Protein AF-A0A0B1ST84-F1 (afdb_monomer)

pLDDT: mean 75.75, std 16.44, range [29.72, 98.06]

Organism: Oesophagostomum dentatum (NCBI:txid61180)

Mean predicted aligned error: 17.12 Å

Structure (mmCIF, N/CA/C/O backbone):
data_AF-A0A0B1ST84-F1
#
_entry.id   AF-A0A0B1ST84-F1
#
loop_
_atom_site.group_PDB
_atom_site.id
_atom_site.type_symbol
_atom_site.label_atom_id
_atom_site.label_alt_id
_atom_site.label_comp_id
_atom_site.label_asym_id
_atom_site.label_entity_id
_atom_site.label_seq_id
_atom_site.pdbx_PDB_ins_code
_atom_site.Cartn_x
_atom_site.Cartn_y
_atom_site.Cartn_z
_atom_site.occupancy
_atom_site.B_iso_or_equiv
_atom_site.auth_seq_id
_atom_site.auth_comp_id
_atom_site.auth_asym_id
_atom_site.auth_atom_id
_atom_site.pdbx_PDB_model_num
ATOM 1 N N . MET A 1 1 ? -2.773 -13.379 21.798 1.00 85.88 1 MET A N 1
ATOM 2 C CA . MET A 1 1 ? -1.467 -14.045 21.993 1.00 85.88 1 MET A CA 1
ATOM 3 C C . MET A 1 1 ? -0.429 -12.966 22.230 1.00 85.88 1 MET A C 1
ATOM 5 O O . MET A 1 1 ? -0.449 -11.989 21.492 1.00 85.88 1 MET A O 1
ATOM 9 N N . THR A 1 2 ? 0.457 -13.144 23.204 1.00 89.06 2 THR A N 1
ATOM 10 C CA . THR A 1 2 ? 1.508 -12.187 23.556 1.00 89.06 2 THR A CA 1
ATOM 11 C C . THR A 1 2 ? 2.867 -12.879 23.583 1.00 89.06 2 THR A C 1
ATOM 13 O O . THR A 1 2 ? 3.034 -13.875 24.285 1.00 89.06 2 THR A O 1
ATOM 16 N N . VAL A 1 3 ? 3.837 -12.363 22.830 1.00 84.44 3 VAL A N 1
ATOM 17 C CA . VAL A 1 3 ? 5.241 -12.791 22.884 1.00 84.44 3 VAL A CA 1
ATOM 18 C C . VAL A 1 3 ? 5.890 -12.130 24.099 1.00 84.44 3 VAL A C 1
ATOM 20 O O . VAL A 1 3 ? 5.999 -10.905 24.153 1.00 84.44 3 VAL A O 1
ATOM 23 N N . THR A 1 4 ? 6.284 -12.929 25.089 1.00 86.50 4 THR A N 1
ATOM 24 C CA . THR A 1 4 ? 6.832 -12.434 26.364 1.00 86.50 4 THR A CA 1
ATOM 25 C C . THR A 1 4 ? 8.346 -12.532 26.463 1.00 86.50 4 THR A C 1
ATOM 27 O O . THR A 1 4 ? 8.948 -11.797 27.240 1.00 86.50 4 THR A O 1
ATOM 30 N N . ASP A 1 5 ? 8.962 -13.412 25.680 1.00 82.31 5 ASP A N 1
ATOM 31 C CA . ASP A 1 5 ? 10.414 -13.543 25.564 1.00 82.31 5 ASP A CA 1
ATOM 32 C C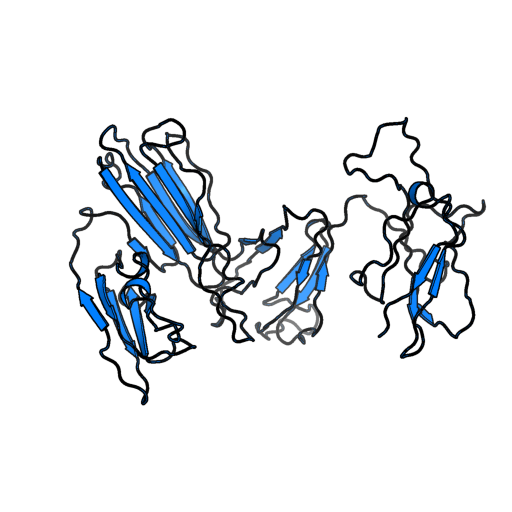 . ASP A 1 5 ? 10.743 -14.061 24.163 1.00 82.31 5 ASP A C 1
ATOM 34 O O . ASP A 1 5 ? 10.008 -14.896 23.622 1.00 82.31 5 ASP A O 1
ATOM 38 N N . MET A 1 6 ? 11.824 -13.570 23.568 1.00 80.06 6 MET A N 1
ATOM 39 C CA . MET A 1 6 ? 12.280 -14.007 22.252 1.00 80.06 6 MET A CA 1
ATOM 40 C C . MET A 1 6 ? 13.782 -13.793 22.118 1.00 80.06 6 MET A C 1
ATOM 42 O O . MET A 1 6 ? 14.264 -12.667 22.119 1.00 80.06 6 MET A O 1
ATOM 46 N N . ASP A 1 7 ? 14.495 -14.896 21.968 1.00 80.69 7 ASP A N 1
ATOM 47 C CA . ASP A 1 7 ? 15.938 -14.979 21.811 1.00 80.69 7 ASP A CA 1
ATOM 48 C C . ASP A 1 7 ? 16.206 -16.118 20.821 1.00 80.69 7 ASP A C 1
ATOM 50 O O . ASP A 1 7 ? 16.196 -17.296 21.180 1.00 80.69 7 ASP A O 1
ATOM 54 N N . ILE A 1 8 ? 16.321 -15.759 19.546 1.00 80.38 8 ILE A N 1
ATOM 55 C CA . ILE A 1 8 ? 16.474 -16.673 18.406 1.00 80.38 8 ILE A CA 1
ATOM 56 C C . ILE A 1 8 ? 17.660 -16.217 17.550 1.00 80.38 8 ILE A C 1
ATOM 58 O O . ILE A 1 8 ? 18.007 -15.029 17.573 1.00 80.38 8 ILE A O 1
ATOM 62 N N . GLU A 1 9 ? 18.286 -17.145 16.823 1.00 80.44 9 GLU A N 1
ATOM 63 C CA . GLU A 1 9 ? 19.441 -16.845 15.971 1.00 80.44 9 GLU A CA 1
ATOM 64 C C . GLU A 1 9 ? 19.104 -15.765 14.928 1.00 80.44 9 GLU A C 1
ATOM 66 O O . GLU A 1 9 ? 17.975 -15.626 14.447 1.00 80.44 9 GLU A O 1
ATOM 71 N N . TYR A 1 10 ? 20.109 -14.954 14.598 1.00 73.62 10 TYR A N 1
ATOM 72 C CA . TYR A 1 10 ? 20.012 -13.994 13.511 1.00 73.62 10 TYR A CA 1
ATOM 73 C C . TYR A 1 10 ? 20.101 -14.702 12.156 1.00 73.62 10 TYR A C 1
ATOM 75 O O . TYR A 1 10 ? 21.183 -15.083 11.718 1.00 73.62 10 TYR A O 1
ATOM 83 N N . ASN A 1 11 ? 18.982 -14.763 11.437 1.00 69.19 11 ASN A N 1
ATOM 84 C CA . ASN A 1 11 ? 18.955 -15.222 10.054 1.00 69.19 11 ASN A CA 1
ATOM 85 C C . ASN A 1 11 ? 18.530 -14.077 9.125 1.00 69.19 11 ASN A C 1
ATOM 87 O O . ASN A 1 11 ? 17.388 -13.621 9.174 1.00 69.19 11 ASN A O 1
ATOM 91 N N . LEU A 1 12 ? 19.442 -13.622 8.257 1.00 63.84 12 LEU A N 1
ATOM 92 C CA . LEU A 1 12 ? 19.198 -12.496 7.343 1.00 63.84 12 LEU A CA 1
ATOM 93 C C . LEU A 1 12 ? 17.981 -12.729 6.433 1.00 63.84 12 LEU A C 1
ATOM 95 O O . LEU A 1 12 ? 17.209 -11.804 6.204 1.00 63.84 12 LEU A O 1
ATOM 99 N N . SER A 1 13 ? 17.819 -13.951 5.930 1.00 66.25 13 SER A N 1
ATOM 100 C CA . SER A 1 13 ? 16.730 -14.350 5.033 1.00 66.25 13 SER A CA 1
ATOM 101 C C . SER A 1 13 ? 15.437 -14.730 5.764 1.00 66.25 13 SER A C 1
ATOM 103 O O . SER A 1 13 ? 14.431 -14.991 5.114 1.00 66.25 13 SER A O 1
ATOM 105 N N . CYS A 1 14 ? 15.435 -14.778 7.104 1.00 72.31 14 CYS A N 1
ATOM 106 C CA . CYS A 1 14 ? 14.291 -15.231 7.906 1.00 72.31 14 CYS A CA 1
ATOM 107 C C . CYS A 1 14 ? 13.782 -16.639 7.505 1.00 72.31 14 CYS A C 1
ATOM 109 O O . CYS A 1 14 ? 12.600 -16.968 7.663 1.00 72.31 14 CYS A O 1
ATOM 111 N N . GLU A 1 15 ? 14.663 -17.464 6.927 1.00 79.69 15 GLU A N 1
ATOM 112 C CA . GLU A 1 15 ? 14.324 -18.787 6.389 1.00 79.69 15 GLU A CA 1
ATOM 113 C C . GLU A 1 15 ? 14.541 -19.907 7.402 1.00 79.69 15 GLU A C 1
ATOM 115 O O . GLU A 1 15 ? 13.816 -20.907 7.366 1.00 79.69 15 GLU A O 1
ATOM 120 N N . SER A 1 16 ? 15.512 -19.723 8.290 1.00 80.88 16 SER A N 1
ATOM 121 C CA . SER A 1 16 ? 15.810 -20.571 9.441 1.00 80.88 16 SER A CA 1
ATOM 122 C C . SER A 1 16 ? 15.732 -19.729 10.709 1.00 80.88 16 SER A C 1
ATOM 124 O O . SER A 1 16 ? 15.706 -18.499 10.643 1.00 80.88 16 SER A O 1
ATOM 126 N N . ASP A 1 17 ? 15.614 -20.411 11.839 1.00 83.38 17 ASP A N 1
ATOM 127 C CA . ASP A 1 17 ? 15.475 -19.834 13.178 1.00 83.38 17 ASP A CA 1
ATOM 128 C C . ASP A 1 17 ? 14.387 -18.763 13.239 1.00 83.38 17 ASP A C 1
ATOM 130 O O . ASP A 1 17 ? 14.558 -17.622 13.668 1.00 83.38 17 ASP A O 1
ATOM 134 N N . VAL A 1 18 ? 13.217 -19.190 12.760 1.00 85.06 18 VAL A N 1
ATOM 135 C CA . VAL A 1 18 ? 12.037 -18.364 12.542 1.00 85.06 18 VAL A CA 1
ATOM 136 C C . VAL A 1 18 ? 10.814 -18.972 13.220 1.00 85.06 18 VAL A C 1
ATOM 138 O O . VAL A 1 18 ? 10.471 -20.147 13.041 1.00 85.06 18 VAL A O 1
ATOM 141 N N . LEU A 1 19 ? 10.114 -18.139 13.990 1.00 86.31 19 LEU A N 1
ATOM 142 C CA . LEU A 1 19 ? 8.782 -18.435 14.498 1.00 86.31 19 LEU A CA 1
ATOM 143 C C . LEU A 1 19 ? 7.754 -17.828 13.547 1.00 86.31 19 LEU A C 1
ATOM 145 O O . LEU A 1 19 ? 7.611 -16.613 13.440 1.00 86.31 19 LEU A O 1
ATOM 149 N N . ILE A 1 20 ? 7.000 -18.691 12.883 1.00 83.88 20 ILE A N 1
ATOM 150 C CA . ILE A 1 20 ? 5.919 -18.308 11.985 1.00 83.88 20 ILE A CA 1
ATOM 151 C C . ILE A 1 20 ? 4.604 -18.478 12.740 1.00 83.88 20 ILE A C 1
ATOM 153 O O . ILE A 1 20 ? 4.251 -19.585 13.154 1.00 83.88 20 ILE A O 1
ATOM 157 N N . VAL A 1 21 ? 3.880 -17.380 12.912 1.00 83.31 21 VAL A N 1
ATOM 158 C CA . VAL A 1 21 ? 2.519 -17.378 13.448 1.00 83.31 21 VAL A CA 1
ATOM 159 C C . VAL A 1 21 ? 1.562 -17.321 12.273 1.00 83.31 21 VAL A C 1
ATOM 161 O O . VAL A 1 21 ? 1.685 -16.423 11.445 1.00 83.31 21 VAL A O 1
ATOM 164 N N . GLY A 1 22 ? 0.628 -18.261 12.197 1.00 81.81 22 GLY A N 1
ATOM 165 C CA . GLY A 1 22 ? -0.405 -18.332 11.172 1.00 81.81 22 GLY A CA 1
ATOM 166 C C . GLY A 1 22 ? -1.817 -18.369 11.752 1.00 81.81 22 GLY A C 1
ATOM 167 O O . GLY A 1 22 ? -2.024 -18.558 12.955 1.00 81.81 22 GLY A O 1
ATOM 168 N N . GLU A 1 23 ? -2.797 -18.170 10.879 1.00 80.62 23 GLU A N 1
ATOM 169 C CA . GLU A 1 23 ? -4.220 -18.181 11.180 1.00 80.62 23 GLU A CA 1
ATOM 170 C C . GLU A 1 23 ? -4.926 -19.337 10.462 1.00 80.62 23 GLU A C 1
ATOM 172 O O . GLU A 1 23 ? -4.700 -19.608 9.284 1.00 80.62 23 GLU A O 1
ATOM 177 N N . GLY A 1 24 ? -5.845 -19.999 11.169 1.00 74.56 24 GLY A N 1
ATOM 178 C CA . GLY A 1 24 ? -6.749 -20.973 10.560 1.00 74.56 24 GLY A CA 1
ATOM 179 C C . GLY A 1 24 ? -6.109 -22.328 10.219 1.00 74.56 24 GLY A C 1
ATOM 180 O O . GLY A 1 24 ? -4.958 -22.598 10.554 1.00 74.56 24 GLY A O 1
ATOM 181 N N . PRO A 1 25 ? -6.887 -23.238 9.604 1.00 67.88 25 PRO A N 1
ATOM 182 C CA . PRO A 1 25 ? -6.431 -24.591 9.284 1.00 67.88 25 PRO A CA 1
ATOM 183 C C . PRO A 1 25 ? -5.456 -24.648 8.098 1.00 67.88 25 PRO A C 1
ATOM 185 O O . PRO A 1 25 ? -4.724 -25.627 7.980 1.00 67.88 25 PRO A O 1
ATOM 188 N N . GLU A 1 26 ? -5.444 -23.625 7.240 1.00 68.56 26 GLU A N 1
ATOM 189 C CA . GLU A 1 26 ? -4.558 -23.527 6.069 1.00 68.56 26 GLU A CA 1
ATOM 190 C C . GLU A 1 26 ? -3.212 -22.852 6.397 1.00 68.56 26 GLU A C 1
ATOM 192 O O . GLU A 1 26 ? -2.325 -22.830 5.551 1.00 68.56 26 GLU A O 1
ATOM 197 N N . ASN A 1 27 ? -3.014 -22.419 7.655 1.00 69.38 27 ASN A N 1
ATOM 198 C CA . ASN A 1 27 ? -1.796 -21.765 8.145 1.00 69.38 27 ASN A CA 1
ATOM 199 C C . ASN A 1 27 ? -1.473 -20.464 7.385 1.00 69.38 27 ASN A C 1
ATOM 201 O O . ASN A 1 27 ? -0.327 -20.239 6.991 1.00 69.38 27 ASN A O 1
ATOM 205 N N . ASP A 1 28 ? -2.480 -19.603 7.208 1.00 72.31 28 ASP A N 1
ATOM 206 C CA . ASP A 1 28 ? -2.309 -18.287 6.590 1.00 72.31 28 ASP A CA 1
ATOM 207 C C . ASP A 1 28 ? -1.367 -17.450 7.460 1.00 72.31 28 ASP A C 1
ATOM 209 O O . ASP A 1 28 ? -1.709 -17.076 8.583 1.00 72.31 28 ASP A O 1
ATOM 213 N N . VAL A 1 29 ? -0.145 -17.205 6.989 1.00 72.81 29 VAL A N 1
ATOM 214 C CA . VAL A 1 29 ? 0.921 -16.610 7.806 1.00 72.81 29 VAL A CA 1
ATOM 215 C C . VAL A 1 29 ? 0.544 -15.191 8.243 1.00 72.81 29 VAL A C 1
ATOM 217 O O . VAL A 1 29 ? 0.429 -14.302 7.412 1.00 72.81 29 VAL A O 1
ATOM 220 N N . ILE A 1 30 ? 0.422 -14.967 9.555 1.00 74.00 30 ILE A N 1
ATOM 221 C CA . ILE A 1 30 ? 0.200 -13.655 10.178 1.00 74.00 30 ILE A CA 1
ATOM 222 C C . ILE A 1 30 ? 1.515 -12.891 10.352 1.00 74.00 30 ILE A C 1
ATOM 224 O O . ILE A 1 30 ? 1.602 -11.679 10.144 1.00 74.00 30 ILE A O 1
ATOM 228 N N . HIS A 1 31 ? 2.550 -13.569 10.831 1.00 74.69 31 HIS A N 1
ATOM 229 C CA . HIS A 1 31 ? 3.825 -12.919 11.086 1.00 74.69 31 HIS A CA 1
ATOM 230 C C . HIS A 1 31 ? 4.969 -13.921 11.112 1.00 74.69 31 HIS A C 1
ATOM 232 O O . HIS A 1 31 ? 4.790 -15.073 11.508 1.00 74.69 31 HIS A O 1
ATOM 238 N N . ARG A 1 32 ? 6.154 -13.454 10.721 1.00 78.38 32 ARG A N 1
ATOM 239 C CA . ARG A 1 32 ? 7.414 -14.181 10.853 1.00 78.38 32 ARG A CA 1
ATOM 240 C C . ARG A 1 32 ? 8.284 -13.413 11.829 1.00 78.38 32 ARG A C 1
ATOM 242 O O . ARG A 1 32 ? 8.699 -12.297 11.541 1.00 78.38 32 ARG A O 1
ATOM 249 N N . TYR A 1 33 ? 8.519 -14.011 12.983 1.00 78.56 33 TYR A N 1
ATOM 250 C CA . TYR A 1 33 ? 9.474 -13.519 13.952 1.00 78.56 33 TYR A CA 1
ATOM 251 C C . TYR A 1 33 ? 10.825 -14.164 13.665 1.00 78.56 33 TYR A C 1
ATOM 253 O O . TYR A 1 33 ? 10.997 -15.368 13.851 1.00 78.56 33 TYR A O 1
ATOM 261 N N . CYS A 1 34 ? 11.764 -13.349 13.217 1.00 75.81 34 CYS A N 1
ATOM 262 C CA . CYS A 1 34 ? 13.174 -13.679 13.078 1.00 75.81 34 CYS A CA 1
ATOM 263 C C . CYS A 1 34 ? 13.979 -12.514 13.644 1.00 75.81 34 CYS A C 1
ATOM 265 O O . CYS A 1 34 ? 13.533 -11.362 13.623 1.00 75.81 34 CYS A O 1
ATOM 267 N N . ASN A 1 35 ? 15.138 -12.819 14.214 1.00 65.06 35 ASN A N 1
ATOM 268 C CA . ASN A 1 35 ? 15.945 -11.809 14.875 1.00 65.06 35 ASN A CA 1
ATOM 269 C C . ASN A 1 35 ? 16.612 -10.893 13.839 1.00 65.06 35 ASN A C 1
ATOM 271 O O . ASN A 1 35 ? 17.095 -11.356 12.806 1.00 65.06 35 ASN A O 1
ATOM 275 N N . ARG A 1 36 ? 16.669 -9.590 14.137 1.00 58.75 36 ARG A N 1
ATOM 276 C CA . ARG A 1 36 ? 17.491 -8.604 13.434 1.00 58.75 36 ARG A CA 1
ATOM 277 C C . ARG A 1 36 ? 17.887 -7.480 14.387 1.00 58.75 36 ARG A C 1
ATOM 279 O O . ARG A 1 36 ? 17.189 -6.483 14.469 1.00 58.75 36 ARG A O 1
ATOM 286 N N . GLU A 1 37 ? 19.056 -7.617 15.012 1.00 48.09 37 GLU A N 1
ATOM 287 C CA . GLU A 1 37 ? 20.115 -6.602 14.937 1.00 48.09 37 GLU A CA 1
ATOM 288 C C . GLU A 1 37 ? 21.448 -7.096 15.516 1.00 48.09 37 GLU A C 1
ATOM 290 O O . GLU A 1 37 ? 21.548 -7.601 16.634 1.00 48.09 37 GLU A O 1
ATOM 295 N N . ARG A 1 38 ? 22.521 -6.893 14.739 1.00 42.62 38 ARG A N 1
ATOM 296 C CA . ARG A 1 38 ? 23.893 -6.874 15.255 1.00 42.62 38 ARG A CA 1
ATOM 297 C C . ARG A 1 38 ? 23.943 -5.869 16.401 1.00 42.62 38 ARG A C 1
ATOM 299 O O . ARG A 1 38 ? 23.676 -4.698 16.161 1.00 42.62 38 ARG A O 1
ATOM 306 N N . ARG A 1 39 ? 24.385 -6.305 17.586 1.00 41.28 39 ARG A N 1
ATOM 307 C CA . ARG A 1 39 ? 24.753 -5.438 18.719 1.00 41.28 39 ARG A CA 1
ATOM 308 C C . ARG A 1 39 ? 25.606 -4.248 18.253 1.00 41.28 39 ARG A C 1
ATOM 310 O O . ARG A 1 39 ? 26.831 -4.356 18.183 1.00 41.28 39 ARG A O 1
ATOM 317 N N . PHE A 1 40 ? 24.986 -3.106 17.984 1.00 39.75 40 PHE A N 1
ATOM 318 C CA . PHE A 1 40 ? 25.662 -1.819 17.889 1.00 39.75 40 PHE A CA 1
ATOM 319 C C . PHE A 1 40 ? 25.351 -1.030 19.161 1.00 39.75 40 PHE A C 1
ATOM 321 O O . PHE A 1 40 ? 24.538 -0.120 19.177 1.00 39.75 40 PHE A O 1
ATOM 328 N N . GLY A 1 41 ? 26.034 -1.385 20.252 1.00 52.19 41 GLY A N 1
ATOM 329 C CA . GLY A 1 41 ? 25.985 -0.629 21.506 1.00 52.19 41 GLY A CA 1
ATOM 330 C C . GLY A 1 41 ? 25.104 -1.236 22.601 1.00 52.19 41 GLY A C 1
ATOM 331 O O . GLY A 1 41 ? 24.944 -2.452 22.678 1.00 52.19 41 GLY A O 1
ATOM 332 N N . ASN A 1 42 ? 24.632 -0.366 23.499 1.00 46.34 42 ASN A N 1
ATOM 333 C CA . ASN A 1 42 ? 24.004 -0.696 24.785 1.00 46.34 42 ASN A CA 1
ATOM 334 C C . ASN A 1 42 ? 22.464 -0.571 24.757 1.00 46.34 42 ASN A C 1
ATOM 336 O O . ASN A 1 42 ? 21.881 -0.159 25.760 1.00 46.34 42 ASN A O 1
ATOM 340 N N . GLU A 1 43 ? 21.806 -0.859 23.637 1.00 52.84 43 GLU A N 1
ATOM 341 C CA . GLU A 1 43 ? 20.336 -0.903 23.606 1.00 52.84 43 GLU A CA 1
ATOM 342 C C . GLU A 1 43 ? 19.824 -2.190 24.262 1.00 52.84 43 GLU A C 1
ATOM 344 O O . GLU A 1 43 ? 20.480 -3.238 24.238 1.00 52.84 43 GLU A O 1
ATOM 349 N N . SER A 1 44 ? 18.702 -2.073 24.970 1.00 48.91 44 SER A N 1
ATOM 350 C CA . SER A 1 44 ? 18.194 -3.127 25.850 1.00 48.91 44 SER A CA 1
ATOM 351 C C . SER A 1 44 ? 17.284 -4.094 25.089 1.00 48.91 44 SER A C 1
ATOM 353 O O . SER A 1 44 ? 16.542 -3.688 24.205 1.00 48.91 44 SER A O 1
ATOM 355 N N . GLU A 1 45 ? 17.287 -5.374 25.474 1.00 45.72 45 GLU A N 1
ATOM 356 C CA . GLU A 1 45 ? 16.519 -6.486 24.867 1.00 45.72 45 GLU A CA 1
ATOM 357 C C . GLU A 1 45 ? 15.003 -6.196 24.704 1.00 45.72 45 GLU A C 1
ATOM 359 O O . GLU A 1 45 ? 14.327 -6.806 23.882 1.00 45.72 45 GLU A O 1
ATOM 364 N N . VAL A 1 46 ? 14.470 -5.213 25.444 1.00 42.66 46 VAL A N 1
ATOM 365 C CA . VAL A 1 46 ? 13.065 -4.769 25.416 1.00 42.66 46 VAL A CA 1
ATOM 366 C C . VAL A 1 46 ? 12.730 -3.882 24.204 1.00 42.66 46 VAL A C 1
ATOM 368 O O . VAL A 1 46 ? 11.570 -3.862 23.793 1.00 42.66 46 VAL A O 1
ATOM 371 N N . GLU A 1 47 ? 13.710 -3.190 23.612 1.00 47.75 47 GLU A N 1
ATOM 372 C CA . GLU A 1 47 ? 13.522 -2.331 22.424 1.00 47.75 47 GLU A CA 1
ATOM 373 C C . GLU A 1 47 ? 13.423 -3.136 21.112 1.00 47.75 47 GLU A C 1
ATOM 375 O O . GLU A 1 47 ? 12.863 -2.647 20.132 1.00 47.75 47 GLU A O 1
ATOM 380 N N . LEU A 1 48 ? 13.888 -4.393 21.107 1.00 53.06 48 LEU A N 1
ATOM 381 C CA . LEU A 1 48 ? 13.993 -5.240 19.907 1.00 53.06 48 LEU A CA 1
ATOM 382 C C . LEU A 1 48 ? 12.639 -5.768 19.397 1.00 53.06 48 LEU A C 1
ATOM 384 O O . LEU A 1 48 ? 12.441 -5.936 18.195 1.00 53.06 48 LEU A O 1
ATOM 388 N N . LEU A 1 49 ? 11.675 -5.995 20.293 1.00 55.78 49 LEU A N 1
ATOM 389 C CA . LEU A 1 49 ? 10.290 -6.301 19.929 1.00 55.78 49 LEU A CA 1
ATOM 390 C C . LEU A 1 49 ? 9.468 -5.019 20.042 1.00 55.78 49 LEU A C 1
ATOM 392 O O . LEU A 1 49 ? 9.057 -4.650 21.142 1.00 55.78 49 LEU A O 1
ATOM 396 N N . LYS A 1 50 ? 9.182 -4.342 18.921 1.00 56.28 50 LYS A N 1
ATOM 397 C CA . LYS A 1 50 ? 8.240 -3.207 18.940 1.00 56.28 50 LYS A CA 1
ATOM 398 C C . LYS A 1 50 ? 6.923 -3.665 19.586 1.00 56.28 50 LYS A C 1
ATOM 400 O O . LYS A 1 50 ? 6.416 -4.729 19.236 1.00 56.28 50 LYS A O 1
ATOM 405 N N . GLU A 1 51 ? 6.340 -2.857 20.476 1.00 62.12 51 GLU A N 1
ATOM 406 C CA . GLU A 1 51 ? 5.099 -3.189 21.212 1.00 62.12 51 GLU A CA 1
ATOM 407 C C . GLU A 1 51 ? 3.978 -3.712 20.297 1.00 62.12 51 GLU A C 1
ATOM 409 O O . GLU A 1 51 ? 3.314 -4.700 20.602 1.00 62.12 51 GLU A O 1
ATOM 414 N N . ARG A 1 52 ? 3.850 -3.131 19.098 1.00 55.03 52 ARG A N 1
ATOM 415 C CA . ARG A 1 52 ? 2.880 -3.549 18.070 1.00 55.03 52 ARG A CA 1
ATOM 416 C C . ARG A 1 52 ? 3.034 -4.990 17.562 1.00 55.03 52 ARG A C 1
ATOM 418 O O . ARG A 1 52 ? 2.113 -5.501 16.941 1.00 55.03 52 ARG A O 1
ATOM 425 N N . PHE A 1 53 ? 4.191 -5.619 17.760 1.00 64.94 53 PHE A N 1
ATOM 426 C CA . PHE A 1 53 ? 4.459 -7.010 17.381 1.00 64.94 53 PHE A CA 1
ATOM 427 C C . PHE A 1 53 ? 4.514 -7.939 18.595 1.00 64.94 53 PHE A C 1
ATOM 429 O O . PHE A 1 53 ? 4.616 -9.152 18.421 1.00 64.94 53 PHE A O 1
ATOM 436 N N . LYS A 1 54 ? 4.408 -7.409 19.820 1.00 72.69 54 LYS A N 1
ATOM 437 C CA . LYS A 1 54 ? 4.301 -8.239 21.024 1.00 72.69 54 LYS A CA 1
ATOM 438 C C . LYS A 1 54 ? 2.942 -8.913 21.117 1.00 72.69 54 LYS A C 1
ATOM 440 O O . LYS A 1 54 ? 2.878 -10.034 21.603 1.00 72.69 54 LYS A O 1
ATOM 445 N N . VAL A 1 55 ? 1.875 -8.274 20.635 1.00 80.56 55 VAL A N 1
ATOM 446 C CA . VAL A 1 55 ? 0.504 -8.792 20.738 1.00 80.56 55 VAL A CA 1
ATOM 447 C C . VAL A 1 55 ? -0.069 -9.094 19.355 1.00 80.56 55 VAL A C 1
ATOM 449 O O . VAL A 1 55 ? -0.167 -8.211 18.510 1.00 80.56 55 VAL A O 1
ATOM 452 N N . ILE A 1 56 ? -0.505 -10.338 19.146 1.00 79.81 56 ILE A N 1
ATOM 453 C CA . ILE A 1 56 ? -1.286 -10.764 17.978 1.00 79.81 56 ILE A CA 1
ATOM 454 C C . ILE A 1 56 ? -2.704 -11.111 18.435 1.00 79.81 56 ILE A C 1
ATOM 456 O O . ILE A 1 56 ? -2.904 -11.981 19.297 1.00 79.81 56 ILE A O 1
ATOM 460 N N . LYS A 1 57 ? -3.691 -10.455 17.818 1.00 81.81 57 LYS A N 1
ATOM 461 C CA . LYS A 1 57 ? -5.118 -10.778 17.940 1.00 81.81 57 LYS A CA 1
ATOM 462 C C . LYS A 1 57 ? -5.582 -11.436 16.640 1.00 81.81 57 LYS A C 1
ATOM 464 O O . LYS A 1 57 ? -5.303 -10.917 15.570 1.00 81.81 57 LYS A O 1
ATOM 469 N N . SER A 1 58 ? -6.272 -12.568 16.719 1.00 79.25 58 SER A N 1
ATOM 470 C CA . SER A 1 58 ? -6.747 -13.329 15.552 1.00 79.25 58 SER A CA 1
ATOM 471 C C . SER A 1 58 ? -8.274 -13.366 15.530 1.00 79.25 58 SER A C 1
ATOM 473 O O . SER A 1 58 ? -8.910 -13.314 16.581 1.00 79.25 58 SER A O 1
ATOM 475 N N . ARG A 1 59 ? -8.864 -13.449 14.331 1.00 76.50 59 ARG A N 1
ATOM 476 C CA . ARG A 1 59 ? -10.308 -13.650 14.125 1.00 76.50 59 ARG A CA 1
ATOM 477 C C . ARG A 1 59 ? -10.695 -15.133 14.191 1.00 76.50 59 ARG A C 1
ATOM 479 O O . ARG A 1 59 ? -11.869 -15.476 14.317 1.00 76.50 59 ARG A O 1
ATOM 486 N N . SER A 1 60 ? -9.726 -16.025 14.024 1.00 74.94 60 SER A N 1
ATOM 487 C CA . SER A 1 60 ? -9.918 -17.470 13.991 1.00 74.94 60 SER A CA 1
ATOM 488 C C . SER A 1 60 ? -9.959 -18.092 15.388 1.00 74.94 60 SER A C 1
ATOM 490 O O . SER A 1 60 ? -9.389 -17.592 16.352 1.00 74.94 60 SER A O 1
ATOM 492 N N . ARG A 1 61 ? -10.586 -19.271 15.480 1.00 79.56 61 ARG A N 1
ATOM 493 C CA . ARG A 1 61 ? -10.474 -20.151 16.659 1.00 79.56 61 ARG A CA 1
ATOM 494 C C . ARG A 1 61 ? -9.157 -20.930 16.700 1.00 79.56 61 ARG A C 1
ATOM 496 O O . ARG A 1 61 ? -8.900 -21.635 17.672 1.00 79.56 61 ARG A O 1
ATOM 503 N N . TYR A 1 62 ? -8.371 -20.855 15.629 1.00 82.06 62 TYR A N 1
ATOM 504 C CA . TYR A 1 62 ? -7.123 -21.582 15.461 1.00 82.06 62 TYR A CA 1
ATOM 505 C C . TYR A 1 62 ? -6.017 -20.599 15.093 1.00 82.06 62 TYR A C 1
ATOM 507 O O . TYR A 1 62 ? -6.100 -19.936 14.058 1.00 82.06 62 TYR A O 1
ATOM 515 N N . LEU A 1 63 ? -4.992 -20.560 15.937 1.00 86.00 63 LEU A N 1
ATOM 516 C CA . LEU A 1 63 ? -3.683 -20.000 15.634 1.00 86.00 63 LEU A CA 1
ATOM 517 C C . LEU A 1 63 ? -2.711 -21.163 15.449 1.00 86.00 63 LEU A C 1
ATOM 519 O O . LEU A 1 63 ? -2.709 -22.108 16.243 1.00 86.00 63 LEU A O 1
ATOM 523 N N . THR A 1 64 ? -1.895 -21.094 14.410 1.00 87.19 64 THR A N 1
ATOM 524 C CA . THR A 1 64 ? -0.842 -22.065 14.121 1.00 87.19 64 THR A CA 1
ATOM 525 C C . THR A 1 64 ? 0.508 -21.449 14.459 1.00 87.19 64 THR A C 1
ATOM 527 O O . THR A 1 64 ? 0.779 -20.293 14.148 1.00 87.19 64 THR A O 1
ATOM 530 N N . LEU A 1 65 ? 1.368 -22.218 15.122 1.00 89.75 65 LEU A N 1
ATOM 531 C CA . LEU A 1 65 ? 2.740 -21.822 15.428 1.00 89.75 65 LEU A CA 1
ATOM 532 C C . LEU A 1 65 ? 3.670 -22.816 14.742 1.00 89.75 65 LEU A C 1
ATOM 534 O O . LEU A 1 65 ? 3.624 -24.009 15.042 1.00 89.75 65 LEU A O 1
ATOM 538 N N . THR A 1 66 ? 4.495 -22.333 13.818 1.00 89.94 66 THR A N 1
ATOM 539 C CA . THR A 1 66 ? 5.522 -23.135 13.148 1.00 89.94 66 THR A CA 1
ATOM 540 C C . THR A 1 66 ? 6.888 -22.613 13.563 1.00 89.94 66 THR A C 1
ATOM 542 O O . THR A 1 66 ? 7.218 -21.464 13.290 1.00 89.94 66 THR A O 1
ATOM 545 N N . TRP A 1 67 ? 7.677 -23.453 14.227 1.00 91.69 67 TRP A N 1
ATOM 546 C CA . TRP A 1 67 ? 9.058 -23.153 14.594 1.00 91.69 67 TRP A CA 1
ATOM 547 C C . TRP A 1 67 ? 9.991 -23.930 13.672 1.00 91.69 67 TRP A C 1
ATOM 549 O O . TRP A 1 67 ? 9.909 -25.159 13.612 1.00 91.69 67 TRP A O 1
ATOM 559 N N . LYS A 1 68 ? 10.828 -23.210 12.925 1.00 90.56 68 LYS A N 1
ATOM 560 C CA . LYS A 1 68 ? 11.796 -23.780 11.987 1.00 90.56 68 LYS A CA 1
ATOM 561 C C . LYS A 1 68 ? 13.190 -23.322 12.404 1.00 90.56 68 LYS A C 1
ATOM 563 O O . LYS A 1 68 ? 13.386 -22.125 12.554 1.00 90.56 68 LYS A O 1
ATOM 568 N N . THR A 1 69 ? 14.110 -24.267 12.565 1.00 91.25 69 THR A N 1
ATOM 569 C CA . THR A 1 69 ? 15.525 -24.045 12.919 1.00 91.25 69 THR A CA 1
ATOM 570 C C . THR A 1 69 ? 16.423 -24.682 11.870 1.00 91.25 69 THR A C 1
ATOM 572 O O . THR A 1 69 ? 15.954 -25.536 11.104 1.00 91.25 69 THR A O 1
ATOM 575 N N . ASP A 1 70 ? 17.699 -24.314 11.858 1.00 88.94 70 ASP A N 1
ATOM 576 C CA . ASP A 1 70 ? 18.735 -25.068 11.154 1.00 88.94 70 ASP A CA 1
ATOM 577 C C . ASP A 1 70 ? 19.629 -25.887 12.108 1.00 88.94 70 ASP A C 1
ATOM 579 O O . ASP A 1 70 ? 19.173 -26.319 13.173 1.00 88.94 70 ASP A O 1
ATOM 583 N N . ASP A 1 71 ? 20.825 -26.265 11.645 1.00 89.81 71 ASP A N 1
ATOM 584 C CA . ASP A 1 71 ? 21.809 -27.066 12.375 1.00 89.81 71 ASP A CA 1
ATOM 585 C C . ASP A 1 71 ? 22.921 -26.223 13.024 1.00 89.81 71 ASP A C 1
ATOM 587 O O . ASP A 1 71 ? 23.926 -26.782 13.480 1.00 89.81 71 ASP A O 1
ATOM 591 N N . THR A 1 72 ? 22.736 -24.900 13.086 1.00 84.31 72 THR A N 1
ATOM 592 C CA . THR A 1 72 ? 23.665 -23.935 13.676 1.00 84.31 72 THR A CA 1
ATOM 593 C C . THR A 1 72 ? 23.039 -23.122 14.828 1.00 84.31 72 THR A C 1
ATOM 595 O O . THR A 1 72 ? 21.963 -23.447 15.309 1.00 84.31 72 THR A O 1
ATOM 598 N N . GLU A 1 73 ? 23.855 -22.240 15.414 1.00 80.56 73 GLU A N 1
ATOM 599 C CA . GLU A 1 73 ? 23.717 -21.479 16.674 1.00 80.56 73 GLU A CA 1
ATOM 600 C C . GLU A 1 73 ? 22.401 -21.587 17.490 1.00 80.56 73 GLU A C 1
ATOM 602 O O . GLU A 1 73 ? 21.371 -20.994 17.183 1.00 80.56 73 GLU A O 1
ATOM 607 N N . GLU A 1 74 ? 22.453 -22.220 18.671 1.00 84.69 74 GLU A N 1
ATOM 608 C CA . GLU A 1 74 ? 21.278 -22.330 19.544 1.00 84.69 74 GLU A CA 1
ATOM 609 C C . GLU A 1 74 ? 21.118 -21.167 20.547 1.00 84.69 74 GLU A C 1
ATOM 611 O O . GLU A 1 74 ? 22.056 -20.760 21.239 1.00 84.69 74 GLU A O 1
ATOM 616 N N . HIS A 1 75 ? 19.874 -20.704 20.720 1.00 85.75 75 HIS A N 1
ATOM 617 C CA . HIS A 1 75 ? 19.480 -19.647 21.664 1.00 85.75 75 HIS A CA 1
ATOM 618 C C . HIS A 1 75 ? 18.361 -20.091 22.633 1.00 85.75 75 HIS A C 1
ATOM 620 O O . HIS A 1 75 ? 17.918 -21.243 22.613 1.00 85.75 75 HIS A O 1
ATOM 626 N N . ARG A 1 76 ? 17.897 -19.199 23.531 1.00 88.31 76 ARG A N 1
ATOM 627 C CA . ARG A 1 76 ? 16.858 -19.531 24.536 1.00 88.31 76 ARG A CA 1
ATOM 628 C C . ARG A 1 76 ? 15.478 -19.817 23.924 1.00 88.31 76 ARG A C 1
ATOM 630 O O . ARG A 1 76 ? 14.639 -20.415 24.601 1.00 88.31 76 ARG A O 1
ATOM 637 N N . GLY A 1 77 ? 15.245 -19.428 22.674 1.00 86.50 77 GLY A N 1
ATOM 638 C CA . GLY A 1 77 ? 13.998 -19.626 21.946 1.00 86.50 77 GLY A CA 1
ATOM 639 C C . GLY A 1 77 ? 12.972 -18.533 22.236 1.00 86.50 77 GLY A C 1
ATOM 640 O O . GLY A 1 77 ? 13.308 -17.373 22.449 1.00 86.50 77 GLY A O 1
ATOM 641 N N . TRP A 1 78 ? 11.692 -18.894 22.241 1.00 88.31 78 TRP A N 1
ATOM 642 C CA . TRP A 1 78 ? 10.587 -17.954 22.434 1.00 88.31 78 TRP A CA 1
ATOM 643 C C . TRP A 1 78 ? 9.622 -18.430 23.519 1.00 88.31 78 TRP A C 1
ATOM 645 O O . TRP A 1 78 ? 9.427 -19.628 23.740 1.00 88.31 78 TRP A O 1
ATOM 655 N N . ARG A 1 79 ? 8.984 -17.470 24.192 1.00 89.50 79 ARG A N 1
ATOM 656 C CA . ARG A 1 79 ? 7.883 -17.704 25.126 1.00 89.50 79 ARG A CA 1
ATOM 657 C C . ARG A 1 79 ? 6.676 -16.879 24.718 1.00 89.50 79 ARG A C 1
ATOM 659 O O . ARG A 1 79 ? 6.782 -15.696 24.401 1.00 89.50 79 ARG A O 1
ATOM 666 N N . ILE A 1 80 ? 5.522 -17.534 24.747 1.00 90.75 80 ILE A N 1
ATOM 667 C CA . ILE A 1 80 ? 4.244 -16.961 24.358 1.00 90.75 80 ILE A CA 1
ATOM 668 C C . ILE A 1 80 ? 3.214 -17.275 25.432 1.00 90.75 80 ILE A C 1
ATOM 670 O O . ILE A 1 80 ? 3.062 -18.435 25.819 1.00 90.75 80 ILE A O 1
ATOM 674 N N . ASP A 1 81 ? 2.457 -16.254 25.813 1.00 92.62 81 ASP A N 1
ATOM 675 C CA . ASP A 1 81 ? 1.227 -16.397 26.579 1.00 92.62 81 ASP A CA 1
ATOM 676 C C . ASP A 1 81 ? 0.022 -16.217 25.644 1.00 92.62 81 ASP A C 1
ATOM 678 O O . ASP A 1 81 ? 0.032 -15.405 24.715 1.00 92.62 81 ASP A O 1
ATOM 682 N N . TYR A 1 82 ? -1.038 -16.996 25.841 1.00 90.31 82 TYR A N 1
ATOM 683 C CA . TYR A 1 82 ? -2.261 -16.871 25.051 1.00 90.31 82 TYR A CA 1
ATOM 684 C C . TYR A 1 82 ? -3.494 -17.034 25.930 1.00 90.31 82 TYR A C 1
ATOM 686 O O . TYR A 1 82 ? -3.486 -17.752 26.927 1.00 90.31 82 TYR A O 1
ATOM 694 N N . GLU A 1 83 ? -4.571 -16.387 25.511 1.00 89.00 83 GLU A N 1
ATOM 695 C CA . GLU A 1 83 ? -5.883 -16.504 26.123 1.00 89.00 83 GLU A CA 1
ATOM 696 C C . GLU A 1 83 ? -6.958 -16.539 25.037 1.00 89.00 83 GLU A C 1
ATOM 698 O O . GLU A 1 83 ? -6.740 -16.087 23.909 1.00 89.00 83 GLU A O 1
ATOM 703 N N . PHE A 1 84 ? -8.112 -17.108 25.378 1.00 84.06 84 PHE A N 1
ATOM 704 C CA . PHE A 1 84 ? -9.278 -17.108 24.506 1.00 84.06 84 PHE A CA 1
ATOM 705 C C . PHE A 1 84 ? -10.147 -15.907 24.847 1.00 84.06 84 PHE A C 1
ATOM 707 O O . PHE A 1 84 ? -10.740 -15.859 25.923 1.00 84.06 84 PHE A O 1
ATOM 714 N N . ILE A 1 85 ? -10.243 -14.970 23.910 1.00 80.69 85 ILE A N 1
ATOM 715 C CA . ILE A 1 85 ? -11.113 -13.805 24.033 1.00 80.69 85 ILE A CA 1
ATOM 716 C C . ILE A 1 85 ? -12.481 -14.181 23.441 1.00 80.69 85 ILE A C 1
ATOM 718 O O . ILE A 1 85 ? -12.540 -14.600 22.280 1.00 80.69 85 ILE A O 1
ATOM 722 N N . PRO A 1 86 ? -13.584 -14.096 24.211 1.00 74.94 86 PRO A N 1
ATOM 723 C CA . PRO A 1 86 ? -14.922 -14.326 23.679 1.00 74.94 86 PRO A CA 1
ATOM 724 C C . PRO A 1 86 ? -15.258 -13.352 22.544 1.00 74.94 86 PRO A C 1
ATOM 726 O O . PRO A 1 86 ? -14.842 -12.194 22.558 1.00 74.94 86 PRO A O 1
ATOM 729 N N . GLU A 1 87 ? -16.055 -13.804 21.578 1.00 68.62 87 GLU A N 1
ATOM 730 C CA . GLU A 1 87 ? -16.525 -12.956 20.479 1.00 68.62 87 GLU A CA 1
ATOM 731 C C . GLU A 1 87 ? -17.277 -11.733 21.034 1.00 68.62 87 GLU A C 1
ATOM 733 O O . GLU A 1 87 ? -18.227 -11.874 21.806 1.00 68.62 87 GLU A O 1
ATOM 738 N N . GLY A 1 88 ? -16.808 -10.531 20.684 1.00 66.69 88 GLY A N 1
ATOM 739 C CA . GLY A 1 88 ? -17.364 -9.261 21.160 1.00 66.69 88 GLY A CA 1
ATOM 740 C C . GLY A 1 88 ? -16.883 -8.789 22.539 1.00 66.69 88 GLY A C 1
ATOM 741 O O . GLY A 1 88 ? -17.302 -7.715 22.961 1.00 66.69 88 GLY A O 1
ATOM 742 N N . ALA A 1 89 ? -16.020 -9.541 23.237 1.00 71.94 89 ALA A N 1
ATOM 743 C CA . ALA A 1 89 ? -15.419 -9.090 24.501 1.00 71.94 89 ALA A CA 1
ATOM 744 C C . ALA A 1 89 ? -14.315 -8.042 24.293 1.00 71.94 89 ALA A C 1
ATOM 746 O O . ALA A 1 89 ? -14.113 -7.189 25.148 1.00 71.94 89 ALA A O 1
ATOM 747 N N . GLU A 1 90 ? -13.637 -8.098 23.150 1.00 75.75 90 GLU A N 1
ATOM 748 C CA . GLU A 1 90 ? -12.711 -7.069 22.692 1.00 75.75 90 GLU A CA 1
ATOM 749 C C . GLU A 1 90 ? -12.903 -6.825 21.197 1.00 75.75 90 GLU A C 1
ATOM 751 O O . GLU A 1 90 ? -13.508 -7.624 20.474 1.00 75.75 90 GLU A O 1
ATOM 756 N N . CYS A 1 91 ? -12.342 -5.718 20.731 1.00 84.81 91 CYS A N 1
ATOM 757 C CA . CYS A 1 91 ? -12.291 -5.342 19.332 1.00 84.81 91 CYS A CA 1
ATOM 758 C C . CYS A 1 91 ? -10.856 -5.365 18.790 1.00 84.81 91 CYS A C 1
ATOM 760 O O . CYS A 1 91 ? -9.865 -5.375 19.531 1.00 84.81 91 CYS A O 1
ATOM 762 N N . GLY A 1 92 ? -10.759 -5.352 17.460 1.00 87.62 92 GLY A N 1
ATOM 763 C CA . GLY A 1 92 ? -9.488 -5.407 16.750 1.00 87.62 92 GLY A CA 1
ATOM 764 C C . GLY A 1 92 ? -9.019 -6.825 16.422 1.00 87.62 92 GLY A C 1
ATOM 765 O O . GLY A 1 92 ? -9.326 -7.790 17.119 1.00 87.62 92 GLY A O 1
ATOM 766 N N . PHE A 1 93 ? -8.272 -6.952 15.330 1.00 85.56 93 PHE A N 1
ATOM 767 C CA . PHE A 1 93 ? -7.619 -8.192 14.905 1.00 85.56 93 PHE A CA 1
ATOM 768 C C . PHE A 1 93 ? -6.465 -7.884 13.950 1.00 85.56 93 PHE A C 1
ATOM 770 O O . PHE A 1 93 ? -6.417 -6.818 13.340 1.00 85.56 93 PHE A O 1
ATOM 777 N N . SER A 1 94 ? -5.575 -8.850 13.773 1.00 81.94 94 SER A N 1
ATOM 778 C CA . SER A 1 94 ? -4.579 -8.892 12.710 1.00 81.94 94 SER A CA 1
ATOM 779 C C . SER A 1 94 ? -4.954 -10.001 11.732 1.00 81.94 94 SER A C 1
ATOM 781 O O . SER A 1 94 ? -5.318 -11.093 12.164 1.00 81.94 94 SER A O 1
ATOM 783 N N . THR A 1 95 ? -4.899 -9.739 10.427 1.00 80.50 95 THR A N 1
ATOM 784 C CA . THR A 1 95 ? -5.274 -10.743 9.419 1.00 80.50 95 THR A CA 1
ATOM 785 C C . THR A 1 95 ? -4.475 -10.605 8.130 1.00 80.50 95 THR A C 1
ATOM 787 O O . THR A 1 95 ? -4.059 -9.501 7.773 1.00 80.50 95 THR A O 1
ATOM 790 N N . HIS A 1 96 ? -4.306 -11.745 7.448 1.00 78.56 96 HIS A N 1
ATOM 791 C CA . HIS A 1 96 ? -3.700 -11.865 6.115 1.00 78.56 96 HIS A CA 1
ATOM 792 C C . HIS A 1 96 ? -4.663 -12.340 5.031 1.00 78.56 96 HIS A C 1
ATOM 794 O O . HIS A 1 96 ? -4.261 -12.703 3.928 1.00 78.56 96 HIS A O 1
ATOM 800 N N . ALA A 1 97 ? -5.959 -12.356 5.345 1.00 83.12 97 ALA A N 1
ATOM 801 C CA . ALA A 1 97 ? -6.968 -12.789 4.395 1.00 83.12 97 ALA A CA 1
ATOM 802 C C . ALA A 1 97 ? -7.021 -11.867 3.160 1.00 83.12 97 ALA A C 1
ATOM 804 O O . ALA A 1 97 ? -6.610 -10.711 3.183 1.00 83.12 97 ALA A O 1
ATOM 805 N N . MET A 1 98 ? -7.602 -12.364 2.071 1.00 86.19 98 MET A N 1
ATOM 806 C CA . MET A 1 98 ? -7.782 -11.586 0.836 1.00 86.19 98 MET A CA 1
ATOM 807 C C . MET A 1 98 ? -8.980 -10.627 0.890 1.00 86.19 98 MET A C 1
ATOM 809 O O . MET A 1 98 ? -9.143 -9.779 0.015 1.00 86.19 98 MET A O 1
ATOM 813 N N . SER A 1 99 ? -9.867 -10.776 1.874 1.00 92.62 99 SER A N 1
ATOM 814 C CA . SER A 1 99 ? -11.011 -9.886 2.086 1.00 92.62 99 SER A CA 1
ATOM 815 C C . SER A 1 99 ? -11.599 -10.055 3.482 1.00 92.62 99 SER A C 1
ATOM 817 O O . SER A 1 99 ? -11.397 -11.075 4.148 1.00 92.62 99 SER A O 1
ATOM 819 N N . GLY A 1 100 ? -12.385 -9.073 3.911 1.00 90.75 100 GLY A N 1
ATOM 820 C CA . GLY A 1 100 ? -13.074 -9.144 5.185 1.00 90.75 100 GLY A CA 1
ATOM 821 C C . GLY A 1 100 ? -13.934 -7.928 5.483 1.00 90.75 100 GLY A C 1
ATOM 822 O O . GLY A 1 100 ? -14.182 -7.068 4.639 1.00 90.75 100 GLY A O 1
ATOM 823 N N . VAL A 1 101 ? -14.409 -7.888 6.723 1.00 91.31 101 VAL A N 1
ATOM 824 C CA . VAL A 1 101 ? -15.248 -6.816 7.253 1.00 91.31 101 VAL A CA 1
ATOM 825 C C . VAL A 1 101 ? -14.626 -6.330 8.552 1.00 91.31 101 VAL A C 1
ATOM 827 O O . VAL A 1 101 ? -14.158 -7.133 9.358 1.00 91.31 101 VAL A O 1
ATOM 830 N N . VAL A 1 102 ? -14.635 -5.017 8.739 1.00 92.25 102 VAL A N 1
ATOM 831 C CA . VAL A 1 102 ? -14.312 -4.338 9.990 1.00 92.25 102 VAL A CA 1
ATOM 832 C C . VAL A 1 102 ? -15.556 -3.591 10.439 1.00 92.25 102 VAL A C 1
ATOM 834 O O . VAL A 1 102 ? -16.251 -2.982 9.626 1.00 92.25 102 VAL A O 1
ATOM 837 N N . HIS A 1 103 ? -15.851 -3.636 11.728 1.00 92.94 103 HIS A N 1
ATOM 838 C CA . HIS A 1 103 ? -16.926 -2.852 12.310 1.00 92.94 103 HIS A CA 1
ATOM 839 C C . HIS A 1 103 ? -16.561 -2.411 13.722 1.00 92.94 103 HIS A C 1
ATOM 841 O O . HIS A 1 103 ? -15.712 -3.031 14.367 1.00 92.94 103 HIS A O 1
ATOM 847 N N . SER A 1 104 ? -17.224 -1.361 14.198 1.00 93.12 104 SER A N 1
ATOM 848 C CA . SER A 1 104 ? -17.127 -0.912 15.585 1.00 93.12 104 SER A CA 1
ATOM 849 C C . SER A 1 104 ? -17.538 -2.020 16.572 1.00 93.12 104 SER A C 1
ATOM 851 O O . SER A 1 104 ? -18.274 -2.950 16.205 1.00 93.12 104 SER A O 1
ATOM 853 N N . PRO A 1 105 ? -17.079 -1.949 17.835 1.00 90.31 105 PRO A N 1
ATOM 854 C CA . PRO A 1 105 ? -17.570 -2.824 18.898 1.00 90.31 105 PRO A CA 1
ATOM 855 C C . PRO A 1 105 ? -19.097 -2.796 18.969 1.00 90.31 105 PRO A C 1
ATOM 857 O O . PRO A 1 105 ? -19.698 -1.749 18.746 1.00 90.31 105 PRO A O 1
ATOM 860 N N . LYS A 1 106 ? -19.716 -3.939 19.291 1.00 87.44 106 LYS A N 1
ATOM 861 C CA . LYS A 1 106 ? -21.173 -4.094 19.497 1.00 87.44 106 LYS A CA 1
ATOM 862 C C . LYS A 1 106 ? -22.061 -3.805 18.278 1.00 87.44 106 LYS A C 1
ATOM 864 O O . LYS A 1 106 ? -23.274 -3.959 18.381 1.00 87.44 106 LYS A O 1
ATOM 869 N N . TRP A 1 107 ? -21.476 -3.496 17.117 1.00 86.69 107 TRP A N 1
ATOM 870 C CA . TRP A 1 107 ? -22.200 -3.289 15.861 1.00 86.69 107 TRP A CA 1
ATOM 871 C C . TRP A 1 107 ? -23.299 -4.355 15.642 1.00 86.69 107 TRP A C 1
ATOM 873 O O . TRP A 1 107 ? -22.995 -5.553 15.689 1.00 86.69 107 TRP A O 1
ATOM 883 N N . PRO A 1 108 ? -24.560 -3.973 15.348 1.00 90.44 108 PRO A N 1
ATOM 884 C CA . PRO A 1 108 ? -25.035 -2.635 14.975 1.00 90.44 108 PRO A CA 1
ATOM 885 C C . PRO A 1 108 ? -25.529 -1.766 16.149 1.00 90.44 108 PRO A C 1
ATOM 887 O O . PRO A 1 108 ? -26.198 -0.765 15.905 1.00 90.44 108 PRO A O 1
ATOM 890 N N . GLU A 1 109 ? -25.289 -2.167 17.398 1.00 90.94 109 GLU A N 1
ATOM 891 C CA . GLU A 1 109 ? -25.543 -1.319 18.569 1.00 90.94 109 GLU A CA 1
ATOM 892 C C . GLU A 1 109 ? -24.451 -0.252 18.716 1.00 90.94 109 GLU A C 1
ATOM 894 O O . GLU A 1 109 ? -23.378 -0.359 18.114 1.00 90.94 109 GLU A O 1
ATOM 899 N N . ASP A 1 110 ? -24.728 0.762 19.536 1.00 94.69 110 ASP A N 1
ATOM 900 C CA . ASP A 1 110 ? -23.775 1.831 19.809 1.00 94.69 110 ASP A CA 1
ATOM 901 C C . ASP A 1 110 ? -22.480 1.277 20.429 1.00 94.69 110 ASP A C 1
ATOM 903 O O . ASP A 1 110 ? -22.503 0.404 21.310 1.00 94.69 110 ASP A O 1
ATOM 907 N N . TYR A 1 111 ? -21.335 1.805 19.989 1.00 93.94 111 TYR A N 1
ATOM 908 C CA . TYR A 1 111 ? -20.042 1.471 20.593 1.00 93.94 111 TYR A CA 1
ATOM 909 C C . TYR A 1 111 ? -19.966 1.968 22.049 1.00 93.94 111 TYR A C 1
ATOM 911 O O . TYR A 1 111 ? -20.761 2.800 22.472 1.00 93.94 111 TYR A O 1
ATOM 919 N N . GLY A 1 112 ? -19.041 1.436 22.856 1.00 93.50 112 GLY A N 1
ATOM 920 C CA . GLY A 1 112 ? -18.857 1.873 24.247 1.00 93.50 112 GLY A CA 1
ATOM 921 C C . GLY A 1 112 ? -17.995 3.129 24.404 1.00 93.50 112 GLY A C 1
ATOM 922 O O . GLY A 1 112 ? -17.315 3.559 23.478 1.00 93.50 112 GLY A O 1
ATOM 923 N N . ASN A 1 113 ? -17.985 3.687 25.609 1.00 94.81 113 ASN A N 1
ATOM 924 C CA . ASN A 1 113 ? -16.992 4.690 25.997 1.00 94.81 113 ASN A CA 1
ATOM 925 C C . ASN A 1 113 ? -15.639 4.019 26.264 1.00 94.81 113 ASN A C 1
ATOM 927 O O . ASN A 1 113 ? -15.609 2.838 26.627 1.00 94.81 113 ASN A O 1
ATOM 931 N N . ASP A 1 114 ? -14.559 4.788 26.138 1.00 94.12 114 ASP A N 1
ATOM 932 C CA . ASP A 1 114 ? -13.185 4.357 26.425 1.00 94.12 114 ASP A CA 1
ATOM 933 C C . ASP A 1 114 ? -12.747 3.106 25.627 1.00 94.12 114 ASP A C 1
ATOM 935 O O . ASP A 1 114 ? -11.966 2.279 26.106 1.00 94.12 114 ASP A O 1
ATOM 939 N N . GLU A 1 115 ? -13.276 2.930 24.413 1.00 91.81 115 GLU A N 1
ATOM 940 C CA . GLU A 1 115 ? -12.922 1.813 23.535 1.00 91.81 115 GLU A CA 1
ATOM 941 C C . GLU A 1 115 ? -11.633 2.155 22.775 1.00 91.81 115 GLU A C 1
ATOM 943 O O . GLU A 1 115 ? -11.499 3.244 22.218 1.00 91.81 115 GLU A O 1
ATOM 948 N N . GLU A 1 116 ? -10.701 1.203 22.694 1.00 92.56 116 GLU A N 1
ATOM 949 C CA . GLU A 1 116 ? -9.481 1.311 21.890 1.00 92.56 116 GLU A CA 1
ATOM 950 C C . GLU A 1 116 ? -9.343 0.063 21.012 1.00 92.56 116 GLU A C 1
ATOM 952 O O . GLU A 1 116 ? -9.014 -1.033 21.474 1.00 92.56 116 GLU A O 1
ATOM 957 N N . CYS A 1 117 ? -9.619 0.224 19.720 1.00 91.62 117 CYS A N 1
ATOM 958 C CA . CYS A 1 117 ? -9.653 -0.873 18.762 1.00 91.62 117 CYS A CA 1
ATOM 959 C C . CYS A 1 117 ? -8.619 -0.674 17.664 1.00 91.62 117 CYS A C 1
ATOM 961 O O . CYS A 1 117 ? -8.583 0.369 17.009 1.00 91.62 117 CYS A O 1
ATOM 963 N N . ILE A 1 118 ? -7.836 -1.720 17.402 1.00 90.31 118 ILE A N 1
ATOM 964 C CA . ILE A 1 118 ? -6.831 -1.722 16.340 1.00 90.31 118 ILE A CA 1
ATOM 965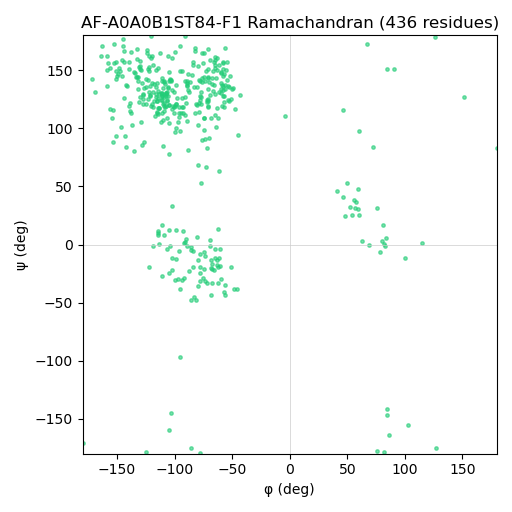 C C . ILE A 1 118 ? -7.076 -2.898 15.400 1.00 90.31 118 ILE A C 1
ATOM 967 O O . ILE A 1 118 ? -7.026 -4.058 15.814 1.00 90.31 118 ILE A O 1
ATOM 971 N N . TRP A 1 119 ? -7.295 -2.608 14.120 1.00 91.38 119 TRP A N 1
ATOM 972 C CA . TRP A 1 119 ? -7.330 -3.617 13.061 1.00 91.38 119 TRP A CA 1
ATOM 973 C C . TRP A 1 119 ? -6.106 -3.479 12.173 1.00 91.38 119 TRP A C 1
ATOM 975 O O . TRP A 1 119 ? -5.892 -2.429 11.577 1.00 91.38 119 TRP A O 1
ATOM 985 N N . ASP A 1 120 ? -5.315 -4.540 12.073 1.00 86.81 120 ASP A N 1
ATOM 986 C CA . ASP A 1 120 ? -4.112 -4.600 11.252 1.00 86.81 120 ASP A CA 1
ATOM 987 C C . ASP A 1 120 ? -4.352 -5.547 10.072 1.00 86.81 120 ASP A C 1
ATOM 989 O O . ASP A 1 120 ? -4.473 -6.763 10.239 1.00 86.81 120 ASP A O 1
ATOM 993 N N . ILE A 1 121 ? -4.495 -4.977 8.880 1.00 88.25 121 ILE A N 1
ATOM 994 C CA . ILE A 1 121 ? -4.837 -5.710 7.663 1.00 88.25 121 ILE A CA 1
ATOM 995 C C . ILE A 1 121 ? -3.617 -5.685 6.761 1.00 88.25 121 ILE A C 1
ATOM 997 O O . ILE A 1 121 ? -3.243 -4.631 6.244 1.00 88.25 121 ILE A O 1
ATOM 1001 N N . GLN A 1 122 ? -3.023 -6.852 6.552 1.00 85.38 122 GLN A N 1
ATOM 1002 C CA . GLN A 1 122 ? -1.924 -7.051 5.622 1.00 85.38 122 GLN A CA 1
ATOM 1003 C C . GLN A 1 122 ? -2.398 -7.996 4.524 1.00 85.38 122 GLN A C 1
ATOM 1005 O O . GLN A 1 122 ? -2.967 -9.029 4.816 1.00 85.38 122 GLN A O 1
ATOM 1010 N N . VAL A 1 123 ? -2.213 -7.653 3.259 1.00 85.12 123 VAL A N 1
ATOM 1011 C CA . VAL A 1 123 ? -2.512 -8.545 2.131 1.00 85.12 123 VAL A CA 1
ATOM 1012 C C . VAL A 1 123 ? -1.200 -9.070 1.536 1.00 85.12 123 VAL A C 1
ATOM 1014 O O . VAL A 1 123 ? -0.136 -8.493 1.806 1.00 85.12 123 VAL A O 1
ATOM 1017 N N . PRO A 1 124 ? -1.230 -10.166 0.753 1.00 79.38 124 PRO A N 1
ATOM 1018 C CA . PRO A 1 124 ? -0.030 -10.691 0.109 1.00 79.38 124 PRO A CA 1
ATOM 1019 C C . PRO A 1 124 ? 0.693 -9.641 -0.743 1.00 79.38 124 PRO A C 1
ATOM 1021 O O . PRO A 1 124 ? 0.096 -8.663 -1.202 1.00 79.38 124 PRO A O 1
ATOM 1024 N N . LEU A 1 125 ? 1.990 -9.848 -0.966 1.00 74.94 125 LEU A N 1
ATOM 1025 C CA . LEU A 1 125 ? 2.804 -8.948 -1.784 1.00 74.94 125 LEU A CA 1
ATOM 1026 C C . LEU A 1 125 ? 2.230 -8.814 -3.206 1.00 74.94 125 LEU A C 1
ATOM 1028 O O . LEU A 1 125 ? 1.636 -9.743 -3.757 1.00 74.94 125 LEU A O 1
ATOM 1032 N N . GLY A 1 126 ? 2.359 -7.615 -3.775 1.00 75.06 126 GLY A N 1
ATOM 1033 C CA . GLY A 1 126 ? 1.773 -7.253 -5.071 1.00 75.06 126 GLY A CA 1
ATOM 1034 C C . GLY A 1 126 ? 0.270 -6.931 -5.042 1.00 75.06 126 GLY A C 1
ATOM 1035 O O . GLY A 1 126 ? -0.265 -6.462 -6.053 1.00 75.06 126 GLY A O 1
ATOM 1036 N N . TYR A 1 127 ? -0.401 -7.125 -3.899 1.00 84.81 127 TYR A N 1
ATOM 1037 C CA . TYR A 1 127 ? -1.745 -6.612 -3.632 1.00 84.81 127 TYR A CA 1
ATOM 1038 C C . TYR A 1 127 ? -1.717 -5.380 -2.729 1.00 84.81 127 TYR A C 1
ATOM 1040 O O . TYR A 1 127 ? -0.778 -5.140 -1.974 1.00 84.81 127 TYR A O 1
ATOM 1048 N N . HIS A 1 128 ? -2.818 -4.642 -2.767 1.00 87.88 128 HIS A N 1
ATOM 1049 C CA . HIS A 1 128 ? -3.084 -3.460 -1.966 1.00 87.88 128 HIS A CA 1
ATOM 1050 C C . HIS A 1 128 ? -4.483 -3.560 -1.363 1.00 87.88 128 HIS A C 1
ATOM 1052 O O . HIS A 1 128 ? -5.339 -4.314 -1.833 1.00 87.88 128 HIS A O 1
ATOM 1058 N N . VAL A 1 129 ? -4.727 -2.803 -0.301 1.00 91.75 129 VAL A N 1
ATOM 1059 C CA . VAL A 1 129 ? -5.985 -2.836 0.436 1.00 91.75 129 VAL A CA 1
ATOM 1060 C C . VAL A 1 129 ? -6.927 -1.772 -0.111 1.00 91.75 129 VAL A C 1
ATOM 1062 O O . VAL A 1 129 ? -6.662 -0.572 -0.029 1.00 91.75 129 VAL A O 1
ATOM 1065 N N . HIS A 1 130 ? -8.071 -2.212 -0.627 1.00 94.31 130 HIS A N 1
ATOM 1066 C CA . HIS A 1 130 ? -9.201 -1.345 -0.932 1.00 94.31 130 HIS A CA 1
ATOM 1067 C C . HIS A 1 130 ? -10.238 -1.470 0.186 1.00 94.31 130 HIS A C 1
ATOM 1069 O O . HIS A 1 130 ? -10.841 -2.527 0.363 1.00 94.31 130 HIS A O 1
ATOM 1075 N N . LEU A 1 131 ? -10.436 -0.385 0.933 1.00 96.00 131 LEU A N 1
ATOM 1076 C CA . LEU A 1 131 ? -11.372 -0.266 2.048 1.00 96.00 131 LEU A CA 1
ATOM 1077 C C . LEU A 1 131 ? -12.572 0.600 1.644 1.00 96.00 131 LEU A C 1
ATOM 1079 O O . LEU A 1 131 ? -12.414 1.723 1.159 1.00 96.00 131 LEU A O 1
ATOM 1083 N N . GLN A 1 132 ? -13.780 0.103 1.888 1.00 97.00 132 GLN A N 1
ATOM 1084 C CA . GLN A 1 132 ? -15.028 0.776 1.556 1.00 97.00 132 GLN A CA 1
ATOM 1085 C C . GLN A 1 132 ? -15.986 0.782 2.747 1.00 97.00 132 GLN A C 1
ATOM 1087 O O . GLN A 1 132 ? -16.393 -0.262 3.251 1.00 97.00 132 GLN A O 1
ATOM 1092 N N . PHE A 1 133 ? -16.401 1.975 3.169 1.00 97.00 133 PHE A N 1
ATOM 1093 C CA . PHE A 1 133 ? -17.389 2.136 4.229 1.00 97.00 133 PHE A CA 1
ATOM 1094 C C . PHE A 1 133 ? -18.800 1.855 3.706 1.00 97.00 133 PHE A C 1
ATOM 1096 O O . PHE A 1 133 ? -19.218 2.375 2.673 1.00 97.00 133 PHE A O 1
ATOM 1103 N N . THR A 1 134 ? -19.539 1.033 4.446 1.00 96.81 134 THR A N 1
ATOM 1104 C CA . THR A 1 134 ? -20.960 0.722 4.209 1.00 96.81 134 THR A CA 1
ATOM 1105 C C . THR A 1 134 ? -21.875 1.429 5.205 1.00 96.81 134 THR A C 1
ATOM 1107 O O . THR A 1 134 ? -23.036 1.687 4.898 1.00 96.81 134 THR A O 1
ATOM 1110 N N . HIS A 1 135 ? -21.343 1.780 6.376 1.00 97.44 135 HIS A N 1
ATOM 1111 C CA . HIS A 1 135 ? -22.001 2.601 7.381 1.00 97.44 135 HIS A CA 1
ATOM 1112 C C . HIS A 1 135 ? -20.961 3.407 8.160 1.00 97.44 135 HIS A C 1
ATOM 1114 O O . HIS A 1 135 ? -19.845 2.917 8.369 1.00 97.44 135 HIS A O 1
ATOM 1120 N N . PHE A 1 136 ? -21.330 4.618 8.582 1.00 97.88 136 PHE A N 1
ATOM 1121 C CA . PHE A 1 136 ? -20.467 5.500 9.356 1.00 97.88 136 PHE A CA 1
ATOM 1122 C C . PHE A 1 136 ? -21.288 6.500 10.183 1.00 97.88 136 PHE A C 1
ATOM 1124 O O . PHE A 1 136 ? -22.006 7.324 9.618 1.00 97.88 136 PHE A O 1
ATOM 1131 N N . ASP A 1 137 ? -21.169 6.399 11.500 1.00 97.75 137 ASP A N 1
ATOM 1132 C CA . ASP A 1 137 ? -21.792 7.245 12.514 1.00 97.75 137 ASP A CA 1
ATOM 1133 C C . ASP A 1 137 ? -20.920 7.224 13.781 1.00 97.75 137 ASP A C 1
ATOM 1135 O O . ASP A 1 137 ? -21.062 6.375 14.658 1.00 97.75 137 ASP A O 1
ATOM 1139 N N . ILE A 1 138 ? -19.946 8.127 13.839 1.00 98.00 138 ILE A N 1
ATOM 1140 C CA . ILE A 1 138 ? -19.078 8.333 15.006 1.00 98.00 138 ILE A CA 1
ATOM 1141 C C . ILE A 1 138 ? -19.433 9.690 15.615 1.00 98.00 138 ILE A C 1
ATOM 1143 O O . ILE A 1 138 ? -19.674 10.645 14.872 1.00 98.00 138 ILE A O 1
ATOM 1147 N N . ALA A 1 139 ? -19.457 9.806 16.944 1.00 97.69 139 ALA A N 1
ATOM 1148 C CA . ALA A 1 139 ? -19.814 11.047 17.622 1.00 97.69 139 ALA A CA 1
ATOM 1149 C C . ALA A 1 139 ? -18.971 12.230 17.091 1.00 97.69 139 ALA A C 1
ATOM 1151 O O . ALA A 1 139 ? -17.740 12.167 17.080 1.00 97.69 139 ALA A O 1
ATOM 1152 N N . PRO A 1 140 ? -19.600 13.311 16.593 1.00 97.00 140 PRO A N 1
ATOM 1153 C CA . PRO A 1 140 ? -18.864 14.412 15.988 1.00 97.00 140 PRO A CA 1
ATOM 1154 C C . PRO A 1 140 ? -18.201 15.288 17.055 1.00 97.00 140 PRO A C 1
ATOM 1156 O O . PRO A 1 140 ? -18.818 15.656 18.056 1.00 97.00 140 PRO A O 1
ATOM 1159 N N . SER A 1 141 ? -16.975 15.724 16.784 1.00 96.81 141 SER A N 1
ATOM 1160 C CA . SER A 1 141 ? -16.282 16.749 17.564 1.00 96.81 141 SER A CA 1
ATOM 1161 C C . SER A 1 141 ? -15.432 17.639 16.663 1.00 96.81 141 SER A C 1
ATOM 1163 O O . SER A 1 141 ? -15.176 17.304 15.507 1.00 96.81 141 SER A O 1
ATOM 1165 N N . GLU A 1 142 ? -14.975 18.774 17.193 1.00 95.62 142 GLU A N 1
ATOM 1166 C CA . GLU A 1 142 ? -13.973 19.601 16.515 1.00 95.62 142 GLU A CA 1
ATOM 1167 C C . GLU A 1 142 ? -12.719 18.756 16.241 1.00 95.62 142 GLU A C 1
ATOM 1169 O O . GLU A 1 142 ? -12.258 18.035 17.130 1.00 95.62 142 GLU A O 1
ATOM 1174 N N . ASP A 1 143 ? -12.272 18.756 14.981 1.00 93.06 143 ASP A N 1
ATOM 1175 C CA . ASP A 1 143 ? -11.148 17.969 14.449 1.00 93.06 143 ASP A CA 1
ATOM 1176 C C . ASP A 1 143 ? -11.141 16.475 14.829 1.00 93.06 143 ASP A C 1
ATOM 1178 O O . ASP A 1 143 ? -10.090 15.839 14.852 1.00 93.06 143 ASP A O 1
ATOM 1182 N N . CYS A 1 144 ? -12.313 15.903 15.139 1.00 96.00 144 CYS A N 1
ATOM 1183 C CA . CYS A 1 144 ? -12.448 14.528 15.631 1.00 96.00 144 CYS A CA 1
ATOM 1184 C C . CYS A 1 144 ? -11.554 14.221 16.851 1.00 96.00 144 CYS A C 1
ATOM 1186 O O . CYS A 1 144 ? -11.086 13.103 17.024 1.00 96.00 144 CYS A O 1
ATOM 1188 N N . ALA A 1 145 ? -11.310 15.221 17.706 1.00 95.62 145 ALA A N 1
ATOM 1189 C CA . ALA A 1 145 ? -10.460 15.095 18.891 1.00 95.62 145 ALA A CA 1
ATOM 1190 C C . ALA A 1 145 ? -11.026 14.204 20.018 1.00 95.62 145 ALA A C 1
ATOM 1192 O O . ALA A 1 145 ? -10.299 13.906 20.964 1.00 95.62 145 ALA A O 1
ATOM 1193 N N . LYS A 1 146 ? -12.314 13.843 19.961 1.00 96.06 146 LYS A N 1
ATOM 1194 C CA . LYS A 1 146 ? -12.977 12.938 20.910 1.00 96.06 146 LYS A CA 1
ATOM 1195 C C . LYS A 1 146 ? -12.971 11.522 20.331 1.00 96.06 146 LYS A C 1
ATOM 1197 O O . LYS A 1 146 ? -11.953 10.837 20.373 1.00 96.06 146 LYS A O 1
ATOM 1202 N N . ASP A 1 147 ? -14.074 11.139 19.699 1.00 98.06 147 ASP A N 1
ATOM 1203 C CA . ASP A 1 147 ? -14.207 9.846 19.050 1.00 98.06 147 ASP A CA 1
ATOM 1204 C C . ASP A 1 147 ? -13.701 9.937 17.616 1.00 98.06 147 ASP A C 1
ATOM 1206 O O . ASP A 1 147 ? -14.085 10.834 16.857 1.00 98.06 147 ASP A O 1
ATOM 1210 N N . SER A 1 148 ? -12.849 8.996 17.219 1.00 97.44 148 SER A N 1
ATOM 1211 C CA . SER A 1 148 ? -12.291 9.013 15.874 1.00 97.44 148 SER A CA 1
ATOM 1212 C C . SER A 1 148 ? -11.945 7.634 15.351 1.00 97.44 148 SER A C 1
ATOM 1214 O O . SER A 1 148 ? -11.564 6.730 16.092 1.00 97.44 148 SER A O 1
ATOM 1216 N N . LEU A 1 149 ? -12.052 7.496 14.031 1.00 97.62 149 LEU A N 1
ATOM 1217 C CA . LEU A 1 149 ? -11.433 6.422 13.272 1.00 97.62 149 LEU A CA 1
ATOM 1218 C C . LEU A 1 149 ? -10.297 7.003 12.430 1.00 97.62 149 LEU A C 1
ATOM 1220 O O . LEU A 1 149 ? -10.528 7.842 11.562 1.00 97.62 149 LEU A O 1
ATOM 1224 N N . THR A 1 150 ? -9.085 6.507 12.639 1.00 95.69 150 THR A N 1
ATOM 1225 C CA . THR A 1 150 ? -7.905 6.886 11.863 1.00 95.69 150 THR A CA 1
ATOM 1226 C C . THR A 1 150 ? -7.461 5.716 10.996 1.00 95.69 150 THR A C 1
ATOM 1228 O O . THR A 1 150 ? -7.266 4.602 11.485 1.00 95.69 150 THR A O 1
ATOM 1231 N N . VAL A 1 151 ? -7.289 5.971 9.698 1.00 94.25 151 VAL A N 1
ATOM 1232 C CA . VAL A 1 151 ? -6.642 5.036 8.771 1.00 94.25 151 VAL A CA 1
ATOM 1233 C C . VAL A 1 151 ? -5.158 5.365 8.748 1.00 94.25 151 VAL A C 1
ATOM 1235 O O . VAL A 1 151 ? -4.783 6.508 8.515 1.00 94.25 151 VAL A O 1
ATOM 1238 N N . ILE A 1 152 ? -4.312 4.376 8.989 1.00 89.56 152 ILE A N 1
ATOM 1239 C CA . ILE A 1 152 ? -2.860 4.504 8.960 1.00 89.56 152 ILE A CA 1
ATOM 1240 C C . ILE A 1 152 ? -2.355 3.590 7.850 1.00 89.56 152 ILE A C 1
ATOM 1242 O O . ILE A 1 152 ? -2.447 2.364 7.950 1.00 89.56 152 ILE A O 1
ATOM 1246 N N . SER A 1 153 ? -1.844 4.171 6.771 1.00 81.69 153 SER A N 1
ATOM 1247 C CA . SER A 1 153 ? -1.135 3.413 5.743 1.00 81.69 153 SER A CA 1
ATOM 1248 C C . SER A 1 153 ? 0.339 3.334 6.094 1.00 81.69 153 SER A C 1
ATOM 1250 O O . SER A 1 153 ? 0.931 4.303 6.559 1.00 81.69 153 SER A O 1
ATOM 1252 N N . GLN A 1 154 ? 0.955 2.182 5.857 1.00 71.38 154 GLN A N 1
ATOM 1253 C CA . GLN A 1 154 ? 2.414 2.112 5.884 1.00 71.38 154 GLN A CA 1
ATOM 1254 C C . GLN A 1 154 ? 2.955 2.691 4.576 1.00 71.38 154 GLN A C 1
ATOM 1256 O O . GLN A 1 154 ? 2.361 2.449 3.519 1.00 71.38 154 GLN A O 1
ATOM 1261 N N . GLU A 1 155 ? 4.059 3.443 4.638 1.00 59.28 155 GLU A N 1
ATOM 1262 C CA . GLU A 1 155 ? 4.755 3.864 3.424 1.00 59.28 155 GLU A CA 1
ATOM 1263 C C . GLU A 1 155 ? 5.174 2.625 2.613 1.00 59.28 155 GLU A C 1
ATOM 1265 O O . GLU A 1 155 ? 5.370 1.520 3.132 1.00 59.28 155 GLU A O 1
ATOM 1270 N N . HIS A 1 156 ? 5.247 2.812 1.301 1.00 51.41 156 HIS A N 1
ATOM 1271 C CA . HIS A 1 156 ? 5.556 1.787 0.328 1.00 51.41 156 HIS A CA 1
ATOM 1272 C C . HIS A 1 156 ? 6.807 0.968 0.688 1.00 51.41 156 HIS A C 1
ATOM 1274 O O . HIS A 1 156 ? 7.883 1.500 0.956 1.00 51.41 156 HIS A O 1
ATOM 1280 N N . SER A 1 157 ? 6.682 -0.354 0.555 1.00 47.59 157 SER A N 1
ATOM 1281 C CA . SER A 1 157 ? 7.743 -1.366 0.666 1.00 47.59 157 SER A CA 1
ATOM 1282 C C . SER A 1 157 ? 8.864 -1.224 -0.382 1.00 47.59 157 SER A C 1
ATOM 1284 O O . SER A 1 157 ? 9.695 -2.118 -0.530 1.00 47.59 157 SER A O 1
ATOM 1286 N N . SER A 1 158 ? 8.959 -0.106 -1.108 1.00 41.16 158 SER A N 1
ATOM 1287 C CA . SER A 1 158 ? 10.045 0.142 -2.064 1.00 41.16 158 SER A CA 1
ATOM 1288 C C . SER A 1 158 ? 11.426 0.258 -1.417 1.00 41.16 158 SER A C 1
ATOM 1290 O O . SER A 1 158 ? 12.429 0.380 -2.118 1.00 41.16 158 SER A O 1
ATOM 1292 N N . ARG A 1 159 ? 11.487 0.199 -0.083 1.00 39.97 159 ARG A N 1
ATOM 1293 C CA . ARG A 1 159 ? 12.717 0.062 0.689 1.00 39.97 159 ARG A CA 1
ATOM 1294 C C . ARG A 1 159 ? 12.947 -1.379 1.212 1.00 39.97 159 ARG A C 1
ATOM 1296 O O . ARG A 1 159 ? 14.038 -1.664 1.682 1.00 39.97 159 ARG A O 1
ATOM 1303 N N . ALA A 1 160 ? 11.986 -2.301 1.166 1.00 36.78 160 ALA A N 1
ATOM 1304 C CA . ALA A 1 160 ? 12.128 -3.573 1.887 1.00 36.78 160 ALA A CA 1
ATOM 1305 C C . ALA A 1 160 ? 12.562 -4.779 1.040 1.00 36.78 160 ALA A C 1
ATOM 1307 O O . ALA A 1 160 ? 13.279 -5.597 1.594 1.00 36.78 160 ALA A O 1
ATOM 1308 N N . GLU A 1 161 ? 12.240 -4.889 -0.255 1.00 40.12 161 GLU A N 1
ATOM 1309 C CA . GLU A 1 161 ? 12.759 -5.992 -1.087 1.00 40.12 161 GLU A CA 1
ATOM 1310 C C . GLU A 1 161 ? 12.991 -5.558 -2.540 1.00 40.12 161 GLU A C 1
ATOM 1312 O O . GLU A 1 161 ? 12.068 -5.455 -3.348 1.00 40.12 161 GLU A O 1
ATOM 1317 N N . ALA A 1 162 ? 14.255 -5.298 -2.883 1.00 33.31 162 ALA A N 1
ATOM 1318 C CA . ALA A 1 162 ? 14.711 -5.481 -4.253 1.00 33.31 162 ALA A CA 1
ATOM 1319 C C . ALA A 1 162 ? 14.928 -6.993 -4.442 1.00 33.31 162 ALA A C 1
ATOM 1321 O O . ALA A 1 162 ? 15.718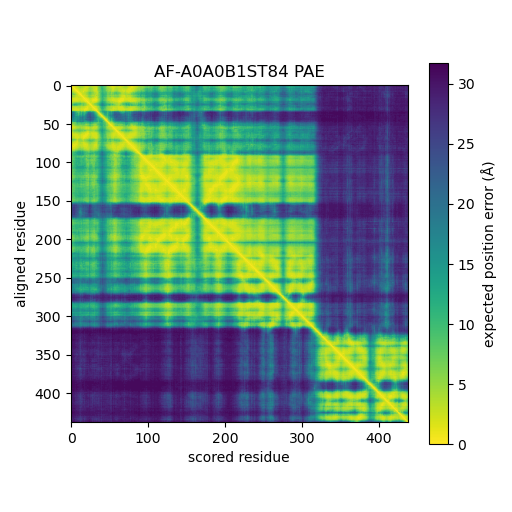 -7.565 -3.693 1.00 33.31 162 ALA A O 1
ATOM 1322 N N . PRO A 1 163 ? 14.302 -7.653 -5.431 1.00 39.72 163 PRO A N 1
ATOM 1323 C CA . PRO A 1 163 ? 14.454 -9.101 -5.608 1.00 39.72 163 PRO A CA 1
ATOM 1324 C C . PRO A 1 163 ? 15.881 -9.537 -5.975 1.00 39.72 163 PRO A C 1
ATOM 1326 O O . PRO A 1 163 ? 16.214 -10.717 -5.944 1.00 39.72 163 PRO A O 1
ATOM 1329 N N . ILE A 1 164 ? 16.744 -8.576 -6.324 1.00 39.25 164 ILE A N 1
ATOM 1330 C CA . ILE A 1 164 ? 18.150 -8.787 -6.660 1.00 39.25 164 ILE A CA 1
ATOM 1331 C C . ILE A 1 164 ? 18.980 -7.716 -5.941 1.00 39.25 164 ILE A C 1
ATOM 1333 O O . ILE A 1 164 ? 19.342 -6.689 -6.518 1.00 39.25 164 ILE A O 1
ATOM 1337 N N . GLY A 1 165 ? 19.250 -7.930 -4.654 1.00 33.69 165 GLY A N 1
ATOM 1338 C CA . GLY A 1 165 ? 20.190 -7.115 -3.885 1.00 33.69 165 GLY A CA 1
ATOM 1339 C C . GLY A 1 165 ? 19.864 -7.050 -2.397 1.00 33.69 165 GLY A C 1
ATOM 1340 O O . GLY A 1 165 ? 18.766 -6.665 -2.016 1.00 33.69 165 GLY A O 1
ATOM 1341 N N . ASP A 1 166 ? 20.862 -7.379 -1.576 1.00 35.41 166 ASP A N 1
ATOM 1342 C CA . ASP A 1 166 ? 20.857 -7.467 -0.109 1.00 35.41 166 ASP A CA 1
ATOM 1343 C C . ASP A 1 166 ? 20.549 -6.135 0.616 1.00 35.41 166 ASP A C 1
ATOM 1345 O O . ASP A 1 166 ? 21.390 -5.589 1.336 1.00 35.41 166 ASP A O 1
ATOM 1349 N N . TYR A 1 167 ? 19.356 -5.566 0.436 1.00 29.72 167 TYR A N 1
ATOM 1350 C CA . TYR A 1 167 ? 18.937 -4.340 1.118 1.00 29.72 167 TYR A CA 1
ATOM 1351 C C . TYR A 1 167 ? 17.491 -4.440 1.621 1.00 29.72 167 TYR A C 1
ATOM 1353 O O . TYR A 1 167 ? 16.541 -4.248 0.870 1.00 29.72 167 TYR A O 1
ATOM 1361 N N . PHE A 1 168 ? 17.350 -4.669 2.931 1.00 31.94 168 PHE A N 1
ATOM 1362 C CA . PHE A 1 168 ? 16.089 -4.590 3.673 1.00 31.94 168 PHE A CA 1
ATOM 1363 C C . PHE A 1 168 ? 16.083 -3.318 4.534 1.00 31.94 168 PHE A C 1
ATOM 1365 O O . PHE A 1 168 ? 16.789 -3.254 5.549 1.00 31.94 168 PHE A O 1
ATOM 1372 N N . PHE A 1 169 ? 15.283 -2.307 4.209 1.00 34.66 169 PHE A N 1
ATOM 1373 C CA . PHE A 1 169 ? 15.019 -1.204 5.140 1.00 34.66 169 PHE A CA 1
ATOM 1374 C C . PHE A 1 169 ? 13.844 -1.546 6.068 1.00 34.66 169 PHE A C 1
ATOM 1376 O O . PHE A 1 169 ? 12.849 -2.132 5.650 1.00 34.66 169 PHE A O 1
ATOM 1383 N N . LEU 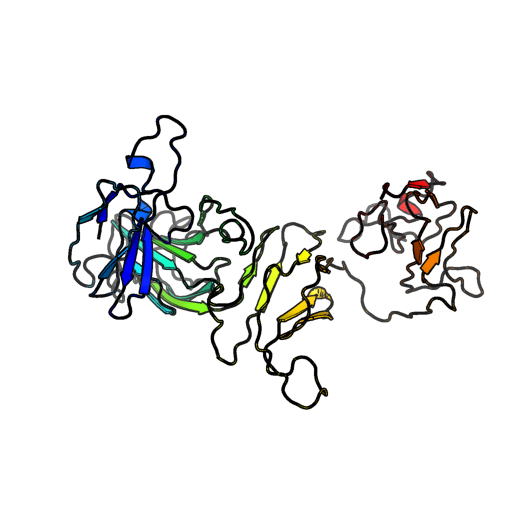A 1 170 ? 13.981 -1.177 7.343 1.00 38.75 170 LEU A N 1
ATOM 1384 C CA . LEU A 1 170 ? 12.939 -1.303 8.359 1.00 38.75 170 LEU A CA 1
ATOM 1385 C C . LEU A 1 170 ? 11.810 -0.291 8.099 1.00 38.75 170 LEU A C 1
ATOM 1387 O O . LEU A 1 170 ? 12.057 0.830 7.659 1.00 38.75 170 LEU A O 1
ATOM 1391 N N . PHE A 1 171 ? 10.576 -0.710 8.386 1.00 48.41 171 PHE A N 1
ATOM 1392 C CA . PHE A 1 171 ? 9.366 0.115 8.357 1.00 48.41 171 PHE A CA 1
ATOM 1393 C C . PHE A 1 171 ? 9.471 1.223 9.415 1.00 48.41 171 PHE A C 1
ATOM 1395 O O . PHE A 1 171 ? 9.291 0.953 10.612 1.00 48.41 171 PHE A O 1
ATOM 1402 N N . GLU A 1 172 ? 9.804 2.441 8.993 1.00 46.81 172 GLU A N 1
ATOM 1403 C CA . GLU A 1 172 ? 9.950 3.587 9.903 1.00 46.81 172 GLU A CA 1
ATOM 1404 C C . GLU A 1 172 ? 8.853 4.640 9.733 1.00 46.81 172 GLU A C 1
ATOM 1406 O O . GLU A 1 172 ? 8.470 5.243 10.732 1.00 46.81 172 GLU A O 1
ATOM 1411 N N . ASP A 1 173 ? 8.248 4.763 8.548 1.00 58.34 173 ASP A N 1
ATOM 1412 C CA . ASP A 1 173 ? 7.301 5.842 8.271 1.00 58.34 173 ASP A CA 1
ATOM 1413 C C . ASP A 1 173 ? 5.863 5.298 8.097 1.00 58.34 173 ASP A C 1
ATOM 1415 O O . ASP A 1 173 ? 5.506 4.638 7.116 1.00 58.34 173 ASP A O 1
ATOM 1419 N N . GLU A 1 174 ? 5.030 5.523 9.121 1.00 73.00 174 GLU A N 1
ATOM 1420 C CA . GLU A 1 174 ? 3.576 5.319 9.085 1.00 73.00 174 GLU A CA 1
ATOM 1421 C C . GLU A 1 174 ? 2.902 6.650 8.708 1.00 73.00 174 GLU A C 1
ATOM 1423 O O . GLU A 1 174 ? 3.123 7.672 9.357 1.00 73.00 174 GLU A O 1
ATOM 1428 N N . GLU A 1 175 ? 2.056 6.647 7.677 1.00 79.50 175 GLU A N 1
ATOM 1429 C CA . GLU A 1 175 ? 1.260 7.809 7.283 1.00 79.50 175 GLU A CA 1
ATOM 1430 C C . GLU A 1 175 ? -0.142 7.691 7.887 1.00 79.50 175 GLU A C 1
ATOM 1432 O O . GLU A 1 175 ? -0.975 6.887 7.452 1.00 79.50 175 GLU A O 1
ATOM 1437 N N . ALA A 1 176 ? -0.400 8.494 8.918 1.00 84.81 176 ALA A N 1
ATOM 1438 C CA . ALA A 1 176 ? -1.730 8.641 9.489 1.00 84.81 176 ALA A CA 1
ATOM 1439 C C . ALA A 1 176 ? -2.558 9.617 8.644 1.00 84.81 176 ALA A C 1
ATOM 1441 O O . ALA A 1 176 ? -2.198 10.784 8.481 1.00 84.81 176 ALA A O 1
ATOM 1442 N N . HIS A 1 177 ? -3.689 9.138 8.128 1.00 88.44 177 HIS A N 1
ATOM 1443 C CA . HIS A 1 177 ? -4.671 9.975 7.442 1.00 88.44 177 HIS A CA 1
ATOM 1444 C C . HIS A 1 177 ? -5.446 10.823 8.453 1.00 88.44 177 HIS A C 1
ATOM 1446 O O . HIS A 1 177 ? -5.434 10.554 9.654 1.00 88.44 177 HIS A O 1
ATOM 1452 N N . ALA A 1 178 ? -6.145 11.849 7.966 1.00 92.50 178 ALA A N 1
ATOM 1453 C CA . ALA A 1 178 ? -6.977 12.690 8.822 1.00 92.50 178 ALA A CA 1
ATOM 1454 C C . ALA A 1 178 ? -8.014 11.844 9.596 1.00 92.50 178 ALA A C 1
ATOM 1456 O O . ALA A 1 178 ? -8.633 10.955 8.996 1.00 92.50 178 ALA A O 1
ATOM 1457 N N . PRO A 1 179 ? -8.223 12.118 10.898 1.00 96.38 179 PRO A N 1
ATOM 1458 C CA . PRO A 1 179 ? -9.184 11.380 11.704 1.00 96.38 179 PRO A CA 1
ATOM 1459 C C . PRO A 1 179 ? -10.606 11.590 11.174 1.00 96.38 179 PRO A C 1
ATOM 1461 O O . PRO A 1 179 ? -10.971 12.671 10.705 1.00 96.38 179 PRO A O 1
ATOM 1464 N N . LEU A 1 180 ? -11.411 10.533 11.235 1.00 97.25 180 LEU A N 1
ATOM 1465 C CA . LEU A 1 180 ? -12.773 10.505 10.716 1.00 97.25 180 LEU A CA 1
ATOM 1466 C C . LEU A 1 180 ? -13.775 10.436 11.872 1.00 97.25 180 LEU A C 1
ATOM 1468 O O . LEU A 1 180 ? -13.671 9.563 12.733 1.00 97.25 180 LEU A O 1
ATOM 1472 N N . CYS A 1 181 ? -14.782 11.307 11.844 1.00 97.44 181 CYS A N 1
ATOM 1473 C CA . CYS A 1 181 ? -15.914 11.320 12.770 1.00 97.44 181 CYS A CA 1
ATOM 1474 C C . CYS A 1 181 ? -17.163 11.937 12.111 1.00 97.44 181 CYS A C 1
ATOM 1476 O O . CYS A 1 181 ? -17.109 12.463 10.994 1.00 97.44 181 CYS A O 1
ATOM 1478 N N . GLY A 1 182 ? -18.307 11.872 12.792 1.00 97.31 182 GLY A N 1
ATOM 1479 C CA . GLY A 1 182 ? -19.609 12.303 12.288 1.00 97.31 182 GLY A CA 1
ATOM 1480 C C . GLY A 1 182 ? -20.343 11.220 11.491 1.00 97.31 182 GLY A C 1
ATOM 1481 O O . GLY A 1 182 ? -20.004 10.042 11.532 1.00 97.31 182 GLY A O 1
ATOM 1482 N N . ILE A 1 183 ? -21.358 11.647 10.735 1.00 97.25 183 ILE A N 1
ATOM 1483 C CA . ILE A 1 183 ? -22.287 10.765 9.996 1.00 97.25 183 ILE A CA 1
ATOM 1484 C C . ILE A 1 183 ? -22.022 10.703 8.486 1.00 97.25 183 ILE A C 1
ATOM 1486 O O . ILE A 1 183 ? -22.761 10.074 7.726 1.00 97.25 183 ILE A O 1
ATOM 1490 N N . THR A 1 184 ? -21.029 11.452 8.002 1.00 96.31 184 THR A N 1
ATOM 1491 C CA . THR A 1 184 ? -20.756 11.521 6.563 1.00 96.31 184 THR A CA 1
ATOM 1492 C C . THR A 1 184 ? -19.964 10.293 6.160 1.00 96.31 184 THR A C 1
ATOM 1494 O O . THR A 1 184 ? -18.854 10.098 6.641 1.00 96.31 184 THR A O 1
ATOM 1497 N N . LEU A 1 185 ? -20.518 9.491 5.250 1.00 96.56 185 LEU A N 1
ATOM 1498 C CA . LEU A 1 185 ? -19.862 8.281 4.768 1.00 96.56 185 LEU A CA 1
ATOM 1499 C C . LEU A 1 185 ? -18.496 8.623 4.133 1.00 96.56 185 LEU A C 1
ATOM 1501 O O . LEU A 1 185 ? -18.467 9.362 3.139 1.00 96.56 185 LEU A O 1
ATOM 1505 N N . PRO A 1 186 ? -17.372 8.102 4.665 1.00 96.06 186 PRO A N 1
ATOM 1506 C CA . PRO A 1 186 ? -16.053 8.386 4.120 1.00 96.06 186 PRO A CA 1
ATOM 1507 C C . PRO A 1 186 ? -15.890 7.830 2.705 1.00 96.06 186 PRO A C 1
ATOM 1509 O O . PRO A 1 186 ? -16.525 6.847 2.309 1.00 96.06 186 PRO A O 1
ATOM 1512 N N . LYS A 1 187 ? -14.999 8.452 1.928 1.00 94.56 187 LYS A N 1
ATOM 1513 C CA . LYS A 1 187 ? -14.633 7.947 0.599 1.00 94.56 187 LYS A CA 1
ATOM 1514 C C . LYS A 1 187 ? -13.922 6.600 0.728 1.00 94.56 187 LYS A C 1
ATOM 1516 O O . LYS A 1 187 ? -13.243 6.341 1.718 1.00 94.56 187 LYS A O 1
ATOM 1521 N N . SER A 1 188 ? -14.043 5.766 -0.306 1.00 92.88 188 SER A N 1
ATOM 1522 C CA . SER A 1 188 ? -13.250 4.540 -0.404 1.00 92.88 188 SER A CA 1
ATOM 1523 C C . SER A 1 188 ? -11.761 4.872 -0.334 1.00 92.88 188 SER A C 1
ATOM 1525 O O . SER A 1 188 ? -11.297 5.764 -1.052 1.00 92.88 188 SER A O 1
ATOM 1527 N N . PHE A 1 189 ? -11.029 4.123 0.474 1.00 91.12 189 PHE A N 1
ATOM 1528 C CA . PHE A 1 189 ? -9.594 4.257 0.639 1.00 91.12 189 PHE A CA 1
ATOM 1529 C C . PHE A 1 189 ? -8.885 3.149 -0.140 1.00 91.12 189 PHE A C 1
ATOM 1531 O O . PHE A 1 189 ? -9.275 1.985 -0.056 1.00 91.12 189 PHE A O 1
ATOM 1538 N N . ARG A 1 190 ? -7.854 3.503 -0.908 1.00 88.62 190 ARG A N 1
ATOM 1539 C CA . ARG A 1 190 ? -6.950 2.544 -1.552 1.00 88.62 190 ARG A CA 1
ATOM 1540 C C . ARG A 1 190 ? -5.555 2.806 -1.026 1.00 88.62 190 ARG A C 1
ATOM 1542 O O . ARG A 1 190 ? -5.071 3.927 -1.164 1.00 88.62 190 ARG A O 1
ATOM 1549 N N . SER A 1 191 ? -4.947 1.799 -0.417 1.00 86.94 191 SER A N 1
ATOM 1550 C CA . SER A 1 191 ? -3.580 1.919 0.064 1.00 86.94 191 SER A CA 1
ATOM 1551 C C . SER A 1 191 ? -2.592 1.907 -1.096 1.00 86.94 191 SER A C 1
ATOM 1553 O O . SER A 1 191 ? -2.820 1.258 -2.116 1.00 86.94 191 SER A O 1
ATOM 1555 N N . GLU A 1 192 ? -1.476 2.612 -0.919 1.00 79.81 192 GLU A N 1
ATOM 1556 C CA . GLU A 1 192 ? -0.320 2.438 -1.798 1.00 79.81 192 GLU A CA 1
ATOM 1557 C C . GLU A 1 192 ? 0.445 1.170 -1.413 1.00 79.81 192 GLU A C 1
ATOM 1559 O O . GLU A 1 192 ? 0.985 0.526 -2.285 1.00 79.81 192 GLU A O 1
ATOM 1564 N N . SER A 1 193 ? 0.456 0.773 -0.134 1.00 78.88 193 SER A N 1
ATOM 1565 C CA . SER A 1 193 ? 1.143 -0.424 0.383 1.00 78.88 193 SER A CA 1
ATOM 1566 C C . SER A 1 193 ? 0.220 -1.650 0.483 1.00 78.88 193 SER A C 1
ATOM 1568 O O . SER A 1 193 ? -1.003 -1.535 0.374 1.00 78.88 193 SER A O 1
ATOM 1570 N N . ASN A 1 194 ? 0.781 -2.828 0.757 1.00 82.00 194 ASN A N 1
ATOM 1571 C CA . ASN A 1 194 ? 0.035 -4.056 1.039 1.00 82.00 194 ASN A CA 1
ATOM 1572 C C . ASN A 1 194 ? -0.484 -4.133 2.487 1.00 82.00 194 ASN A C 1
ATOM 1574 O O . ASN A 1 194 ? -0.997 -5.170 2.899 1.00 82.00 194 ASN A O 1
ATOM 1578 N N . ARG A 1 195 ? -0.341 -3.073 3.293 1.00 85.50 195 ARG A N 1
ATOM 1579 C CA . ARG A 1 195 ? -0.763 -3.077 4.698 1.00 85.50 195 ARG A CA 1
ATOM 1580 C C . ARG A 1 195 ? -1.377 -1.756 5.139 1.00 85.50 195 ARG A C 1
ATOM 1582 O O . ARG A 1 195 ? -0.838 -0.682 4.866 1.00 85.50 195 ARG A O 1
ATOM 1589 N N . ILE A 1 196 ? -2.475 -1.853 5.881 1.00 90.69 196 ILE A N 1
ATOM 1590 C CA . ILE A 1 196 ? -3.129 -0.730 6.555 1.00 90.69 196 ILE A CA 1
ATOM 1591 C C . ILE A 1 196 ? -3.415 -1.084 8.011 1.00 90.69 196 ILE A C 1
ATOM 1593 O O . ILE A 1 196 ? -3.631 -2.247 8.351 1.00 90.69 196 ILE A O 1
ATOM 1597 N N . ARG A 1 197 ? -3.475 -0.065 8.863 1.00 90.38 197 ARG A N 1
ATOM 1598 C CA . ARG A 1 197 ? -3.997 -0.164 10.222 1.00 90.38 197 ARG A CA 1
ATOM 1599 C C . ARG A 1 197 ? -5.184 0.780 10.378 1.00 90.38 197 ARG A C 1
ATOM 1601 O O . ARG A 1 197 ? -5.157 1.903 9.888 1.00 90.38 197 ARG A O 1
ATOM 1608 N N . LEU A 1 198 ? -6.224 0.321 11.055 1.00 94.62 198 LEU A N 1
ATOM 1609 C CA . LEU A 1 198 ? -7.357 1.137 11.470 1.00 94.62 198 LEU A CA 1
ATOM 1610 C C . LEU A 1 198 ? -7.316 1.269 12.986 1.00 94.62 198 LEU A C 1
ATOM 1612 O O . LEU A 1 198 ? -7.322 0.250 13.673 1.00 94.62 198 LEU A O 1
ATOM 1616 N N . ASN A 1 199 ? -7.300 2.501 13.484 1.00 94.44 199 ASN A N 1
ATOM 1617 C CA . ASN A 1 199 ? -7.343 2.806 14.909 1.00 94.44 199 ASN A CA 1
ATOM 1618 C C . ASN A 1 199 ? -8.657 3.516 15.217 1.00 94.44 199 ASN A C 1
ATOM 1620 O O . ASN A 1 199 ? -8.897 4.598 14.685 1.00 94.44 199 ASN A O 1
ATOM 1624 N N . PHE A 1 200 ? -9.494 2.915 16.055 1.00 96.88 200 PHE A N 1
ATOM 1625 C CA . PHE A 1 200 ? -10.703 3.544 16.574 1.00 96.88 200 PHE A CA 1
ATOM 1626 C C . PHE A 1 200 ? -10.548 3.801 18.067 1.00 96.88 200 PHE A C 1
ATOM 1628 O O . PHE A 1 200 ? -10.188 2.883 18.805 1.00 96.88 200 PHE A O 1
ATOM 1635 N N . THR A 1 201 ? -10.838 5.029 18.486 1.00 96.56 201 THR A N 1
ATOM 1636 C CA . THR A 1 201 ? -10.828 5.443 19.892 1.00 96.56 201 THR A CA 1
ATOM 1637 C C . THR A 1 201 ? -12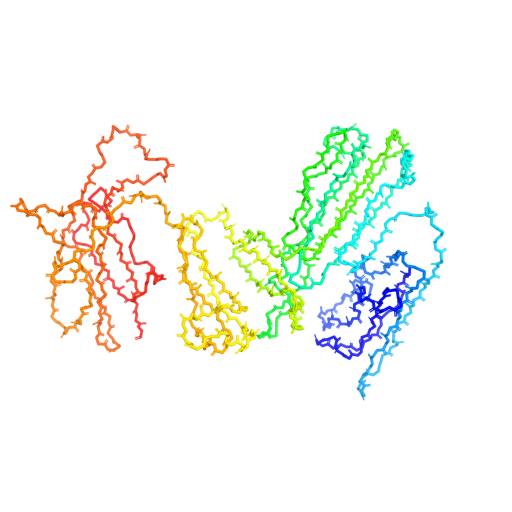.110 6.193 20.230 1.00 96.56 201 THR A C 1
ATOM 1639 O O . THR A 1 201 ? -12.554 7.005 19.413 1.00 96.56 201 THR A O 1
ATOM 1642 N N . SER A 1 202 ? -12.673 5.966 21.420 1.00 96.81 202 SER A N 1
ATOM 1643 C CA . SER A 1 202 ? -13.775 6.764 21.982 1.00 96.81 202 SER A CA 1
ATOM 1644 C C . SER A 1 202 ? -13.416 7.374 23.339 1.00 96.81 202 SER A C 1
ATOM 1646 O O . SER A 1 202 ? -12.565 6.848 24.057 1.00 96.81 202 SER A O 1
ATOM 1648 N N . ASP A 1 203 ? -14.042 8.504 23.676 1.00 96.12 203 ASP A N 1
ATOM 1649 C CA . ASP A 1 203 ? -13.866 9.174 24.968 1.00 96.12 203 ASP A CA 1
ATOM 1650 C C . ASP A 1 203 ? -14.800 8.616 26.067 1.00 96.12 203 ASP A C 1
ATOM 1652 O O . ASP A 1 203 ? -15.513 7.629 25.870 1.00 96.12 203 ASP A O 1
ATOM 1656 N N . GLU A 1 204 ? -14.784 9.227 27.258 1.00 96.19 204 GLU A N 1
ATOM 1657 C CA . GLU A 1 204 ? -15.580 8.803 28.423 1.00 96.19 204 GLU A CA 1
ATOM 1658 C C . GLU A 1 204 ? -17.106 9.039 28.268 1.00 96.19 204 GLU A C 1
ATOM 1660 O O . GLU A 1 204 ? -17.891 8.751 29.181 1.00 96.19 204 GLU A O 1
ATOM 1665 N N . SER A 1 205 ? -17.560 9.605 27.144 1.00 92.69 205 SER A N 1
ATOM 1666 C CA . SER A 1 205 ? -18.909 10.134 26.937 1.00 92.69 205 SER A CA 1
ATOM 1667 C C . SER A 1 205 ? -19.382 10.112 25.473 1.00 92.69 205 SER A C 1
ATOM 1669 O O . SER A 1 205 ? -18.614 10.278 24.547 1.00 92.69 205 SER A O 1
ATOM 1671 N N . THR A 1 206 ? -20.705 10.107 25.263 1.00 92.56 206 THR A N 1
ATOM 1672 C CA . THR A 1 206 ? -21.346 10.253 23.934 1.00 92.56 206 THR A CA 1
ATOM 1673 C C . THR A 1 206 ? -20.963 9.165 22.931 1.00 92.56 206 THR A C 1
ATOM 1675 O O . THR A 1 206 ? -19.988 9.268 22.208 1.00 92.56 206 THR A O 1
ATOM 1678 N N . THR A 1 207 ? -21.823 8.164 22.803 1.00 95.19 207 THR A N 1
ATOM 1679 C CA . THR A 1 207 ? -21.655 7.070 21.845 1.00 95.19 207 THR A CA 1
ATOM 1680 C C . THR A 1 207 ? -22.501 7.292 20.592 1.00 95.19 207 THR A C 1
ATOM 1682 O O . THR A 1 207 ? -23.416 8.122 20.580 1.00 95.19 207 THR A O 1
ATOM 1685 N N . ALA A 1 208 ? -22.219 6.528 19.540 1.00 96.06 208 ALA A N 1
ATOM 1686 C CA . ALA A 1 208 ? -23.015 6.478 18.316 1.00 96.06 208 ALA A CA 1
ATOM 1687 C C . ALA A 1 208 ? -23.015 5.053 17.737 1.00 96.06 208 ALA A C 1
ATOM 1689 O O . ALA A 1 208 ? -22.327 4.172 18.260 1.00 96.06 208 ALA A O 1
ATOM 1690 N N . ALA A 1 209 ? -23.757 4.817 16.650 1.00 95.81 209 ALA A N 1
ATOM 1691 C CA . ALA A 1 209 ? -23.913 3.482 16.057 1.00 95.81 209 ALA A CA 1
ATOM 1692 C C . ALA A 1 209 ? -22.592 2.887 15.518 1.00 95.81 209 ALA A C 1
ATOM 1694 O O . ALA A 1 209 ? -22.471 1.680 15.305 1.00 95.81 209 ALA A O 1
ATOM 1695 N N . GLY A 1 210 ? -21.579 3.726 15.301 1.00 96.12 210 GLY A N 1
ATOM 1696 C CA . GLY A 1 210 ? -20.238 3.340 14.895 1.00 96.12 210 GLY A CA 1
ATOM 1697 C C . GLY A 1 210 ? -20.101 3.161 13.392 1.00 96.12 210 GLY A C 1
ATOM 1698 O O . GLY A 1 210 ? -20.606 3.950 12.599 1.00 96.12 210 GLY A O 1
ATOM 1699 N N . PHE A 1 211 ? -19.347 2.160 12.954 1.00 96.62 211 PHE A N 1
ATOM 1700 C CA . PHE A 1 211 ? -19.030 2.015 11.536 1.00 96.62 211 PHE A CA 1
ATOM 1701 C C . PHE A 1 211 ? -18.982 0.561 11.105 1.00 96.62 211 PHE A C 1
ATOM 1703 O O . PHE A 1 211 ? -18.724 -0.345 11.893 1.00 96.62 211 PHE A O 1
ATOM 1710 N N . ARG A 1 212 ? -19.175 0.357 9.802 1.00 95.94 212 ARG A N 1
ATOM 1711 C CA . ARG A 1 212 ? -18.935 -0.919 9.133 1.00 95.94 212 ARG A CA 1
ATOM 1712 C C . ARG A 1 212 ? -18.260 -0.665 7.799 1.00 95.94 212 ARG A C 1
ATOM 1714 O O . ARG A 1 212 ? -18.829 0.004 6.932 1.00 95.94 212 ARG A O 1
ATOM 1721 N N . ALA A 1 213 ? -17.088 -1.248 7.609 1.00 96.69 213 ALA A N 1
ATOM 1722 C CA . ALA A 1 213 ? -16.315 -1.179 6.384 1.00 96.69 213 ALA A CA 1
ATOM 1723 C C . ALA A 1 213 ? -15.984 -2.579 5.866 1.00 96.69 213 ALA A C 1
ATOM 1725 O O . ALA A 1 213 ? -15.713 -3.503 6.629 1.00 96.69 213 ALA A O 1
ATOM 1726 N N . GLU A 1 214 ? -16.005 -2.733 4.553 1.00 96.50 214 GLU A N 1
ATOM 1727 C CA . GLU A 1 214 ? -15.571 -3.937 3.858 1.00 96.50 214 GLU A CA 1
ATOM 1728 C C . GLU A 1 214 ? -14.217 -3.657 3.222 1.00 96.50 214 GLU A C 1
ATOM 1730 O O . GLU A 1 214 ? -13.983 -2.563 2.706 1.00 96.50 214 GLU A O 1
ATOM 1735 N N . TRP A 1 215 ? -13.317 -4.630 3.266 1.00 96.06 215 TRP A N 1
ATOM 1736 C CA . TRP A 1 215 ? -12.011 -4.513 2.639 1.00 96.06 215 TRP A CA 1
ATOM 1737 C C . TRP A 1 215 ? -11.720 -5.724 1.765 1.00 96.06 215 TRP A C 1
ATOM 1739 O O . TRP A 1 215 ? -12.205 -6.833 2.010 1.00 96.06 215 TRP A O 1
ATOM 1749 N N . LYS A 1 216 ? -10.914 -5.503 0.732 1.00 94.94 216 LYS A N 1
ATOM 1750 C CA . LYS A 1 216 ? -10.438 -6.547 -0.172 1.00 94.94 216 LYS A CA 1
ATOM 1751 C C . LYS A 1 216 ? -9.041 -6.235 -0.687 1.00 94.94 216 LYS A C 1
ATOM 1753 O O . LYS A 1 216 ? -8.682 -5.070 -0.853 1.00 94.94 216 LYS A O 1
ATOM 1758 N N . ALA A 1 217 ? -8.295 -7.294 -0.958 1.00 92.00 217 ALA A N 1
ATOM 1759 C CA . ALA A 1 217 ? -7.054 -7.255 -1.701 1.00 92.00 217 ALA A CA 1
ATOM 1760 C C . ALA A 1 217 ? -7.360 -6.973 -3.181 1.00 92.00 217 ALA A C 1
ATOM 1762 O O . ALA A 1 217 ? -8.121 -7.701 -3.823 1.00 92.00 217 ALA A O 1
ATOM 1763 N N . GLU A 1 218 ? -6.770 -5.915 -3.727 1.00 90.69 218 GLU A N 1
ATOM 1764 C CA . GLU A 1 218 ? -6.797 -5.582 -5.151 1.00 90.69 218 GLU A CA 1
ATOM 1765 C C . GLU A 1 218 ? -5.363 -5.477 -5.667 1.00 90.69 218 GLU A C 1
ATOM 1767 O O . GLU A 1 218 ? -4.479 -4.992 -4.967 1.00 90.69 218 GLU A O 1
ATOM 1772 N N . CYS A 1 219 ? -5.113 -5.944 -6.888 1.00 88.94 219 CYS A N 1
ATOM 1773 C CA . CYS A 1 219 ? -3.852 -5.649 -7.553 1.00 88.94 219 CYS A CA 1
ATOM 1774 C C . CYS A 1 219 ? -3.926 -4.280 -8.238 1.00 88.94 219 CYS A C 1
ATOM 1776 O O . CYS A 1 219 ? -5.006 -3.820 -8.620 1.00 88.94 219 CYS A O 1
ATOM 1778 N N . GLY A 1 220 ? -2.767 -3.651 -8.424 1.00 86.94 220 GLY A N 1
ATOM 1779 C CA . GLY A 1 220 ? -2.694 -2.268 -8.888 1.00 86.94 220 GLY A CA 1
ATOM 1780 C C . GLY A 1 220 ? -2.822 -1.259 -7.747 1.00 86.94 220 GLY A C 1
ATOM 1781 O O . GLY A 1 220 ? -3.433 -1.534 -6.716 1.00 86.94 220 GLY A O 1
ATOM 1782 N N . ALA A 1 221 ? -2.202 -0.100 -7.927 1.00 84.75 221 ALA A N 1
ATOM 1783 C CA . ALA A 1 221 ? -2.193 1.005 -6.974 1.00 84.75 221 ALA A CA 1
ATOM 1784 C C . ALA A 1 221 ? -1.756 2.296 -7.670 1.00 84.75 221 ALA A C 1
ATOM 1786 O O . ALA A 1 221 ? -1.316 2.290 -8.823 1.00 84.75 221 ALA A O 1
ATOM 1787 N N . VAL A 1 222 ? -1.886 3.409 -6.950 1.00 82.81 222 VAL A N 1
ATOM 1788 C CA . VAL A 1 222 ? -1.302 4.690 -7.340 1.00 82.81 222 VAL A CA 1
ATOM 1789 C C . VAL A 1 222 ? -0.093 4.929 -6.453 1.00 82.81 222 VAL A C 1
ATOM 1791 O O . VAL A 1 222 ? -0.255 4.996 -5.244 1.00 82.81 222 VAL A O 1
ATOM 1794 N N . PHE A 1 223 ? 1.088 5.061 -7.043 1.00 79.19 223 PHE A N 1
ATOM 1795 C CA . PHE A 1 223 ? 2.333 5.326 -6.333 1.00 79.19 223 PHE A CA 1
ATOM 1796 C C . PHE A 1 223 ? 2.694 6.797 -6.463 1.00 79.19 223 PHE A C 1
ATOM 1798 O O . PHE A 1 223 ? 2.908 7.282 -7.579 1.00 79.19 223 PHE A O 1
ATOM 1805 N N . ARG A 1 224 ? 2.780 7.498 -5.329 1.00 75.25 224 ARG A N 1
ATOM 1806 C CA . ARG A 1 224 ? 3.134 8.929 -5.296 1.00 75.25 224 ARG A CA 1
ATOM 1807 C C . ARG A 1 224 ? 4.593 9.207 -4.971 1.00 75.25 224 ARG A C 1
ATOM 1809 O O . ARG A 1 224 ? 5.071 10.326 -5.157 1.00 75.25 224 ARG A O 1
ATOM 1816 N N . LEU A 1 225 ? 5.306 8.189 -4.504 1.00 68.19 225 LEU A N 1
ATOM 1817 C CA . LEU A 1 225 ? 6.712 8.297 -4.147 1.00 68.19 225 LEU A CA 1
ATOM 1818 C C . LEU A 1 225 ? 7.596 8.557 -5.370 1.00 68.19 225 LEU A C 1
ATOM 1820 O O . LEU A 1 225 ? 7.346 8.076 -6.474 1.00 68.19 225 LEU A O 1
ATOM 1824 N N . THR A 1 226 ? 8.702 9.264 -5.142 1.00 67.12 226 THR A N 1
ATOM 1825 C CA . THR A 1 226 ? 9.713 9.559 -6.171 1.00 67.12 226 THR A CA 1
ATOM 1826 C C . THR A 1 226 ? 10.574 8.346 -6.542 1.00 67.12 226 THR A C 1
ATOM 1828 O O . THR A 1 226 ? 11.320 8.397 -7.518 1.00 67.12 226 THR A O 1
ATOM 1831 N N . ARG A 1 227 ? 10.478 7.246 -5.781 1.00 70.06 227 ARG A N 1
ATOM 1832 C CA . ARG A 1 227 ? 11.128 5.958 -6.057 1.00 70.06 227 ARG A CA 1
ATOM 1833 C C . ARG A 1 227 ? 10.307 4.795 -5.501 1.00 70.06 227 ARG A C 1
ATOM 1835 O O . ARG A 1 227 ? 9.696 4.904 -4.438 1.00 70.06 227 ARG A O 1
ATOM 1842 N N . GLY A 1 228 ? 10.323 3.674 -6.212 1.00 70.94 228 GLY A N 1
ATOM 1843 C CA . GLY A 1 228 ? 9.401 2.564 -5.997 1.00 70.94 228 GLY A CA 1
ATOM 1844 C C . GLY A 1 228 ? 9.960 1.232 -6.493 1.00 70.94 228 GLY A C 1
ATOM 1845 O O . GLY A 1 228 ? 10.720 1.222 -7.456 1.00 70.94 228 GLY A O 1
ATOM 1846 N N . VAL A 1 229 ? 9.533 0.125 -5.884 1.00 74.31 229 VAL A N 1
ATOM 1847 C CA . VAL A 1 229 ? 9.553 -1.208 -6.504 1.00 74.31 229 VAL A CA 1
ATOM 1848 C C . VAL A 1 229 ? 8.096 -1.638 -6.628 1.00 74.31 229 VAL A C 1
ATOM 1850 O O . VAL A 1 229 ? 7.310 -1.415 -5.705 1.00 74.31 229 VAL A O 1
ATOM 1853 N N . ILE A 1 230 ? 7.738 -2.182 -7.787 1.00 80.19 230 ILE A N 1
ATOM 1854 C CA . ILE A 1 230 ? 6.396 -2.675 -8.097 1.00 80.19 230 ILE A CA 1
ATOM 1855 C C . ILE A 1 230 ? 6.547 -4.144 -8.454 1.00 80.19 230 ILE A C 1
ATOM 1857 O O . ILE A 1 230 ? 7.353 -4.478 -9.321 1.00 80.19 230 ILE A O 1
ATOM 1861 N N . SER A 1 231 ? 5.751 -4.990 -7.811 1.00 81.88 231 SER A N 1
ATOM 1862 C CA . SER A 1 231 ? 5.782 -6.435 -8.021 1.00 81.88 231 SER A CA 1
ATOM 1863 C C . SER A 1 231 ? 4.410 -6.943 -8.450 1.00 81.88 231 SER A C 1
ATOM 1865 O O . SER A 1 231 ? 3.374 -6.362 -8.100 1.00 81.88 231 SER A O 1
ATOM 1867 N N . SER A 1 232 ? 4.400 -8.029 -9.221 1.00 86.19 232 SER A N 1
ATOM 1868 C CA . SER A 1 232 ? 3.172 -8.739 -9.570 1.00 86.19 232 SER A CA 1
ATOM 1869 C C . SER A 1 232 ? 2.526 -9.363 -8.322 1.00 86.19 232 SER A C 1
ATOM 1871 O O . SER A 1 232 ? 3.195 -9.559 -7.302 1.00 86.19 232 SER A O 1
ATOM 1873 N N . PRO A 1 233 ? 1.219 -9.672 -8.362 1.00 87.75 233 PRO A N 1
ATOM 1874 C CA . PRO A 1 233 ? 0.548 -10.327 -7.244 1.00 87.75 233 PRO A CA 1
ATOM 1875 C C . PRO A 1 233 ? 1.213 -11.665 -6.898 1.00 87.75 233 PRO A C 1
ATOM 1877 O O . PRO A 1 233 ? 1.489 -12.448 -7.802 1.00 87.75 233 PRO A O 1
ATOM 1880 N N . ASN A 1 234 ? 1.411 -11.930 -5.605 1.00 78.00 234 ASN A N 1
ATOM 1881 C CA . ASN A 1 234 ? 2.109 -13.093 -5.030 1.00 78.00 234 ASN A CA 1
ATOM 1882 C C . ASN A 1 234 ? 3.625 -13.162 -5.249 1.00 78.00 234 ASN A C 1
ATOM 1884 O O . ASN A 1 234 ? 4.238 -14.092 -4.737 1.00 78.00 234 ASN A O 1
ATOM 1888 N N . TYR A 1 235 ? 4.246 -12.209 -5.943 1.00 77.19 235 TYR A N 1
ATOM 1889 C CA . TYR A 1 235 ? 5.695 -12.226 -6.147 1.00 77.19 235 TYR A CA 1
ATOM 1890 C C . TYR A 1 235 ? 6.459 -12.368 -4.807 1.00 77.19 235 TYR A C 1
ATOM 1892 O O . TYR A 1 235 ? 6.109 -11.659 -3.855 1.00 77.19 235 TYR A O 1
ATOM 1900 N N . PRO A 1 236 ? 7.494 -13.232 -4.705 1.00 73.69 236 PRO A N 1
ATOM 1901 C CA . PRO A 1 236 ? 8.178 -13.956 -5.789 1.00 73.69 236 PRO A CA 1
ATOM 1902 C C . PRO A 1 236 ? 7.527 -15.283 -6.211 1.00 73.69 236 PRO A C 1
ATOM 1904 O O . PRO A 1 236 ? 8.015 -15.929 -7.137 1.00 73.69 236 PRO A O 1
ATOM 1907 N N . ASP A 1 237 ? 6.441 -15.704 -5.562 1.00 77.44 237 ASP A N 1
ATOM 1908 C CA . ASP A 1 237 ? 5.686 -16.879 -5.990 1.00 77.44 237 ASP A CA 1
ATOM 1909 C C . ASP A 1 237 ? 4.926 -16.610 -7.300 1.00 77.44 237 ASP A C 1
ATOM 1911 O O . ASP A 1 237 ? 4.785 -15.479 -7.775 1.00 77.44 237 ASP A O 1
ATOM 1915 N N . HIS A 1 238 ? 4.401 -17.682 -7.897 1.00 80.06 238 HIS A N 1
ATOM 1916 C CA . HIS A 1 238 ? 3.650 -17.589 -9.143 1.00 80.06 238 HIS A CA 1
ATOM 1917 C C . HIS A 1 238 ? 2.434 -16.663 -9.017 1.00 80.06 238 HIS A C 1
ATOM 1919 O O . HIS A 1 238 ? 1.600 -16.795 -8.110 1.00 80.06 238 HIS A O 1
ATOM 1925 N N . TYR A 1 239 ? 2.294 -15.775 -10.005 1.00 85.62 239 TYR A N 1
ATOM 1926 C CA . TYR A 1 239 ? 1.115 -14.935 -10.125 1.00 85.62 239 TYR A CA 1
ATOM 1927 C C . TYR A 1 239 ? -0.154 -15.7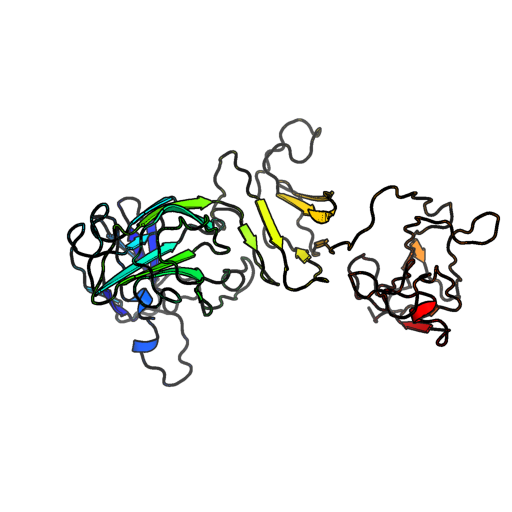95 -10.286 1.00 85.62 239 TYR A C 1
ATOM 1929 O O . TYR A 1 239 ? -0.106 -16.898 -10.845 1.00 85.62 239 TYR A O 1
ATOM 1937 N N . PRO A 1 240 ? -1.314 -15.325 -9.794 1.00 86.06 240 PRO A N 1
ATOM 1938 C CA . PRO A 1 240 ? -2.553 -16.086 -9.872 1.00 86.06 240 PRO A CA 1
ATOM 1939 C C . PRO A 1 240 ? -2.941 -16.402 -11.322 1.00 86.06 240 PRO A C 1
ATOM 1941 O O . PRO A 1 240 ? -3.028 -15.507 -12.159 1.00 86.06 240 PRO A O 1
ATOM 1944 N N . ASN A 1 241 ? -3.260 -17.667 -11.611 1.00 84.56 241 ASN A N 1
ATOM 1945 C CA . ASN A 1 241 ? -3.739 -18.089 -12.932 1.00 84.56 241 ASN A CA 1
ATOM 1946 C C . ASN A 1 241 ? -5.234 -17.766 -13.110 1.00 84.56 241 ASN A C 1
ATOM 1948 O O . ASN A 1 241 ? -6.096 -18.649 -13.122 1.00 84.56 241 ASN A O 1
ATOM 1952 N N . VAL A 1 242 ? -5.544 -16.473 -13.179 1.00 83.12 242 VAL A N 1
ATOM 1953 C CA . VAL A 1 242 ? -6.889 -15.929 -13.388 1.00 83.12 242 VAL A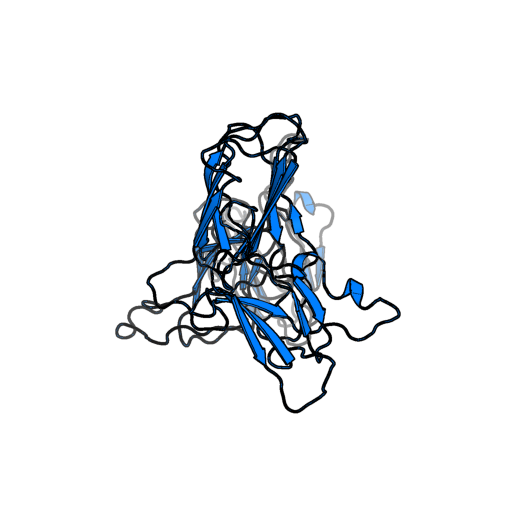 CA 1
ATOM 1954 C C . VAL A 1 242 ? -6.827 -14.809 -14.421 1.00 83.12 242 VAL A C 1
ATOM 1956 O O . VAL A 1 242 ? -5.841 -14.086 -14.511 1.00 83.12 242 VAL A O 1
ATOM 1959 N N . ASN A 1 243 ? -7.899 -14.630 -15.195 1.00 82.38 243 ASN A N 1
ATOM 1960 C CA . ASN A 1 243 ? -7.984 -13.523 -16.146 1.00 82.38 243 ASN A CA 1
ATOM 1961 C C . ASN A 1 243 ? -8.213 -12.202 -15.393 1.00 82.38 243 ASN A C 1
ATOM 1963 O O . ASN A 1 243 ? -9.356 -11.834 -15.105 1.00 82.38 243 ASN A O 1
ATOM 1967 N N . GLN A 1 244 ? -7.123 -11.526 -15.038 1.00 83.94 244 GLN A N 1
ATOM 1968 C CA . GLN A 1 244 ? -7.121 -10.294 -14.260 1.00 83.94 244 GLN A CA 1
ATOM 1969 C C . GLN A 1 244 ? -6.235 -9.239 -14.921 1.00 83.94 244 GLN A C 1
ATOM 1971 O O . GLN A 1 244 ? -5.182 -9.534 -15.476 1.00 83.94 244 GLN A O 1
ATOM 1976 N N . ARG A 1 245 ? -6.673 -7.982 -14.826 1.00 88.38 245 ARG A N 1
ATOM 1977 C CA . ARG A 1 245 ? -5.908 -6.803 -15.223 1.00 88.38 245 ARG A CA 1
ATOM 1978 C C . ARG A 1 245 ? -5.529 -6.019 -13.971 1.00 88.38 245 ARG A C 1
ATOM 1980 O O . ARG A 1 245 ? -6.411 -5.684 -13.184 1.00 88.38 245 ARG A O 1
ATOM 1987 N N . CYS A 1 246 ? -4.243 -5.721 -13.825 1.00 90.00 246 CYS A N 1
ATOM 1988 C CA . CYS A 1 246 ? -3.696 -4.925 -12.731 1.00 90.00 246 CYS A CA 1
ATOM 1989 C C . CYS A 1 246 ? -3.138 -3.619 -13.299 1.00 90.00 246 CYS A C 1
ATOM 1991 O O . CYS A 1 246 ? -2.219 -3.646 -14.115 1.00 90.00 246 CYS A O 1
ATOM 1993 N N . ASP A 1 247 ? -3.707 -2.483 -12.893 1.00 90.50 247 ASP A N 1
ATOM 1994 C CA . ASP A 1 247 ? -3.268 -1.163 -13.348 1.00 90.50 247 ASP A CA 1
ATOM 1995 C C . ASP A 1 247 ? -2.425 -0.493 -12.247 1.00 90.50 247 ASP A C 1
ATOM 1997 O O . ASP A 1 247 ? -2.913 -0.207 -11.153 1.00 90.50 247 ASP A O 1
ATOM 2001 N N . TYR A 1 248 ? -1.150 -0.239 -12.541 1.00 88.75 248 TYR A N 1
ATOM 2002 C CA . TYR A 1 248 ? -0.203 0.419 -11.638 1.00 88.75 248 TYR A CA 1
ATOM 2003 C C . TYR A 1 248 ? 0.108 1.822 -12.169 1.00 88.75 248 TYR A C 1
ATOM 2005 O O . TYR A 1 248 ? 0.682 1.965 -13.248 1.00 88.75 248 TYR A O 1
ATOM 2013 N N . MET A 1 249 ? -0.278 2.865 -11.434 1.00 86.00 249 MET A N 1
ATOM 2014 C CA . MET A 1 249 ? -0.083 4.257 -11.844 1.00 86.00 249 MET A CA 1
ATOM 2015 C C . MET A 1 249 ? 1.020 4.905 -11.014 1.00 86.00 249 MET A C 1
ATOM 2017 O O . MET A 1 249 ? 0.880 5.031 -9.805 1.00 86.00 249 MET A O 1
ATOM 2021 N N . ILE A 1 250 ? 2.093 5.368 -11.652 1.00 83.50 250 ILE A N 1
ATOM 2022 C CA . ILE A 1 250 ? 3.142 6.153 -10.986 1.00 83.50 250 ILE A CA 1
ATOM 2023 C C . ILE A 1 250 ? 2.846 7.632 -11.232 1.00 83.50 250 ILE A C 1
ATOM 2025 O O . ILE A 1 250 ? 2.905 8.102 -12.368 1.00 83.50 250 ILE A O 1
ATOM 2029 N N . ALA A 1 251 ? 2.503 8.355 -10.171 1.00 78.75 251 ALA A N 1
ATOM 2030 C CA . ALA A 1 251 ? 2.091 9.750 -10.213 1.00 78.75 251 ALA A CA 1
ATOM 2031 C C . ALA A 1 251 ? 2.943 10.575 -9.240 1.00 78.75 251 ALA A C 1
ATOM 2033 O O . ALA A 1 251 ? 2.568 10.777 -8.090 1.00 78.75 251 ALA A O 1
ATOM 2034 N N . ALA A 1 252 ? 4.089 11.079 -9.709 1.00 67.81 252 ALA A N 1
ATOM 2035 C CA . ALA A 1 252 ? 4.965 11.966 -8.939 1.00 67.81 252 ALA A CA 1
ATOM 2036 C C . ALA A 1 252 ? 4.344 13.375 -8.794 1.00 67.81 252 ALA A C 1
ATOM 2038 O O . ALA A 1 252 ? 4.822 14.350 -9.369 1.00 67.81 252 ALA A O 1
ATOM 2039 N N . GLU A 1 253 ? 3.226 13.474 -8.069 1.00 61.50 253 GLU A N 1
ATOM 2040 C CA . GLU A 1 253 ? 2.382 14.676 -7.960 1.00 61.50 253 GLU A CA 1
ATOM 2041 C C . GLU A 1 253 ? 3.136 15.893 -7.397 1.00 61.50 253 GLU A C 1
ATOM 2043 O O . GLU A 1 253 ? 2.846 17.023 -7.784 1.00 61.50 253 GLU A O 1
ATOM 2048 N N . ASN A 1 254 ? 4.147 15.662 -6.555 1.00 61.19 254 ASN A N 1
ATOM 2049 C CA . ASN A 1 254 ? 4.955 16.718 -5.938 1.00 61.19 254 ASN A CA 1
ATOM 2050 C C . ASN A 1 254 ? 6.139 17.188 -6.804 1.00 61.19 254 ASN A C 1
ATOM 2052 O O . ASN A 1 254 ? 6.822 18.136 -6.430 1.00 61.19 254 ASN A O 1
ATOM 2056 N N . GLU A 1 255 ? 6.379 16.559 -7.958 1.00 64.88 255 GLU A N 1
ATOM 2057 C CA . GLU A 1 255 ? 7.539 16.825 -8.813 1.00 64.88 255 GLU A CA 1
ATOM 2058 C C . GLU A 1 255 ? 7.083 17.094 -10.261 1.00 64.88 255 GLU A C 1
ATOM 2060 O O . GLU A 1 255 ? 7.055 16.186 -11.098 1.00 64.88 255 GLU A O 1
ATOM 2065 N N . PRO A 1 256 ? 6.713 18.344 -10.607 1.00 58.31 256 PRO A N 1
ATOM 2066 C CA . PRO A 1 256 ? 6.085 18.675 -11.893 1.00 58.31 256 PRO A CA 1
ATOM 2067 C C . PRO A 1 256 ? 6.968 18.390 -13.120 1.00 58.31 256 PRO A C 1
ATOM 2069 O O . PRO A 1 256 ? 6.444 18.240 -14.222 1.00 58.31 256 PRO A O 1
ATOM 2072 N N . ASN A 1 257 ? 8.285 18.264 -12.924 1.00 62.06 257 ASN A N 1
ATOM 2073 C CA . ASN A 1 257 ? 9.275 17.963 -13.962 1.00 62.06 257 ASN A CA 1
ATOM 2074 C C . ASN A 1 257 ? 9.895 16.561 -13.812 1.00 62.06 257 ASN A C 1
ATOM 2076 O O . ASN A 1 257 ? 10.955 16.297 -14.384 1.00 62.06 257 ASN A O 1
ATOM 2080 N N . ALA A 1 258 ? 9.275 15.671 -13.030 1.00 62.97 258 ALA A N 1
ATOM 2081 C CA . ALA A 1 258 ? 9.788 14.323 -12.835 1.00 62.97 258 ALA A CA 1
ATOM 2082 C C . ALA A 1 258 ? 9.877 13.552 -14.161 1.00 62.97 258 ALA A C 1
ATOM 2084 O O . ALA A 1 258 ? 8.936 13.511 -14.959 1.00 62.97 258 ALA A O 1
ATOM 2085 N N . VAL A 1 259 ? 11.018 12.894 -14.357 1.00 70.38 259 VAL A N 1
ATOM 2086 C CA . VAL A 1 259 ? 11.194 11.847 -15.364 1.00 70.38 259 VAL A CA 1
ATOM 2087 C C . VAL A 1 259 ? 11.066 10.515 -14.642 1.00 70.38 259 VAL A C 1
ATOM 2089 O O . VAL A 1 259 ? 11.842 10.221 -13.734 1.00 70.38 259 VAL A O 1
ATOM 2092 N N . ILE A 1 260 ? 10.087 9.709 -15.040 1.00 74.19 260 ILE A N 1
ATOM 2093 C CA . ILE A 1 260 ? 9.881 8.377 -14.480 1.00 74.19 260 ILE A CA 1
ATOM 2094 C C . ILE A 1 260 ? 10.839 7.429 -15.195 1.00 74.19 260 ILE A C 1
ATOM 2096 O O . ILE A 1 260 ? 10.692 7.188 -16.392 1.00 74.19 260 ILE A O 1
ATOM 2100 N N . ALA A 1 261 ? 11.823 6.902 -14.468 1.00 74.88 261 ALA A N 1
ATOM 2101 C CA . ALA A 1 261 ? 12.723 5.865 -14.957 1.00 74.88 261 ALA A CA 1
ATOM 2102 C C . ALA A 1 261 ? 12.262 4.492 -14.446 1.00 74.88 261 ALA A C 1
ATOM 2104 O O . ALA A 1 261 ? 12.189 4.268 -13.240 1.00 74.88 261 ALA A O 1
ATOM 2105 N N . LEU A 1 262 ? 11.959 3.577 -15.363 1.00 75.94 262 LEU A N 1
ATOM 2106 C CA . LEU A 1 262 ? 11.509 2.216 -15.092 1.00 75.94 262 LEU A CA 1
ATOM 2107 C C . LEU A 1 262 ? 12.591 1.228 -15.499 1.00 75.94 262 LEU A C 1
ATOM 2109 O O . LEU A 1 262 ? 13.084 1.272 -16.622 1.00 75.94 262 LEU A O 1
ATOM 2113 N N . LYS A 1 263 ? 12.931 0.310 -14.601 1.00 77.19 263 LYS A N 1
ATOM 2114 C CA . LYS A 1 263 ? 13.829 -0.803 -14.890 1.00 77.19 263 LYS A CA 1
ATOM 2115 C C . LYS A 1 263 ? 13.150 -2.098 -14.475 1.00 77.19 263 LYS A C 1
ATOM 2117 O O . LYS A 1 263 ? 12.704 -2.208 -13.336 1.00 77.19 263 LYS A O 1
ATOM 2122 N N . LEU A 1 264 ? 13.107 -3.066 -15.384 1.00 79.12 264 LEU A N 1
ATOM 2123 C CA . LEU A 1 264 ? 12.728 -4.433 -15.049 1.00 79.12 264 LEU A CA 1
ATOM 2124 C C . LEU A 1 264 ? 13.867 -5.073 -14.253 1.00 79.12 264 LEU A C 1
ATOM 2126 O O . LEU A 1 264 ? 15.013 -5.091 -14.704 1.00 79.12 264 LEU A O 1
ATOM 2130 N N . LEU A 1 265 ? 13.555 -5.533 -13.044 1.00 78.62 265 LEU A N 1
ATOM 2131 C CA . LEU A 1 265 ? 14.518 -6.188 -12.155 1.00 78.62 265 LEU A CA 1
ATOM 2132 C C . LEU A 1 265 ? 14.453 -7.705 -12.283 1.00 78.62 265 LEU A C 1
ATOM 2134 O O . LEU A 1 265 ? 15.491 -8.351 -12.287 1.00 78.62 265 LEU A O 1
ATOM 2138 N N . ASP A 1 266 ? 13.246 -8.235 -12.434 1.00 79.25 266 ASP A N 1
ATOM 2139 C CA . ASP A 1 266 ? 12.957 -9.642 -12.670 1.00 79.25 266 ASP A CA 1
ATOM 2140 C C . ASP A 1 266 ? 11.726 -9.734 -13.580 1.00 79.25 266 ASP A C 1
ATOM 2142 O O . ASP A 1 266 ? 10.849 -8.862 -13.531 1.00 79.25 266 ASP A O 1
ATOM 2146 N N . PHE A 1 267 ? 11.691 -10.733 -14.456 1.00 84.88 267 PHE A N 1
ATOM 2147 C CA . PHE A 1 267 ? 10.626 -10.893 -15.434 1.00 84.88 267 PHE A CA 1
ATOM 2148 C C . PHE A 1 267 ? 10.477 -12.354 -15.857 1.00 84.88 267 PHE A C 1
ATOM 2150 O O . PHE A 1 267 ? 11.290 -12.886 -16.612 1.00 84.88 267 PHE A O 1
ATOM 2157 N N . ASP A 1 268 ? 9.389 -12.967 -15.405 1.00 83.56 268 ASP A N 1
ATOM 2158 C CA . ASP A 1 268 ? 8.976 -14.308 -15.801 1.00 83.56 268 ASP A CA 1
ATOM 2159 C C . ASP A 1 268 ? 7.457 -14.316 -16.019 1.00 83.56 268 ASP A C 1
ATOM 2161 O O . ASP A 1 268 ? 6.671 -14.087 -15.096 1.00 83.56 268 ASP A O 1
ATOM 2165 N N . LEU A 1 269 ? 7.040 -14.516 -17.269 1.00 84.44 269 LEU A N 1
ATOM 2166 C CA . LEU A 1 269 ? 5.643 -14.628 -17.687 1.00 84.44 269 LEU A CA 1
ATOM 2167 C C . LEU A 1 269 ? 5.483 -15.873 -18.553 1.00 84.44 269 LEU A C 1
ATOM 2169 O O . LEU A 1 269 ? 6.427 -16.329 -19.190 1.00 84.44 269 LEU A O 1
ATOM 2173 N N . SER A 1 270 ? 4.253 -16.377 -18.644 1.00 77.00 270 SER A N 1
ATOM 2174 C CA . SER A 1 270 ? 3.911 -17.527 -19.480 1.00 77.00 270 SER A CA 1
ATOM 2175 C C . SER A 1 270 ? 4.477 -17.427 -20.906 1.00 77.00 270 SER A C 1
ATOM 2177 O O . SER A 1 270 ? 4.046 -16.600 -21.711 1.00 77.00 270 SER A O 1
ATOM 2179 N N . ASP A 1 271 ? 5.363 -18.363 -21.256 1.00 67.00 271 ASP A N 1
ATOM 2180 C CA . ASP A 1 271 ? 5.934 -18.538 -22.602 1.00 67.00 271 ASP A CA 1
ATOM 2181 C C . ASP A 1 271 ? 4.914 -19.035 -23.648 1.00 67.00 271 ASP A C 1
ATOM 2183 O O . ASP A 1 271 ? 5.262 -19.333 -24.799 1.00 67.00 271 ASP A O 1
ATOM 2187 N N . SER A 1 272 ? 3.639 -19.179 -23.271 1.00 60.75 272 SER A N 1
ATOM 2188 C CA . SER A 1 272 ? 2.584 -19.685 -24.149 1.00 60.75 272 SER A CA 1
ATOM 2189 C C . SER A 1 272 ? 2.203 -18.674 -25.240 1.00 60.75 272 SER A C 1
ATOM 2191 O O . SER A 1 272 ? 1.209 -17.958 -25.178 1.00 60.75 272 SER A O 1
ATOM 2193 N N . LYS A 1 273 ? 2.983 -18.656 -26.323 1.00 53.12 273 LYS A N 1
ATOM 2194 C CA . LYS A 1 273 ? 2.694 -17.875 -27.533 1.00 53.12 273 LYS A CA 1
ATOM 2195 C C . LYS A 1 273 ? 1.490 -18.484 -28.269 1.00 53.12 273 LYS A C 1
ATOM 2197 O O . LYS A 1 273 ? 1.654 -19.385 -29.091 1.00 53.12 273 LYS A O 1
ATOM 2202 N N . MET A 1 274 ? 0.268 -18.034 -27.980 1.00 51.22 274 MET A N 1
ATOM 2203 C CA . MET A 1 274 ? -0.912 -18.415 -28.770 1.00 51.22 274 MET A CA 1
ATOM 2204 C C . MET A 1 274 ? -0.862 -17.787 -30.182 1.00 51.22 274 MET A C 1
ATOM 2206 O O . MET A 1 274 ? -0.709 -16.581 -30.346 1.00 51.22 274 MET A O 1
ATOM 2210 N N . ASP A 1 275 ? -1.040 -18.662 -31.177 1.00 43.38 275 ASP A N 1
ATOM 2211 C CA . ASP A 1 275 ? -1.328 -18.468 -32.611 1.00 43.38 275 ASP A CA 1
ATOM 2212 C C . ASP A 1 275 ? -0.218 -17.930 -33.553 1.00 43.38 275 ASP A C 1
ATOM 2214 O O . ASP A 1 275 ? -0.160 -16.756 -33.930 1.00 43.38 275 ASP A O 1
ATOM 2218 N N . TYR A 1 276 ? 0.623 -18.867 -34.024 1.00 49.84 276 TYR A N 1
ATOM 2219 C CA . TYR A 1 276 ? 1.373 -18.828 -35.298 1.00 49.84 276 TYR A CA 1
ATOM 2220 C C . TYR A 1 276 ? 1.986 -17.472 -35.695 1.00 49.84 276 TYR A C 1
ATOM 2222 O O . TYR A 1 276 ? 1.875 -17.050 -36.849 1.00 49.84 276 TYR A O 1
ATOM 2230 N N . SER A 1 277 ? 2.647 -16.787 -34.758 1.00 47.31 277 SER A N 1
ATOM 2231 C CA . SER A 1 277 ? 3.399 -15.553 -35.036 1.00 47.31 277 SER A CA 1
ATOM 2232 C C . SER A 1 277 ? 2.562 -14.398 -35.613 1.00 47.31 277 SER A C 1
ATOM 2234 O O . SER A 1 277 ? 3.108 -13.541 -36.305 1.00 47.31 277 SER A O 1
ATOM 2236 N N . ARG A 1 278 ? 1.245 -14.353 -35.354 1.00 52.41 278 ARG A N 1
ATOM 2237 C CA . ARG A 1 278 ? 0.379 -13.260 -35.840 1.00 52.41 278 ARG A CA 1
ATOM 2238 C C . ARG A 1 278 ? 0.233 -12.097 -34.868 1.00 52.41 278 ARG A C 1
ATOM 2240 O O . ARG A 1 278 ? 0.044 -10.975 -35.327 1.00 52.41 278 ARG A O 1
ATOM 2247 N N . SER A 1 279 ? 0.332 -12.347 -33.566 1.00 54.34 279 SER A N 1
ATOM 2248 C CA . SER A 1 279 ? 0.321 -11.298 -32.550 1.00 54.34 279 SER A CA 1
ATOM 2249 C C . SER A 1 279 ? 1.361 -11.628 -31.485 1.00 54.34 279 SER A C 1
ATOM 2251 O O . SER A 1 279 ? 1.197 -12.636 -30.795 1.00 54.34 279 SER A O 1
ATOM 2253 N N . PRO A 1 280 ? 2.429 -10.832 -31.325 1.00 52.97 280 PRO A N 1
ATOM 2254 C CA . PRO A 1 280 ? 3.174 -10.863 -30.074 1.00 52.97 280 PRO A CA 1
ATOM 2255 C C . PRO A 1 280 ? 2.186 -10.494 -28.947 1.00 52.97 280 PRO A C 1
ATOM 2257 O O . PRO A 1 280 ? 1.338 -9.621 -29.143 1.00 52.97 280 PRO A O 1
ATOM 2260 N N . CYS A 1 281 ? 2.229 -11.203 -27.815 1.00 64.06 281 CYS A N 1
ATOM 2261 C CA . CYS A 1 281 ? 1.478 -10.880 -26.587 1.00 64.06 281 CYS A CA 1
ATOM 2262 C C . CYS A 1 281 ? -0.042 -11.194 -26.535 1.00 64.06 281 CYS A C 1
ATOM 2264 O O . CYS A 1 281 ? -0.776 -10.492 -25.849 1.00 64.06 281 CYS A O 1
ATOM 2266 N N . ALA A 1 282 ? -0.556 -12.236 -27.204 1.00 63.66 282 ALA A N 1
ATOM 2267 C CA . ALA A 1 282 ? -1.971 -12.641 -27.037 1.00 63.66 282 ALA A CA 1
ATOM 2268 C C . ALA A 1 282 ? -2.281 -13.375 -25.703 1.00 63.66 282 ALA A C 1
ATOM 2270 O O . ALA A 1 282 ? -3.441 -13.691 -25.435 1.00 63.66 282 ALA A O 1
ATOM 2271 N N . SER A 1 283 ? -1.248 -13.682 -24.914 1.00 73.56 283 SER A N 1
ATOM 2272 C CA . SER A 1 283 ? -1.282 -14.325 -23.591 1.00 73.56 283 SER A CA 1
ATOM 2273 C C . SER A 1 283 ? -1.060 -13.283 -22.478 1.00 73.56 283 SER A C 1
ATOM 2275 O O . SER A 1 283 ? -1.500 -12.145 -22.616 1.00 73.56 283 SER A O 1
ATOM 2277 N N . ASP A 1 284 ? -0.382 -13.643 -21.387 1.00 83.31 284 ASP A N 1
ATOM 2278 C CA . ASP A 1 284 ? 0.005 -12.714 -20.321 1.00 83.31 284 ASP A CA 1
ATOM 2279 C C . ASP A 1 284 ? 1.057 -11.709 -20.826 1.00 83.31 284 ASP A C 1
ATOM 2281 O O . ASP A 1 284 ? 1.983 -12.079 -21.556 1.00 83.31 284 ASP A O 1
ATOM 2285 N N . TYR A 1 285 ? 0.919 -10.434 -20.452 1.00 86.12 285 TYR A N 1
ATOM 2286 C CA . TYR A 1 285 ? 1.842 -9.371 -20.854 1.00 86.12 285 TYR A CA 1
ATOM 2287 C C . TYR A 1 285 ? 1.919 -8.247 -19.817 1.00 86.12 285 TYR A C 1
ATOM 2289 O O . TYR A 1 285 ? 0.974 -8.004 -19.065 1.00 86.12 285 TYR A O 1
ATOM 2297 N N . LEU A 1 286 ? 3.032 -7.513 -19.836 1.00 87.75 286 LEU A N 1
ATOM 2298 C CA . LEU A 1 286 ? 3.202 -6.245 -19.129 1.00 87.75 286 LEU A CA 1
ATOM 2299 C C . LEU A 1 286 ? 3.251 -5.107 -20.151 1.00 87.75 286 LEU A C 1
ATOM 2301 O O . LEU A 1 286 ? 4.137 -5.063 -21.000 1.00 87.75 286 LEU A O 1
ATOM 2305 N N . GLU A 1 287 ? 2.307 -4.171 -20.075 1.00 86.38 287 GLU A N 1
ATOM 2306 C CA . GLU A 1 287 ? 2.275 -2.985 -20.936 1.00 86.38 287 GLU A CA 1
ATOM 2307 C C . GLU A 1 287 ? 2.685 -1.739 -20.149 1.00 86.38 287 GLU A C 1
ATOM 2309 O O . GLU A 1 287 ? 2.060 -1.384 -19.151 1.00 86.38 287 GLU A O 1
ATOM 2314 N N . VAL A 1 288 ? 3.708 -1.039 -20.638 1.00 86.56 288 VAL A N 1
ATOM 2315 C CA . VAL A 1 288 ? 4.120 0.269 -20.130 1.00 86.56 288 VAL A CA 1
ATOM 2316 C C . VAL A 1 288 ? 3.479 1.346 -20.995 1.00 86.56 288 VAL A C 1
ATOM 2318 O O . VAL A 1 288 ? 3.744 1.442 -22.197 1.00 86.56 288 VAL A O 1
ATOM 2321 N N . ARG A 1 289 ? 2.640 2.182 -20.382 1.00 82.38 289 ARG A N 1
ATOM 2322 C CA . ARG A 1 289 ? 1.888 3.238 -21.064 1.00 82.38 289 ARG A CA 1
ATOM 2323 C C . ARG A 1 289 ? 2.197 4.607 -20.475 1.00 82.38 289 ARG A C 1
ATOM 2325 O O . ARG A 1 289 ? 2.106 4.813 -19.270 1.00 82.38 289 ARG A O 1
ATOM 2332 N N . ASP A 1 290 ? 2.483 5.558 -21.354 1.00 79.69 290 ASP A N 1
ATOM 2333 C CA . ASP A 1 290 ? 2.451 6.978 -21.036 1.00 79.69 290 ASP A CA 1
ATOM 2334 C C . ASP A 1 290 ? 0.991 7.440 -21.075 1.00 79.69 290 ASP A C 1
ATOM 2336 O O . ASP A 1 290 ? 0.382 7.575 -22.141 1.00 79.69 290 ASP A O 1
ATOM 2340 N N . VAL A 1 291 ? 0.410 7.606 -19.888 1.00 77.56 291 VAL A N 1
ATOM 2341 C CA . VAL A 1 291 ? -1.009 7.932 -19.712 1.00 77.56 291 VAL A CA 1
ATOM 2342 C C . VAL A 1 291 ? -1.326 9.342 -20.212 1.00 77.56 291 VAL A C 1
ATOM 2344 O O . VAL A 1 291 ? -2.403 9.551 -20.765 1.00 77.56 291 VAL A O 1
ATOM 2347 N N . ASN A 1 292 ? -0.390 10.290 -20.084 1.00 72.69 292 ASN A N 1
ATOM 2348 C CA . ASN A 1 292 ? -0.615 11.683 -20.480 1.00 72.69 292 ASN A CA 1
ATOM 2349 C C . ASN A 1 292 ? -0.746 11.810 -22.000 1.00 72.69 292 ASN A C 1
ATOM 2351 O O . ASN A 1 292 ? -1.664 12.460 -22.495 1.00 72.69 292 ASN A O 1
ATOM 2355 N N . ASN A 1 293 ? 0.127 11.116 -22.729 1.00 67.94 293 ASN A N 1
ATOM 2356 C CA . ASN A 1 293 ? 0.131 11.097 -24.191 1.00 67.94 293 ASN A CA 1
ATOM 2357 C C . ASN A 1 293 ? -0.721 9.964 -24.788 1.00 67.94 293 ASN A C 1
ATOM 2359 O O . ASN A 1 293 ? -0.757 9.784 -26.005 1.00 67.94 293 ASN A O 1
ATOM 2363 N N . ASN A 1 294 ? -1.387 9.171 -23.939 1.00 74.38 294 ASN A N 1
ATOM 2364 C CA . ASN A 1 294 ? -2.127 7.961 -24.304 1.00 74.38 294 ASN A CA 1
ATOM 2365 C C . ASN A 1 294 ? -1.342 7.027 -25.252 1.00 74.38 294 ASN A C 1
ATOM 2367 O O . ASN A 1 294 ? -1.885 6.453 -26.200 1.00 74.38 294 ASN A O 1
ATOM 2371 N N . ARG A 1 295 ? -0.040 6.877 -24.999 1.00 77.06 295 ARG A N 1
ATOM 2372 C CA . ARG A 1 295 ? 0.890 6.157 -25.872 1.00 77.06 295 ARG A CA 1
ATOM 2373 C C . ARG A 1 295 ? 1.399 4.902 -25.179 1.00 77.06 295 ARG A C 1
ATOM 2375 O O . ARG A 1 295 ? 1.907 4.972 -24.064 1.00 77.06 295 ARG A O 1
ATOM 2382 N N . VAL A 1 296 ? 1.322 3.760 -25.859 1.00 75.38 296 VAL A N 1
ATOM 2383 C CA . VAL A 1 296 ? 2.045 2.555 -25.425 1.00 75.38 296 VAL A CA 1
ATOM 2384 C C . VAL A 1 296 ? 3.527 2.784 -25.680 1.00 75.38 296 VAL A C 1
ATOM 2386 O O . VAL A 1 296 ? 3.928 3.028 -26.816 1.00 75.38 296 VAL A O 1
ATOM 2389 N N . VAL A 1 297 ? 4.322 2.755 -24.615 1.00 80.94 297 VAL A N 1
ATOM 2390 C CA . VAL A 1 297 ? 5.777 2.898 -24.690 1.00 80.94 297 VAL A CA 1
ATOM 2391 C C . VAL A 1 297 ? 6.394 1.559 -25.066 1.00 80.94 297 VAL A C 1
ATOM 2393 O O . VAL A 1 297 ? 7.212 1.499 -25.979 1.00 80.94 297 VAL A O 1
ATOM 2396 N N . MET A 1 298 ? 5.976 0.489 -24.386 1.00 80.50 298 MET A N 1
ATOM 2397 C CA . MET A 1 298 ? 6.472 -0.862 -24.626 1.00 80.50 298 MET A CA 1
ATOM 2398 C C . MET A 1 298 ? 5.482 -1.918 -24.127 1.00 80.50 298 MET A C 1
ATOM 2400 O O . MET A 1 298 ? 4.689 -1.657 -23.220 1.00 80.50 298 MET A O 1
ATOM 2404 N N . THR A 1 299 ? 5.556 -3.116 -24.699 1.00 83.19 299 THR A N 1
ATOM 2405 C CA . THR A 1 299 ? 4.839 -4.305 -24.232 1.00 83.19 299 THR A CA 1
ATOM 2406 C C . THR A 1 299 ? 5.836 -5.453 -24.118 1.00 83.19 299 THR A C 1
ATOM 2408 O O . THR A 1 299 ? 6.523 -5.739 -25.094 1.00 83.19 299 THR A O 1
ATOM 2411 N N . TYR A 1 300 ? 5.889 -6.095 -22.953 1.00 82.56 300 TYR A N 1
ATOM 2412 C CA . TYR A 1 300 ? 6.737 -7.249 -22.655 1.00 82.56 300 TYR A CA 1
ATOM 2413 C C . TYR A 1 300 ? 5.893 -8.523 -22.549 1.00 82.56 300 TYR A C 1
ATOM 2415 O O . TYR A 1 300 ? 4.829 -8.506 -21.921 1.00 82.56 300 TYR A O 1
ATOM 2423 N N . CYS A 1 301 ? 6.369 -9.632 -23.115 1.00 80.44 301 CYS A N 1
ATOM 2424 C CA . CYS A 1 301 ? 5.747 -10.955 -23.011 1.00 80.44 301 CYS A CA 1
ATOM 2425 C C . CYS A 1 301 ? 6.754 -12.061 -22.664 1.00 80.44 301 CYS A C 1
ATOM 2427 O O . CYS A 1 301 ? 7.963 -11.849 -22.712 1.00 80.44 301 CYS A O 1
ATOM 2429 N N . GLY A 1 302 ? 6.247 -13.251 -22.318 1.00 77.25 302 GLY A N 1
ATOM 2430 C CA . GLY A 1 302 ? 7.070 -14.414 -21.962 1.00 77.25 302 GLY A CA 1
ATOM 2431 C C . GLY A 1 302 ? 8.165 -14.722 -22.995 1.00 77.25 302 GLY A C 1
ATOM 2432 O O . GLY A 1 302 ? 7.900 -14.863 -24.201 1.00 77.25 302 GLY A O 1
ATOM 2433 N N . GLY A 1 303 ? 9.404 -14.793 -22.507 1.00 70.50 303 GLY A N 1
ATOM 2434 C CA . GLY A 1 303 ? 10.605 -15.073 -23.292 1.00 70.50 303 GLY A CA 1
ATOM 2435 C C . GLY A 1 303 ? 11.230 -13.871 -24.011 1.00 70.50 303 GLY A C 1
ATOM 2436 O O . GLY A 1 303 ? 12.170 -14.074 -24.785 1.00 70.50 303 GLY A O 1
ATOM 2437 N N . ASP A 1 304 ? 10.737 -12.647 -23.798 1.00 74.31 304 ASP A N 1
ATOM 2438 C CA . ASP A 1 304 ? 11.432 -11.437 -24.249 1.00 74.31 304 ASP A CA 1
ATOM 2439 C C . ASP A 1 304 ? 12.708 -11.203 -23.414 1.00 74.31 304 ASP A C 1
ATOM 2441 O O . ASP A 1 304 ? 12.699 -11.410 -22.198 1.00 74.31 304 ASP A O 1
ATOM 2445 N N . PRO A 1 305 ? 13.828 -10.779 -24.032 1.00 72.56 305 PRO A N 1
ATOM 2446 C CA . PRO A 1 305 ? 15.021 -10.421 -23.280 1.00 72.56 305 PRO A CA 1
ATOM 2447 C C . PRO A 1 305 ? 14.743 -9.182 -22.424 1.00 72.56 305 PRO A C 1
ATOM 2449 O O . PRO A 1 305 ? 14.147 -8.213 -22.893 1.00 72.56 305 PRO A O 1
ATOM 2452 N N . MET A 1 306 ? 15.214 -9.195 -21.179 1.00 69.12 306 MET A N 1
ATOM 2453 C CA . MET A 1 306 ? 15.183 -8.002 -20.339 1.00 69.12 306 MET A CA 1
ATOM 2454 C C . MET A 1 306 ? 16.200 -6.986 -20.861 1.00 69.12 306 MET A C 1
ATOM 2456 O O . MET A 1 306 ? 17.387 -7.294 -20.986 1.00 69.12 306 MET A O 1
ATOM 2460 N N . ASP A 1 307 ? 15.740 -5.770 -21.145 1.00 64.69 307 ASP A N 1
ATOM 2461 C CA . ASP A 1 307 ? 16.631 -4.663 -21.474 1.00 64.69 307 ASP A CA 1
ATOM 2462 C C . ASP A 1 307 ? 17.498 -4.315 -20.253 1.00 64.69 307 ASP A C 1
ATOM 2464 O O . ASP A 1 307 ? 16.996 -4.103 -19.147 1.00 64.69 307 ASP A O 1
ATOM 2468 N N . GLU A 1 308 ? 18.818 -4.215 -20.439 1.00 59.78 308 GLU A N 1
ATOM 2469 C CA . GLU A 1 308 ? 19.732 -3.831 -19.349 1.00 59.78 308 GLU A CA 1
ATOM 2470 C C . GLU A 1 308 ? 19.547 -2.364 -18.912 1.00 59.78 308 GLU A C 1
ATOM 2472 O O . GLU A 1 308 ? 19.930 -1.972 -17.802 1.00 59.78 308 GLU A O 1
ATOM 2477 N N . GLU A 1 309 ? 18.955 -1.542 -19.782 1.00 59.66 309 GLU A N 1
ATOM 2478 C CA . GLU A 1 309 ? 18.823 -0.100 -19.615 1.00 59.66 309 GLU A CA 1
ATOM 2479 C C . GLU A 1 309 ? 17.400 0.311 -19.195 1.00 59.66 309 GLU A C 1
ATOM 2481 O O . GLU A 1 309 ? 16.422 -0.237 -19.699 1.00 59.66 309 GLU A O 1
ATOM 2486 N N . PRO A 1 310 ? 17.252 1.309 -18.304 1.00 63.84 310 PRO A N 1
ATOM 2487 C CA . PRO A 1 310 ? 15.939 1.772 -17.872 1.00 63.84 310 PRO A CA 1
ATOM 2488 C C . PRO A 1 310 ? 15.191 2.532 -18.980 1.00 63.84 310 PRO A C 1
ATOM 2490 O O . PRO A 1 310 ? 15.774 3.341 -19.707 1.00 63.84 310 PRO A O 1
ATOM 2493 N N . ILE A 1 311 ? 13.873 2.342 -19.041 1.00 70.25 311 ILE A N 1
ATOM 2494 C CA . ILE A 1 311 ? 12.942 3.149 -19.834 1.00 70.25 311 ILE A CA 1
ATOM 2495 C C . ILE A 1 311 ? 12.691 4.466 -19.102 1.00 70.25 311 ILE A C 1
ATOM 2497 O O . ILE A 1 311 ? 12.279 4.458 -17.948 1.00 70.25 311 ILE A O 1
ATOM 2501 N N . ALA A 1 312 ? 12.860 5.601 -19.774 1.00 65.62 312 ALA A N 1
ATOM 2502 C CA . ALA A 1 312 ? 12.514 6.908 -19.221 1.00 65.62 312 ALA A CA 1
ATOM 2503 C C . ALA A 1 312 ? 11.253 7.479 -19.887 1.00 65.62 312 ALA A C 1
ATOM 2505 O O . ALA A 1 312 ? 11.168 7.548 -21.115 1.00 65.62 312 ALA A O 1
ATOM 2506 N N . ILE A 1 313 ? 10.297 7.926 -19.075 1.00 64.88 313 ILE A N 1
ATOM 2507 C CA . ILE A 1 313 ? 9.048 8.567 -19.498 1.00 64.88 313 ILE A CA 1
ATOM 2508 C C . ILE A 1 313 ? 9.009 9.963 -18.877 1.00 64.88 313 ILE A C 1
ATOM 2510 O O . ILE A 1 313 ? 9.039 10.111 -17.655 1.00 64.88 313 ILE A O 1
ATOM 2514 N N . LYS A 1 314 ? 8.969 10.996 -19.718 1.00 61.19 314 LYS A N 1
ATOM 2515 C CA . LYS A 1 314 ? 8.894 12.396 -19.292 1.00 61.19 314 LYS A CA 1
ATOM 2516 C C . LYS A 1 314 ? 7.466 12.901 -19.469 1.00 61.19 314 LYS A C 1
ATOM 2518 O O . LYS A 1 314 ? 6.810 12.567 -20.450 1.00 61.19 314 LYS A O 1
ATOM 2523 N N . ARG A 1 315 ? 6.991 13.702 -18.515 1.00 55.34 315 ARG A N 1
ATOM 2524 C CA . ARG A 1 315 ? 5.720 14.417 -18.635 1.00 55.34 315 ARG A CA 1
ATOM 2525 C C . ARG A 1 315 ? 5.860 15.495 -19.710 1.00 55.34 315 ARG A C 1
ATOM 2527 O O . ARG A 1 315 ? 6.556 16.485 -19.492 1.00 55.34 315 ARG A O 1
ATOM 2534 N N . ASP A 1 316 ? 5.208 15.299 -20.849 1.00 52.09 316 ASP A N 1
ATOM 2535 C CA . ASP A 1 316 ? 5.093 16.345 -21.862 1.00 52.09 316 ASP A CA 1
ATOM 2536 C C . ASP A 1 316 ? 4.082 17.387 -21.371 1.00 52.09 316 ASP A C 1
ATOM 2538 O O . ASP A 1 316 ? 2.878 17.137 -21.263 1.00 52.09 316 ASP A O 1
ATOM 2542 N N . ASN A 1 317 ? 4.577 18.567 -21.007 1.00 41.62 317 ASN A N 1
ATOM 2543 C CA . ASN A 1 317 ? 3.721 19.712 -20.734 1.00 41.62 317 ASN A CA 1
ATOM 2544 C C . ASN A 1 317 ? 3.216 20.257 -22.081 1.00 41.62 317 ASN A C 1
ATOM 2546 O O . ASN A 1 317 ? 3.939 20.983 -22.741 1.00 41.62 317 ASN A O 1
ATOM 2550 N N . LEU A 1 318 ? 1.984 19.879 -22.453 1.00 38.47 318 LEU A N 1
ATOM 2551 C CA . LEU A 1 318 ? 1.064 20.536 -23.405 1.00 38.47 318 LEU A CA 1
ATOM 2552 C C . LEU A 1 318 ? 1.633 21.013 -24.766 1.00 38.47 318 LEU A C 1
ATOM 2554 O O . LEU A 1 318 ? 2.324 22.019 -24.815 1.00 38.47 318 LEU A O 1
ATOM 2558 N N . ILE A 1 319 ? 1.154 20.418 -25.876 1.00 33.72 319 ILE A N 1
ATOM 2559 C CA . ILE A 1 319 ? 0.376 21.071 -26.971 1.00 33.72 319 ILE A CA 1
ATOM 2560 C C . ILE A 1 319 ? -0.164 19.985 -27.960 1.00 33.72 319 ILE A C 1
ATOM 2562 O O . ILE A 1 319 ? 0.506 18.976 -28.169 1.00 33.72 319 ILE A O 1
ATOM 2566 N N . PRO A 1 320 ? -1.396 20.122 -28.519 1.00 34.56 320 PRO A N 1
ATOM 2567 C CA . PRO A 1 320 ? -2.164 19.055 -29.192 1.00 34.56 320 PRO A CA 1
ATOM 2568 C C . PRO A 1 320 ? -1.909 18.979 -30.730 1.00 34.56 320 PRO A C 1
ATOM 2570 O O . PRO A 1 320 ? -1.096 19.734 -31.255 1.00 34.56 320 PRO A O 1
ATOM 2573 N N . PRO A 1 321 ? -2.533 18.040 -31.481 1.00 49.16 321 PRO A N 1
ATOM 2574 C CA . PRO A 1 321 ? -1.860 17.233 -32.497 1.00 49.16 321 PRO A CA 1
ATOM 2575 C C . PRO A 1 321 ? -1.851 17.863 -33.895 1.00 49.16 321 PRO A C 1
ATOM 2577 O O . PRO A 1 321 ? -2.892 18.311 -34.367 1.00 49.16 321 PRO A O 1
ATOM 2580 N N . LEU A 1 322 ? -0.707 17.782 -34.586 1.00 35.44 322 LEU A N 1
ATOM 2581 C CA . LEU A 1 322 ? -0.537 17.246 -35.951 1.00 35.44 322 LEU A CA 1
ATOM 2582 C C . LEU A 1 322 ? 0.956 17.368 -36.324 1.00 35.44 322 LEU A C 1
ATOM 2584 O O . LEU A 1 322 ? 1.378 18.345 -36.938 1.00 35.44 322 LEU A O 1
ATOM 2588 N N . GLU A 1 323 ? 1.787 16.410 -35.915 1.00 42.28 323 GLU A N 1
ATOM 2589 C CA . GLU A 1 323 ? 3.219 16.465 -36.231 1.00 42.28 323 GLU A CA 1
ATOM 2590 C C . GLU A 1 323 ? 3.461 16.186 -37.718 1.00 42.28 323 GLU A C 1
ATOM 2592 O O . GLU A 1 323 ? 3.079 15.140 -38.251 1.00 42.28 323 GLU A O 1
ATOM 2597 N N . THR A 1 324 ? 4.136 17.118 -38.391 1.00 43.25 324 THR A N 1
ATOM 2598 C CA . THR A 1 324 ? 4.636 16.898 -39.750 1.00 43.25 324 THR A CA 1
ATOM 2599 C C . THR A 1 324 ? 6.086 16.434 -39.650 1.00 43.25 324 THR A C 1
ATOM 2601 O O . THR A 1 324 ? 7.002 17.237 -39.501 1.00 43.25 324 THR A O 1
ATOM 2604 N N . TYR A 1 325 ? 6.317 15.123 -39.727 1.00 47.47 325 TYR A N 1
ATOM 2605 C CA . TYR A 1 325 ? 7.668 14.563 -39.788 1.00 47.47 325 TYR A CA 1
ATOM 2606 C C . TYR A 1 325 ? 8.249 14.762 -41.193 1.00 47.47 325 TYR A C 1
ATOM 2608 O O . TYR A 1 325 ? 8.094 13.914 -42.071 1.00 47.47 325 TYR A O 1
ATOM 2616 N N . LEU A 1 326 ? 8.925 15.891 -41.422 1.00 53.06 326 LEU A N 1
ATOM 2617 C CA . LEU A 1 326 ? 9.608 16.158 -42.695 1.00 53.06 326 LEU A CA 1
ATOM 2618 C C . LEU A 1 326 ? 10.821 15.227 -42.921 1.00 53.06 326 LEU A C 1
ATOM 2620 O O . LEU A 1 326 ? 11.213 14.994 -44.068 1.00 53.06 326 LEU A O 1
ATOM 2624 N N . GLY A 1 327 ? 11.366 14.642 -41.845 1.00 53.97 327 GLY A N 1
ATOM 2625 C CA . GLY A 1 327 ? 12.429 13.633 -41.866 1.00 53.97 327 GLY A CA 1
ATOM 2626 C C . GLY A 1 327 ? 13.791 14.143 -42.360 1.00 53.97 327 GLY A C 1
ATOM 2627 O O . GLY A 1 327 ? 13.929 15.254 -42.873 1.00 53.97 327 GLY A O 1
ATOM 2628 N N . GLU A 1 328 ? 14.813 13.286 -42.252 1.00 57.66 328 GLU A N 1
ATOM 2629 C CA . GLU A 1 328 ? 16.224 13.617 -42.537 1.00 57.66 328 GLU A CA 1
ATOM 2630 C C . GLU A 1 328 ? 16.453 14.164 -43.959 1.00 57.66 328 GLU A C 1
ATOM 2632 O O . GLU A 1 328 ? 17.257 15.072 -44.164 1.00 57.66 328 GLU A O 1
ATOM 2637 N N . LYS A 1 329 ? 15.697 13.675 -44.954 1.00 59.75 329 LYS A N 1
ATOM 2638 C CA . LYS A 1 329 ? 15.801 14.137 -46.353 1.00 59.75 329 LYS A CA 1
ATOM 2639 C C . LYS A 1 329 ? 15.379 15.591 -46.558 1.00 59.75 329 LYS A C 1
ATOM 2641 O O . LYS A 1 329 ? 15.788 16.192 -47.547 1.00 59.75 329 LYS A O 1
ATOM 2646 N N . SER A 1 330 ? 14.586 16.131 -45.643 1.00 62.91 330 SER A N 1
ATOM 2647 C CA . SER A 1 330 ? 14.099 17.509 -45.680 1.00 62.91 330 SER A CA 1
ATOM 2648 C C . SER A 1 330 ? 14.837 18.398 -44.675 1.00 62.91 330 SER A C 1
ATOM 2650 O O . SER A 1 330 ? 14.375 19.493 -44.385 1.00 62.91 330 SER A O 1
ATOM 2652 N N . GLY A 1 331 ? 15.956 17.928 -44.106 1.00 65.25 331 GLY A N 1
ATOM 2653 C CA . GLY A 1 331 ? 16.785 18.696 -43.172 1.00 65.25 331 GLY A CA 1
ATOM 2654 C C . GLY A 1 331 ? 16.300 18.705 -41.719 1.00 65.25 331 GLY A C 1
ATOM 2655 O O . GLY A 1 331 ? 16.970 19.287 -40.876 1.00 65.25 331 GLY A O 1
ATOM 2656 N N . CYS A 1 332 ? 15.191 18.035 -41.394 1.00 75.00 332 CYS A N 1
ATOM 2657 C CA . CYS A 1 332 ? 14.641 17.961 -40.039 1.00 75.00 332 CYS A CA 1
ATOM 2658 C C . CYS A 1 332 ? 15.021 16.631 -39.370 1.00 75.00 332 CYS A C 1
ATOM 2660 O O . CYS A 1 332 ? 14.372 15.602 -39.577 1.00 75.00 332 CYS A O 1
ATOM 2662 N N . GLY A 1 333 ? 16.084 16.668 -38.566 1.00 73.31 333 GLY A N 1
ATOM 2663 C CA . GLY A 1 333 ? 16.586 15.545 -37.775 1.00 73.31 333 GLY A CA 1
ATOM 2664 C C . GLY A 1 333 ? 17.472 14.535 -38.515 1.00 73.31 333 GLY A C 1
ATOM 2665 O O . GLY A 1 333 ? 17.801 14.713 -39.685 1.00 73.31 333 GLY A O 1
ATOM 2666 N N . GLY A 1 334 ? 17.910 13.489 -37.806 1.00 75.25 334 GLY A N 1
ATOM 2667 C CA . GLY A 1 334 ? 18.800 12.440 -38.332 1.00 75.25 334 GLY A CA 1
ATOM 2668 C C . GLY A 1 334 ? 20.047 12.203 -37.475 1.00 75.25 334 GLY A C 1
ATOM 2669 O O . GLY A 1 334 ? 20.190 12.774 -36.394 1.00 75.25 334 GLY A O 1
ATOM 2670 N N . THR A 1 335 ? 20.957 11.343 -37.947 1.00 79.06 335 THR A N 1
ATOM 2671 C CA . THR A 1 335 ? 22.215 11.032 -37.241 1.00 79.06 335 THR A CA 1
ATOM 2672 C C . THR A 1 335 ? 23.415 11.615 -37.973 1.00 79.06 335 THR A C 1
ATOM 2674 O O . THR A 1 335 ? 23.641 11.351 -39.151 1.00 79.06 335 THR A O 1
ATOM 2677 N N . LEU A 1 336 ? 24.235 12.372 -37.255 1.00 82.38 336 LEU A N 1
ATOM 2678 C CA . LEU A 1 336 ? 25.402 13.061 -37.782 1.00 82.38 336 LEU A CA 1
ATOM 2679 C C . LEU A 1 336 ? 26.666 12.506 -37.143 1.00 82.38 336 LEU A C 1
ATOM 2681 O O . LEU A 1 336 ? 26.787 12.487 -35.926 1.00 82.38 336 LEU A O 1
ATOM 2685 N N . LYS A 1 337 ? 27.638 12.091 -37.957 1.00 84.38 337 LYS A N 1
ATOM 2686 C CA . LYS A 1 337 ? 28.965 11.707 -37.460 1.00 84.38 337 LYS A CA 1
ATOM 2687 C C . LYS A 1 337 ? 29.897 12.909 -37.525 1.00 84.38 337 LYS A C 1
ATOM 2689 O O . LYS A 1 337 ? 30.144 13.421 -38.616 1.00 84.38 337 LYS A O 1
ATOM 2694 N N . ALA A 1 338 ? 30.403 13.357 -36.382 1.00 82.94 338 ALA A N 1
ATOM 2695 C CA . ALA A 1 338 ? 31.386 14.429 -36.327 1.00 82.94 338 ALA A CA 1
ATOM 2696 C C . ALA A 1 338 ? 32.766 13.880 -36.723 1.00 82.94 338 ALA A C 1
ATOM 2698 O O . ALA A 1 338 ? 33.224 12.877 -36.180 1.00 82.94 338 ALA A O 1
ATOM 2699 N N . THR A 1 339 ? 33.425 14.520 -37.689 1.00 79.56 339 THR A N 1
ATOM 2700 C CA . THR A 1 339 ? 34.716 14.070 -38.248 1.00 79.56 339 THR A CA 1
ATOM 2701 C C . THR A 1 339 ? 35.895 14.965 -37.861 1.00 79.56 339 THR A C 1
ATOM 2703 O O . THR A 1 339 ? 36.991 14.772 -38.375 1.00 79.56 339 THR A O 1
ATOM 2706 N N . GLY A 1 340 ? 35.685 15.924 -36.951 1.00 74.06 340 GLY A N 1
ATOM 2707 C CA . GLY A 1 340 ? 36.698 16.883 -36.488 1.00 74.06 340 GLY A CA 1
ATOM 2708 C C . GLY A 1 340 ? 36.620 18.269 -37.141 1.00 74.06 340 GLY A C 1
ATOM 2709 O O . GLY A 1 340 ? 37.226 19.203 -36.626 1.00 74.06 340 GLY A O 1
ATOM 2710 N N . ASP A 1 341 ? 35.840 18.423 -38.213 1.00 83.69 341 ASP A N 1
ATOM 2711 C CA . ASP A 1 341 ? 35.529 19.722 -38.820 1.00 83.69 341 ASP A CA 1
ATOM 2712 C C . ASP A 1 341 ? 34.223 20.299 -38.254 1.00 83.69 341 ASP A C 1
ATOM 2714 O O . ASP A 1 341 ? 33.291 19.559 -37.921 1.00 83.69 341 ASP A O 1
ATOM 2718 N N . TRP A 1 342 ? 34.129 21.630 -38.192 1.00 83.31 342 TRP A N 1
ATOM 2719 C CA . TRP A 1 342 ? 32.897 22.318 -37.808 1.00 83.31 342 TRP A CA 1
ATOM 2720 C C . TRP A 1 342 ? 31.800 22.104 -38.852 1.00 83.31 342 TRP A C 1
ATOM 2722 O O . TRP A 1 342 ? 32.010 22.314 -40.048 1.00 83.31 342 TRP A O 1
ATOM 2732 N N . LYS A 1 343 ? 30.604 21.740 -38.383 1.00 85.56 343 LYS A N 1
ATOM 2733 C CA . LYS A 1 343 ? 29.403 21.623 -39.211 1.00 85.56 343 LYS A CA 1
ATOM 2734 C C . LYS A 1 343 ? 28.299 22.510 -38.651 1.00 85.56 343 LYS A C 1
ATOM 2736 O O . LYS A 1 343 ? 27.926 22.368 -37.491 1.00 85.56 343 LYS A O 1
ATOM 2741 N N . THR A 1 344 ? 27.758 23.382 -39.494 1.00 87.06 344 THR A N 1
ATOM 2742 C CA . THR A 1 344 ? 26.591 24.203 -39.156 1.00 87.06 344 THR A CA 1
ATOM 2743 C C . THR A 1 344 ? 25.315 23.384 -39.319 1.00 87.06 344 THR A C 1
ATOM 2745 O O . THR A 1 344 ? 25.161 22.667 -40.313 1.00 87.06 344 THR A O 1
ATOM 2748 N N . LEU A 1 345 ? 24.414 23.487 -38.342 1.00 86.12 345 LEU A N 1
ATOM 2749 C CA . LEU A 1 345 ? 23.070 22.920 -38.389 1.00 86.12 345 LEU A CA 1
ATOM 2750 C C . LEU A 1 345 ? 22.058 24.054 -38.387 1.00 86.12 345 LEU A C 1
ATOM 2752 O O . LEU A 1 345 ? 22.159 24.971 -37.577 1.00 86.12 345 LEU A O 1
ATOM 2756 N N . GLU A 1 346 ? 21.099 23.968 -39.298 1.00 85.62 346 GLU A N 1
ATOM 2757 C CA . GLU A 1 346 ? 20.029 24.944 -39.467 1.00 85.62 346 GLU A CA 1
ATOM 2758 C C . GLU A 1 346 ? 18.701 24.184 -39.568 1.00 85.62 346 GLU A C 1
ATOM 2760 O O . GLU A 1 346 ? 18.676 23.076 -40.123 1.00 85.62 346 GLU A O 1
ATOM 2765 N N . PRO A 1 347 ? 17.603 24.730 -39.018 1.00 84.06 347 PRO A N 1
ATOM 2766 C CA . PRO A 1 347 ? 16.285 24.155 -39.224 1.00 84.06 347 PRO A CA 1
ATOM 2767 C C . PRO A 1 347 ? 15.886 24.270 -40.703 1.00 84.06 347 PRO A C 1
ATOM 2769 O O . PRO A 1 347 ? 16.390 25.140 -41.418 1.00 84.06 347 PRO A O 1
ATOM 2772 N N . PRO A 1 348 ? 14.967 23.422 -41.187 1.00 82.69 348 PRO A N 1
ATOM 2773 C CA . PRO A 1 348 ? 14.390 23.619 -42.509 1.00 82.69 348 PRO A CA 1
ATOM 2774 C C . PRO A 1 348 ? 13.643 24.956 -42.569 1.00 82.69 348 PRO A C 1
ATOM 2776 O O . PRO A 1 348 ? 12.832 25.272 -41.694 1.00 82.69 348 PRO A O 1
ATOM 2779 N N . LEU A 1 349 ? 13.928 25.720 -43.620 1.00 84.75 349 LEU A N 1
ATOM 2780 C CA . LEU A 1 349 ? 13.335 27.029 -43.859 1.00 84.75 349 LEU A CA 1
ATOM 2781 C C . LEU A 1 349 ? 12.281 26.948 -44.965 1.00 84.75 349 LEU A C 1
ATOM 2783 O O . LEU A 1 349 ? 12.399 26.143 -45.892 1.00 84.75 349 LEU A O 1
ATOM 2787 N N . ASP A 1 350 ? 11.259 27.787 -44.861 1.00 81.44 350 ASP A N 1
ATOM 2788 C CA . ASP A 1 350 ? 10.273 28.004 -45.909 1.00 81.44 350 ASP A CA 1
ATOM 2789 C C . ASP A 1 350 ? 10.819 28.918 -47.029 1.00 81.44 350 ASP A C 1
ATOM 2791 O O . ASP A 1 350 ? 11.957 29.394 -46.992 1.00 81.44 350 ASP A O 1
ATOM 2795 N N . ASP A 1 351 ? 9.994 29.197 -48.042 1.00 84.25 351 ASP A N 1
ATOM 2796 C CA . ASP A 1 351 ? 10.374 30.047 -49.181 1.00 84.25 351 ASP A CA 1
ATOM 2797 C C . ASP A 1 351 ? 10.698 31.507 -48.790 1.00 84.25 351 ASP A C 1
ATOM 2799 O O . ASP A 1 351 ? 11.240 32.261 -49.605 1.00 84.25 351 ASP A O 1
ATOM 2803 N N . LYS A 1 352 ? 10.363 31.931 -47.565 1.00 83.06 352 LYS A N 1
ATOM 2804 C CA . LYS A 1 352 ? 10.664 33.263 -47.023 1.00 83.06 352 LYS A CA 1
ATOM 2805 C C . LYS A 1 352 ? 11.932 33.275 -46.169 1.00 83.06 352 LYS A C 1
ATOM 2807 O O . LYS A 1 352 ? 12.373 34.356 -45.782 1.00 83.06 352 LYS A O 1
ATOM 2812 N N . GLY A 1 353 ? 12.541 32.115 -45.924 1.00 82.88 353 GLY A N 1
ATOM 2813 C CA . GLY A 1 353 ? 13.707 31.976 -45.057 1.00 82.88 353 GLY A CA 1
ATOM 2814 C C . GLY A 1 353 ? 13.362 31.920 -43.567 1.00 82.88 353 GLY A C 1
ATOM 2815 O O . GLY A 1 353 ? 14.254 32.126 -42.746 1.00 82.88 353 GLY A O 1
ATOM 2816 N N . GLU A 1 354 ? 12.101 31.660 -43.215 1.00 81.88 354 GLU A N 1
ATOM 2817 C CA . GLU A 1 354 ? 11.634 31.465 -41.837 1.00 81.88 354 GLU A CA 1
ATOM 2818 C C . GLU A 1 354 ? 11.599 29.962 -41.523 1.00 81.88 354 GLU A C 1
ATOM 2820 O O . GLU A 1 354 ? 11.393 29.147 -42.423 1.00 81.88 354 GLU A O 1
ATOM 2825 N N . TYR A 1 355 ? 11.823 29.555 -40.270 1.00 81.19 355 TYR A N 1
ATOM 2826 C CA . TYR A 1 355 ? 11.688 28.136 -39.927 1.00 81.19 355 TYR A CA 1
ATOM 2827 C C . TYR A 1 355 ? 10.222 27.709 -40.042 1.00 81.19 355 TYR A C 1
ATOM 2829 O O . TYR A 1 355 ? 9.297 28.461 -39.740 1.00 81.19 355 TYR A O 1
ATOM 2837 N N . ILE A 1 356 ? 10.005 26.483 -40.507 1.00 78.31 356 ILE A N 1
ATOM 2838 C CA . ILE A 1 356 ? 8.653 25.960 -40.704 1.00 78.31 356 ILE A CA 1
ATOM 2839 C C . ILE A 1 356 ? 8.003 25.701 -39.332 1.00 78.31 356 ILE A C 1
ATOM 2841 O O . ILE A 1 356 ? 8.609 25.098 -38.447 1.00 78.31 356 ILE A O 1
ATOM 2845 N N . HIS A 1 357 ? 6.752 26.132 -39.166 1.00 72.25 357 HIS A N 1
ATOM 2846 C CA . HIS A 1 357 ? 5.985 25.967 -37.928 1.00 72.25 357 HIS A CA 1
ATOM 2847 C C . HIS A 1 357 ? 5.607 24.495 -37.645 1.00 72.25 357 HIS A C 1
ATOM 2849 O O . HIS A 1 357 ? 5.507 23.675 -38.560 1.00 72.25 357 HIS A O 1
ATOM 2855 N N . ASN A 1 358 ? 5.302 24.172 -36.380 1.00 63.22 358 ASN A N 1
ATOM 2856 C CA . ASN A 1 358 ? 4.885 22.833 -35.914 1.00 63.22 358 ASN A CA 1
ATOM 2857 C C . ASN A 1 358 ? 5.894 21.710 -36.218 1.00 63.22 358 ASN A C 1
ATOM 2859 O O . ASN A 1 358 ? 5.508 20.583 -36.553 1.00 63.22 358 ASN A O 1
ATOM 2863 N N . LEU A 1 359 ? 7.189 22.015 -36.130 1.00 68.19 359 LEU A N 1
ATOM 2864 C CA . LEU A 1 359 ? 8.251 21.045 -36.365 1.00 68.19 359 LEU A CA 1
ATOM 2865 C C . LEU A 1 359 ? 8.842 20.499 -35.071 1.00 68.19 359 LEU A C 1
ATOM 2867 O O . LEU A 1 359 ? 9.295 21.248 -34.214 1.00 68.19 359 LEU A O 1
ATOM 2871 N N . HIS A 1 360 ? 8.945 19.173 -35.005 1.00 68.88 360 HIS A N 1
ATOM 2872 C CA . HIS A 1 360 ? 9.708 18.470 -33.982 1.00 68.88 360 HIS A CA 1
ATOM 2873 C C . HIS A 1 360 ? 10.960 17.839 -34.614 1.00 68.88 360 HIS A C 1
ATOM 2875 O O . HIS A 1 360 ? 10.960 16.682 -35.042 1.00 68.88 360 HIS A O 1
ATOM 2881 N N . CYS A 1 361 ? 12.029 18.632 -34.732 1.00 72.69 361 CYS A N 1
ATOM 2882 C CA . CYS A 1 361 ? 13.301 18.197 -35.314 1.00 72.69 361 CYS A CA 1
ATOM 2883 C C . CYS A 1 361 ? 14.309 17.813 -34.225 1.00 72.69 361 CYS A C 1
ATOM 2885 O O . CYS A 1 361 ? 14.483 18.535 -33.248 1.00 72.69 361 CYS A O 1
ATOM 2887 N N . GLY A 1 362 ? 15.032 16.708 -34.428 1.00 78.88 362 GLY A N 1
ATOM 2888 C CA . GLY A 1 362 ? 16.085 16.269 -33.512 1.00 78.88 362 GLY A CA 1
ATOM 2889 C C . GLY A 1 362 ? 17.269 15.643 -34.241 1.00 78.88 362 GLY A C 1
ATOM 2890 O O . GLY A 1 362 ? 17.099 14.703 -35.020 1.00 78.88 362 GLY A O 1
ATOM 2891 N N . TRP A 1 363 ? 18.473 16.152 -33.978 1.00 83.38 363 TRP A N 1
ATOM 2892 C CA . TRP A 1 363 ? 19.719 15.627 -34.539 1.00 83.38 363 TRP A CA 1
ATOM 2893 C C . TRP A 1 363 ? 20.521 14.899 -33.467 1.00 83.38 363 TRP A C 1
ATOM 2895 O O . TRP A 1 363 ? 20.823 15.460 -32.418 1.00 83.38 363 TRP A O 1
ATOM 2905 N N . ASN A 1 364 ? 20.916 13.664 -33.762 1.00 82.81 364 ASN A N 1
ATOM 2906 C CA . ASN A 1 364 ? 21.831 12.902 -32.927 1.00 82.81 364 ASN A CA 1
ATOM 2907 C C . ASN A 1 364 ? 23.257 13.055 -33.469 1.00 82.81 364 ASN A C 1
ATOM 2909 O O . ASN A 1 364 ? 23.566 12.543 -34.546 1.00 82.81 364 ASN A O 1
ATOM 2913 N N . ILE A 1 365 ? 24.118 13.778 -32.753 1.00 86.69 365 ILE A N 1
ATOM 2914 C CA . ILE A 1 365 ? 25.503 14.023 -33.169 1.00 86.69 365 ILE A CA 1
ATOM 2915 C C . ILE A 1 365 ? 26.417 13.044 -32.434 1.00 86.69 365 ILE A C 1
ATOM 2917 O O . ILE A 1 365 ? 26.471 13.022 -31.209 1.00 86.69 365 ILE A O 1
ATOM 29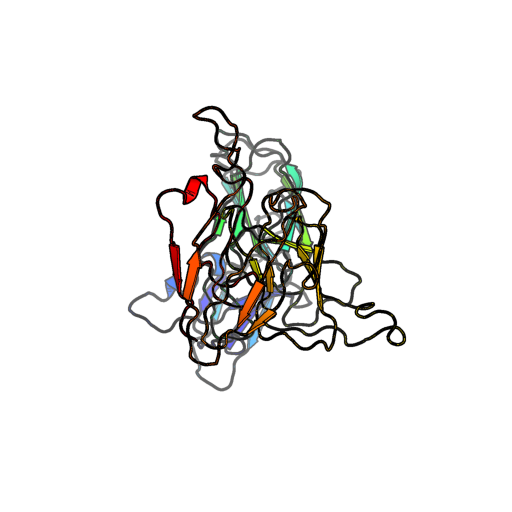21 N N . ILE A 1 366 ? 27.151 12.237 -33.194 1.00 84.44 366 ILE A N 1
ATOM 2922 C CA . ILE A 1 366 ? 28.025 11.181 -32.691 1.00 84.44 366 ILE A CA 1
ATOM 2923 C C . ILE A 1 366 ? 29.470 11.539 -33.039 1.00 84.44 366 ILE A C 1
ATOM 2925 O O . ILE A 1 366 ? 29.848 11.565 -34.213 1.00 84.44 366 ILE A O 1
ATOM 2929 N N . GLY A 1 367 ? 30.273 11.819 -32.014 1.00 83.12 367 GLY A N 1
ATOM 2930 C CA . GLY A 1 367 ? 31.719 11.995 -32.140 1.00 83.12 367 GLY A CA 1
ATOM 2931 C C . GLY A 1 367 ? 32.485 10.665 -32.146 1.00 83.12 367 GLY A C 1
ATOM 2932 O O . GLY A 1 367 ? 31.919 9.622 -31.808 1.00 83.12 367 GLY A O 1
ATOM 2933 N N . PRO A 1 368 ? 33.775 10.671 -32.525 1.00 81.94 368 PRO A N 1
ATOM 2934 C CA . PRO A 1 368 ? 34.663 9.527 -32.334 1.00 81.94 368 PRO A CA 1
ATOM 2935 C C . PRO A 1 368 ? 34.771 9.123 -30.854 1.00 81.94 368 PRO A C 1
ATOM 2937 O O . PRO A 1 368 ? 34.580 9.946 -29.958 1.00 81.94 368 PRO A O 1
ATOM 2940 N N . GLU A 1 369 ? 35.118 7.864 -30.580 1.00 79.69 369 GLU A N 1
ATOM 2941 C CA . GLU A 1 369 ? 35.328 7.401 -29.202 1.00 79.69 369 GLU A CA 1
ATOM 2942 C C . GLU A 1 369 ? 36.353 8.271 -28.458 1.00 79.69 369 GLU A C 1
ATOM 2944 O O . GLU A 1 369 ? 37.372 8.669 -29.028 1.00 79.69 369 GLU A O 1
ATOM 2949 N N . LYS A 1 370 ? 36.096 8.527 -27.166 1.00 77.06 370 LYS A N 1
ATOM 2950 C CA . LYS A 1 370 ? 36.948 9.338 -26.274 1.00 77.06 370 LYS A CA 1
ATOM 2951 C C . LYS A 1 370 ? 37.156 10.779 -26.746 1.00 77.06 370 LYS A C 1
ATOM 2953 O O . LYS A 1 370 ? 38.203 11.374 -26.493 1.00 77.06 370 LYS A O 1
ATOM 2958 N N . THR A 1 371 ? 36.170 11.339 -27.437 1.00 80.44 371 THR A N 1
ATOM 2959 C CA . THR A 1 371 ? 36.136 12.760 -27.788 1.00 80.44 371 THR A CA 1
ATOM 2960 C C . THR A 1 371 ? 34.920 13.424 -27.157 1.00 80.44 371 THR A C 1
ATOM 2962 O O . THR A 1 371 ? 33.925 12.765 -26.860 1.00 80.44 371 THR A O 1
ATOM 2965 N N . MET A 1 372 ? 35.015 14.732 -26.940 1.00 83.12 372 MET A N 1
ATOM 2966 C CA . MET A 1 372 ? 33.897 15.569 -26.516 1.00 83.12 372 MET A CA 1
ATOM 2967 C C . MET A 1 372 ? 33.395 16.378 -27.708 1.00 83.12 372 MET A C 1
ATOM 2969 O O . MET A 1 372 ? 34.191 16.834 -28.533 1.00 83.12 372 MET A O 1
ATOM 2973 N N . LEU A 1 373 ? 32.083 16.564 -27.792 1.00 86.44 373 LEU A N 1
ATOM 2974 C CA . LEU A 1 373 ? 31.486 17.480 -28.748 1.00 86.44 373 LEU A CA 1
ATOM 2975 C C . LEU A 1 373 ? 31.403 18.865 -28.118 1.00 86.44 373 LEU A C 1
ATOM 2977 O O . LEU A 1 373 ? 30.964 19.025 -26.978 1.00 86.44 373 LEU A O 1
ATOM 2981 N N . GLU A 1 374 ? 31.822 19.860 -28.886 1.00 88.50 374 GLU A N 1
ATOM 2982 C CA . GLU A 1 374 ? 31.656 21.269 -28.565 1.00 88.50 374 GLU A CA 1
ATOM 2983 C C . GLU A 1 374 ? 30.564 21.838 -29.468 1.00 88.50 374 GLU A C 1
ATOM 2985 O O . GLU A 1 374 ? 30.621 21.706 -30.692 1.00 88.50 374 GLU A O 1
ATOM 2990 N N . ILE A 1 375 ? 29.542 22.432 -28.859 1.00 88.00 375 ILE A N 1
ATOM 2991 C CA . ILE A 1 375 ? 28.365 22.954 -29.552 1.00 88.00 375 ILE A CA 1
ATOM 2992 C C . ILE A 1 375 ? 28.343 24.464 -29.376 1.00 88.00 375 ILE A C 1
ATOM 2994 O O . ILE A 1 375 ? 28.341 24.963 -28.251 1.00 88.00 375 ILE A O 1
ATOM 2998 N N . HIS A 1 376 ? 28.319 25.185 -30.497 1.00 89.62 376 HIS A N 1
ATOM 2999 C CA . HIS A 1 376 ? 28.200 26.641 -30.529 1.00 89.62 376 HIS A CA 1
ATOM 3000 C C . HIS A 1 376 ? 26.822 27.025 -31.042 1.00 89.62 376 HIS A C 1
ATOM 3002 O O . HIS A 1 376 ? 26.486 26.748 -32.193 1.00 89.62 376 HIS A O 1
ATOM 3008 N N . ILE A 1 377 ? 26.046 27.713 -30.211 1.00 88.38 377 ILE A N 1
ATOM 3009 C CA . ILE A 1 377 ? 24.829 28.384 -30.663 1.00 88.38 377 ILE A CA 1
ATOM 3010 C C . ILE A 1 377 ? 25.238 29.785 -31.087 1.00 88.38 377 ILE A C 1
ATOM 3012 O O . ILE A 1 377 ? 25.572 30.620 -30.248 1.00 88.38 377 ILE A O 1
ATOM 3016 N N . THR A 1 378 ? 25.264 30.025 -32.394 1.00 86.00 378 THR A N 1
ATOM 3017 C CA . THR A 1 378 ? 25.737 31.285 -32.985 1.00 86.00 378 THR A CA 1
ATOM 3018 C C . THR A 1 378 ? 24.600 32.246 -33.317 1.00 86.00 378 THR A C 1
ATOM 3020 O O . THR A 1 378 ? 24.797 33.459 -33.262 1.00 86.00 378 THR A O 1
ATOM 3023 N N . LYS A 1 379 ? 23.411 31.718 -33.627 1.00 85.38 379 LYS A N 1
ATOM 3024 C CA . LYS A 1 379 ? 22.183 32.473 -33.881 1.00 85.38 379 LYS A CA 1
ATOM 3025 C C . LYS A 1 379 ? 20.993 31.716 -33.287 1.00 85.38 379 LYS A C 1
ATOM 3027 O O . LYS A 1 379 ? 20.913 30.501 -33.438 1.00 85.38 379 LYS A O 1
ATOM 3032 N N . LEU A 1 380 ? 20.083 32.437 -32.637 1.00 84.44 380 LEU A N 1
ATOM 3033 C CA . LEU A 1 380 ? 18.802 31.925 -32.157 1.00 84.44 380 LEU A CA 1
ATOM 3034 C C . LEU A 1 380 ? 17.744 33.000 -32.426 1.00 84.44 380 LEU A C 1
ATOM 3036 O O . LEU A 1 380 ? 17.913 34.130 -31.981 1.00 84.44 380 LEU A O 1
ATOM 3040 N N . ASP A 1 381 ? 16.741 32.657 -33.227 1.00 81.31 381 ASP A N 1
ATOM 3041 C CA . ASP A 1 381 ? 15.749 33.568 -33.815 1.00 81.31 381 ASP A CA 1
ATOM 3042 C C . ASP A 1 381 ? 14.410 32.812 -33.802 1.00 81.31 381 ASP A C 1
ATOM 3044 O O . ASP A 1 381 ? 14.103 32.055 -34.723 1.00 81.31 381 ASP A O 1
ATOM 3048 N N . THR A 1 382 ? 13.725 32.868 -32.659 1.00 77.50 382 THR A N 1
ATOM 3049 C CA . THR A 1 382 ? 12.532 32.070 -32.306 1.00 77.50 382 THR A CA 1
ATOM 3050 C C . THR A 1 382 ? 11.361 33.000 -32.008 1.00 77.50 382 THR A C 1
ATOM 3052 O O . THR A 1 382 ? 11.587 34.162 -31.681 1.00 77.50 382 THR A O 1
ATOM 3055 N N . GLU A 1 383 ? 10.116 32.518 -32.061 1.00 72.69 383 GLU A N 1
ATOM 3056 C CA . GLU A 1 383 ? 8.956 33.364 -31.759 1.00 72.69 383 GLU A CA 1
ATOM 3057 C C . GLU A 1 383 ? 9.032 33.966 -30.338 1.00 72.69 383 GLU A C 1
ATOM 3059 O O . GLU A 1 383 ? 9.209 33.251 -29.347 1.00 72.69 383 GLU A O 1
ATOM 3064 N N . ASN A 1 384 ? 8.883 35.294 -30.245 1.00 62.09 384 ASN A N 1
ATOM 3065 C CA . ASN A 1 384 ? 8.776 36.017 -28.976 1.00 62.09 384 ASN A CA 1
ATOM 3066 C C . ASN A 1 384 ? 7.310 36.137 -28.551 1.00 62.09 384 ASN A C 1
ATOM 3068 O O . ASN A 1 384 ? 6.427 36.435 -29.360 1.00 62.09 384 ASN A O 1
ATOM 3072 N N . LEU A 1 385 ? 7.051 35.986 -27.252 1.00 57.19 385 LEU A N 1
ATOM 3073 C CA . LEU A 1 385 ? 5.709 36.105 -26.683 1.00 57.19 385 LEU A CA 1
ATOM 3074 C C . LEU A 1 385 ? 5.181 37.541 -26.841 1.00 57.19 385 LEU A C 1
ATOM 3076 O O . LEU A 1 385 ? 5.631 38.471 -26.172 1.00 57.19 385 LEU A O 1
ATOM 3080 N N . SER A 1 386 ? 4.161 37.741 -27.680 1.00 53.69 386 SER A N 1
ATOM 3081 C CA . SER A 1 386 ? 3.475 39.031 -27.828 1.00 53.69 386 SER A CA 1
ATOM 3082 C C . SER A 1 386 ? 2.499 39.301 -26.668 1.00 53.69 386 SER A C 1
ATOM 3084 O O . SER A 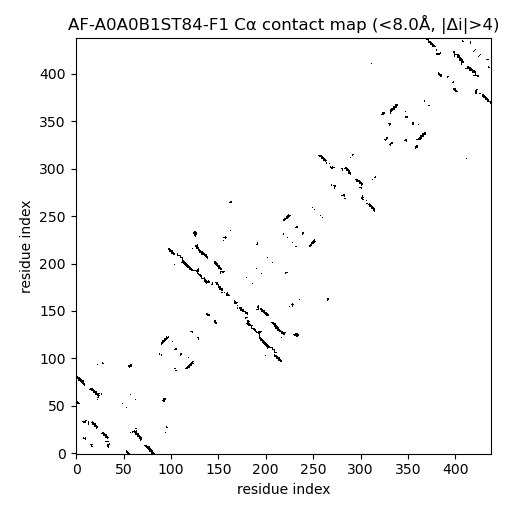1 386 ? 1.313 39.554 -26.888 1.00 53.69 386 SER A O 1
ATOM 3086 N N . ALA A 1 387 ? 2.961 39.208 -25.419 1.00 49.22 387 ALA A N 1
ATOM 3087 C CA . ALA A 1 387 ? 2.163 39.504 -24.231 1.00 49.22 387 ALA A CA 1
ATOM 3088 C C . ALA A 1 387 ? 2.629 40.816 -23.563 1.00 49.22 387 ALA A C 1
ATOM 3090 O O . ALA A 1 387 ? 3.829 41.090 -23.499 1.00 49.22 387 ALA A O 1
ATOM 3091 N N . PRO A 1 388 ? 1.707 41.663 -23.060 1.00 40.78 388 PRO A N 1
ATOM 3092 C CA . PRO A 1 388 ? 2.075 42.893 -22.363 1.00 40.78 388 PRO A CA 1
ATOM 3093 C C . PRO A 1 388 ? 2.906 42.604 -21.093 1.00 40.78 388 PRO A C 1
ATOM 3095 O O . PRO A 1 388 ? 2.764 41.532 -20.497 1.00 40.78 388 PRO A O 1
ATOM 3098 N N . PRO A 1 389 ? 3.754 43.551 -20.633 1.00 40.28 389 PRO A N 1
ATOM 3099 C CA . PRO A 1 389 ? 4.675 43.319 -19.521 1.00 40.28 389 PRO A CA 1
ATOM 3100 C C . PRO A 1 389 ? 3.932 42.877 -18.252 1.00 40.28 389 PRO A C 1
ATOM 3102 O O . PRO A 1 389 ? 3.125 43.636 -17.716 1.00 40.28 389 PRO A O 1
ATOM 3105 N N . GLY A 1 390 ? 4.222 41.667 -17.763 1.00 45.56 390 GLY A N 1
ATOM 3106 C CA . GLY A 1 390 ? 3.677 41.138 -16.505 1.00 45.56 390 GLY A CA 1
ATOM 3107 C C . GLY A 1 390 ? 2.750 39.924 -16.623 1.00 45.56 390 GLY A C 1
ATOM 3108 O O . GLY A 1 390 ? 2.289 39.447 -15.591 1.00 45.56 390 GLY A O 1
ATOM 3109 N N . VAL A 1 391 ? 2.502 39.398 -17.826 1.00 39.22 391 VAL A N 1
ATOM 3110 C CA . VAL A 1 391 ? 1.797 38.118 -18.010 1.00 39.22 391 VAL A CA 1
ATOM 3111 C C . VAL A 1 391 ? 2.815 37.046 -18.397 1.00 39.22 391 VAL A C 1
ATOM 3113 O O . VAL A 1 391 ? 3.314 37.038 -19.517 1.00 39.22 391 VAL A O 1
ATOM 3116 N N . THR A 1 392 ? 3.159 36.169 -17.457 1.00 46.22 392 THR A N 1
ATOM 3117 C CA . THR A 1 392 ? 3.724 34.852 -17.779 1.00 46.22 392 THR A CA 1
ATOM 3118 C C . THR A 1 392 ? 2.578 33.925 -18.174 1.00 46.22 392 THR A C 1
ATOM 3120 O O . THR A 1 392 ? 1.449 34.127 -17.716 1.00 46.22 392 THR A O 1
ATOM 3123 N N . ASP A 1 393 ? 2.837 32.907 -18.996 1.00 42.34 393 ASP A N 1
ATOM 3124 C CA . ASP A 1 393 ? 1.878 31.812 -19.145 1.00 42.34 393 ASP A CA 1
ATOM 3125 C C . ASP A 1 393 ? 1.568 31.178 -17.766 1.00 42.34 393 ASP A C 1
ATOM 3127 O O . ASP A 1 393 ? 2.221 31.469 -16.755 1.00 42.34 393 ASP A O 1
ATOM 3131 N N . ALA A 1 394 ? 0.549 30.319 -17.692 1.00 43.97 394 ALA A N 1
ATOM 3132 C CA . ALA A 1 394 ? 0.136 29.675 -16.439 1.00 43.97 394 ALA A CA 1
ATOM 3133 C C . ALA A 1 394 ? 1.234 28.795 -15.784 1.00 43.97 394 ALA A C 1
ATOM 3135 O O . ALA A 1 394 ? 1.013 28.280 -14.689 1.00 43.97 394 ALA A O 1
ATOM 3136 N N . LEU A 1 395 ? 2.397 28.636 -16.433 1.00 47.75 395 LEU A N 1
ATOM 3137 C CA . LEU A 1 395 ? 3.547 27.827 -16.025 1.00 47.75 395 LEU A CA 1
ATOM 3138 C C . LEU A 1 395 ? 4.845 28.638 -15.817 1.00 47.75 395 LEU A C 1
ATOM 3140 O O . LEU A 1 395 ? 5.852 28.066 -15.408 1.00 47.75 395 LEU A O 1
ATOM 3144 N N . GLY A 1 396 ? 4.847 29.957 -16.038 1.00 48.72 396 GLY A N 1
ATOM 3145 C CA . GLY A 1 396 ? 6.034 30.799 -15.872 1.00 48.72 396 GLY A CA 1
ATOM 3146 C C . GLY A 1 396 ? 7.040 30.778 -17.035 1.00 48.72 396 GLY A C 1
ATOM 3147 O O . GLY A 1 396 ? 8.076 31.437 -16.912 1.00 48.72 396 GLY A O 1
ATOM 3148 N N . SER A 1 397 ? 6.772 30.072 -18.142 1.00 52.28 397 SER A N 1
ATOM 3149 C CA . SER A 1 397 ? 7.687 29.990 -19.292 1.00 52.28 397 SER A CA 1
ATOM 3150 C C . SER A 1 397 ? 7.496 31.169 -20.254 1.00 52.28 397 SER A C 1
ATOM 3152 O O . SER A 1 397 ? 6.400 31.712 -20.402 1.00 52.28 397 SER A O 1
ATOM 3154 N N . ARG A 1 398 ? 8.594 31.619 -20.876 1.00 58.41 398 ARG A N 1
ATOM 3155 C CA . ARG A 1 398 ? 8.623 32.760 -21.816 1.00 58.41 398 ARG A CA 1
ATOM 3156 C C . ARG A 1 398 ? 8.968 32.376 -23.257 1.00 58.41 398 ARG A C 1
ATOM 3158 O O . ARG A 1 398 ? 9.037 33.261 -24.098 1.00 58.41 398 ARG A O 1
ATOM 3165 N N . CYS A 1 399 ? 9.192 31.099 -23.544 1.00 64.00 399 CYS A N 1
ATOM 3166 C CA . CYS A 1 399 ? 9.560 30.641 -24.880 1.00 64.00 399 CYS A CA 1
ATOM 3167 C C . CYS A 1 399 ? 8.372 29.945 -25.549 1.00 64.00 399 CYS A C 1
ATOM 3169 O O . CYS A 1 399 ? 7.800 29.034 -24.953 1.00 64.00 399 CYS A O 1
ATOM 3171 N N . VAL A 1 400 ? 8.015 30.369 -26.765 1.00 68.75 400 VAL A N 1
ATOM 3172 C CA . VAL A 1 400 ? 6.977 29.712 -27.582 1.00 68.75 400 VAL A CA 1
ATOM 3173 C C . VAL A 1 400 ? 7.591 28.568 -28.388 1.00 68.75 400 VAL A C 1
ATOM 3175 O O . VAL A 1 400 ? 7.114 27.440 -28.309 1.00 68.75 400 VAL A O 1
ATOM 3178 N N . ASP A 1 401 ? 8.715 28.841 -29.056 1.00 72.31 401 ASP A N 1
ATOM 3179 C CA . ASP A 1 401 ? 9.565 27.836 -29.694 1.00 72.31 401 ASP A CA 1
ATOM 3180 C C . ASP A 1 401 ? 10.877 27.684 -28.927 1.00 72.31 401 ASP A C 1
ATOM 3182 O O . ASP A 1 401 ? 11.466 28.666 -28.463 1.00 72.31 401 ASP A O 1
ATOM 3186 N N . VAL A 1 402 ? 11.344 26.442 -28.789 1.00 74.94 402 VAL A N 1
ATOM 3187 C CA . VAL A 1 402 ? 12.485 26.115 -27.928 1.00 74.94 402 VAL A CA 1
ATOM 3188 C C . VAL A 1 402 ? 13.498 25.206 -28.605 1.00 74.94 402 VAL A C 1
ATOM 3190 O O . VAL A 1 402 ? 13.157 24.261 -29.316 1.00 74.94 402 VAL A O 1
ATOM 3193 N N . LEU A 1 403 ? 14.770 25.443 -28.289 1.00 81.81 403 LEU A N 1
ATOM 3194 C CA . LEU A 1 403 ? 15.862 24.511 -28.540 1.00 81.81 403 LEU A CA 1
ATOM 3195 C C . LEU A 1 403 ? 16.323 23.886 -27.217 1.00 81.81 403 LEU A C 1
ATOM 3197 O O . LEU A 1 403 ? 16.608 24.589 -26.247 1.00 81.81 403 LEU A O 1
ATOM 3201 N N . THR A 1 404 ? 16.438 22.556 -27.191 1.00 80.25 404 THR A N 1
ATOM 3202 C CA . THR A 1 404 ? 16.976 21.800 -26.048 1.00 80.25 404 THR A CA 1
ATOM 3203 C C . THR A 1 404 ? 18.181 20.973 -26.484 1.00 80.25 404 THR A C 1
ATOM 3205 O O . THR A 1 404 ? 18.156 20.328 -27.531 1.00 80.25 404 THR A O 1
ATOM 3208 N N . ILE A 1 405 ? 19.238 20.984 -25.671 1.00 83.19 405 ILE A N 1
ATOM 3209 C CA . ILE A 1 405 ? 20.488 20.258 -25.895 1.00 83.19 405 ILE A CA 1
ATOM 3210 C C . ILE A 1 405 ? 20.653 19.197 -24.811 1.00 83.19 405 ILE A C 1
ATOM 3212 O O . ILE A 1 405 ? 20.664 19.499 -23.615 1.00 83.19 405 ILE A O 1
ATOM 3216 N N . TYR A 1 406 ? 20.853 17.961 -25.256 1.00 79.56 406 TYR A N 1
ATOM 3217 C CA . TYR A 1 406 ? 21.065 16.796 -24.407 1.00 79.56 406 TYR A CA 1
ATOM 3218 C C . TYR A 1 406 ? 22.508 16.289 -24.520 1.00 79.56 406 TYR A C 1
ATOM 3220 O O . TYR A 1 406 ? 23.101 16.282 -25.599 1.00 79.56 406 TYR A O 1
ATOM 3228 N N . ASP A 1 407 ? 23.062 15.828 -23.404 1.00 80.50 407 ASP A N 1
ATOM 3229 C CA . ASP A 1 407 ? 24.363 15.178 -23.310 1.00 80.50 407 ASP A CA 1
ATOM 3230 C C . ASP A 1 407 ? 24.239 13.664 -23.539 1.00 80.50 407 ASP A C 1
ATOM 3232 O O . ASP A 1 407 ? 24.119 12.845 -22.618 1.00 80.50 407 ASP A O 1
ATOM 3236 N N . GLY A 1 408 ? 24.180 13.284 -24.810 1.00 69.38 408 GLY A N 1
ATOM 3237 C CA . GLY A 1 408 ? 24.090 11.902 -25.266 1.00 69.38 408 GLY A CA 1
ATOM 3238 C C . GLY A 1 408 ? 22.909 11.664 -26.204 1.00 69.38 408 GLY A C 1
ATOM 3239 O O . GLY A 1 408 ? 22.152 12.565 -26.542 1.00 69.38 408 GLY A O 1
ATOM 3240 N N . TYR A 1 409 ? 22.794 10.427 -26.678 1.00 61.25 409 TYR A N 1
ATOM 3241 C CA . TYR A 1 409 ? 21.986 10.093 -27.853 1.00 61.25 409 TYR A CA 1
ATOM 3242 C C . TYR A 1 409 ? 20.525 9.727 -27.549 1.00 61.25 409 TYR A C 1
ATOM 3244 O O . TYR A 1 409 ? 19.802 9.299 -28.449 1.00 61.25 409 TYR A O 1
ATOM 3252 N N . LYS A 1 410 ? 20.092 9.834 -26.288 1.00 53.34 410 LYS A N 1
ATOM 3253 C CA . LYS A 1 410 ? 18.763 9.400 -25.837 1.00 53.34 410 LYS A CA 1
ATOM 3254 C C . LYS A 1 410 ? 17.939 10.593 -25.378 1.00 53.34 410 LYS A C 1
ATOM 3256 O O . LYS A 1 410 ? 18.485 11.556 -24.853 1.00 53.34 410 LYS A O 1
ATOM 3261 N N . SER A 1 411 ? 16.617 10.497 -25.489 1.00 46.72 411 SER A N 1
ATOM 3262 C CA . SER A 1 411 ? 15.672 11.546 -25.065 1.00 46.72 411 SER A CA 1
ATOM 3263 C C . SER A 1 411 ? 15.717 11.882 -23.566 1.00 46.72 411 SER A C 1
ATOM 3265 O O . SER A 1 411 ? 15.142 12.878 -23.142 1.00 46.72 411 SER A O 1
ATOM 3267 N N . PHE A 1 412 ? 16.402 11.063 -22.765 1.00 51.16 412 PHE A N 1
ATOM 3268 C CA . PHE A 1 412 ? 16.583 11.223 -21.320 1.00 51.16 412 PHE A CA 1
ATOM 3269 C C . PHE A 1 412 ? 18.035 11.491 -20.906 1.00 51.16 412 PHE A C 1
ATOM 3271 O O . PHE A 1 412 ? 18.370 11.421 -19.724 1.00 51.16 412 PHE A O 1
ATOM 3278 N N . SER A 1 413 ? 18.919 11.752 -21.869 1.00 63.03 413 SER A N 1
ATOM 3279 C CA . SER A 1 413 ? 20.282 12.184 -21.574 1.00 63.03 413 SER A CA 1
ATOM 3280 C C . SER A 1 413 ? 20.286 13.441 -20.687 1.00 63.03 413 SER A C 1
ATOM 3282 O O . SER A 1 413 ? 19.353 14.242 -20.777 1.00 63.03 413 SER A O 1
ATOM 3284 N N . PRO A 1 414 ? 21.309 13.651 -19.835 1.00 67.12 414 PRO A N 1
ATOM 3285 C CA . PRO A 1 414 ? 21.424 14.871 -19.040 1.00 67.12 414 PRO A CA 1
ATOM 3286 C C . PRO A 1 414 ? 21.257 16.120 -19.908 1.00 67.12 414 PRO A C 1
ATOM 3288 O O . PRO A 1 414 ? 21.833 16.212 -20.987 1.00 67.12 414 PRO A O 1
ATOM 3291 N N . ILE A 1 415 ? 20.452 17.078 -19.462 1.00 67.19 415 ILE A N 1
ATOM 3292 C CA . ILE A 1 415 ? 20.205 18.308 -20.219 1.00 67.19 415 ILE A CA 1
ATOM 3293 C C . ILE A 1 415 ? 21.403 19.240 -20.024 1.00 67.19 415 ILE A C 1
ATOM 3295 O O . ILE A 1 415 ? 21.714 19.620 -18.896 1.00 67.19 415 ILE A O 1
ATOM 3299 N N . LEU A 1 416 ? 22.058 19.628 -21.120 1.00 73.94 416 LEU A N 1
ATOM 3300 C CA . LEU A 1 416 ? 23.079 20.683 -21.103 1.00 73.94 416 LEU A CA 1
ATOM 3301 C C . LEU A 1 416 ? 22.429 22.068 -21.098 1.00 73.94 416 LEU A C 1
ATOM 3303 O O . LEU A 1 416 ? 22.932 22.988 -20.456 1.00 73.94 416 LEU A O 1
ATOM 3307 N N . ALA A 1 417 ? 21.307 22.204 -21.807 1.00 75.56 417 ALA A N 1
ATOM 3308 C CA . ALA A 1 417 ? 20.475 23.399 -21.823 1.00 75.56 417 ALA A CA 1
ATOM 3309 C C . ALA A 1 417 ? 19.050 23.059 -22.276 1.00 75.56 417 ALA A C 1
ATOM 3311 O O . ALA A 1 417 ? 18.890 22.324 -23.248 1.00 75.56 417 ALA A O 1
ATOM 3312 N N . SER A 1 418 ? 18.029 23.600 -21.611 1.00 75.00 418 SER A N 1
ATOM 3313 C CA . SER A 1 418 ? 16.628 23.535 -22.049 1.00 75.00 418 SER A CA 1
ATOM 3314 C C . SER A 1 418 ? 16.068 24.929 -22.281 1.00 75.00 418 SER A C 1
ATOM 3316 O O . SER A 1 418 ? 16.629 25.913 -21.795 1.00 75.00 418 SER A O 1
ATOM 3318 N N . ASP A 1 419 ? 14.959 24.988 -23.018 1.00 70.62 419 ASP A N 1
ATOM 3319 C CA . ASP A 1 419 ? 14.131 26.189 -23.164 1.00 70.62 419 ASP A CA 1
ATOM 3320 C C . ASP A 1 419 ? 14.922 27.407 -23.676 1.00 70.62 419 ASP A C 1
ATOM 3322 O O . ASP A 1 419 ? 14.741 28.550 -23.243 1.00 70.62 419 ASP A O 1
ATOM 3326 N N . LEU A 1 420 ? 15.856 27.153 -24.600 1.00 75.38 420 LEU A N 1
ATOM 3327 C CA . LEU A 1 420 ? 16.604 28.211 -25.261 1.00 75.38 420 LEU A CA 1
ATOM 3328 C C . LEU A 1 420 ? 15.718 28.854 -26.329 1.00 75.38 420 LEU A C 1
ATOM 3330 O O . LEU A 1 420 ? 15.310 28.185 -27.280 1.00 75.38 420 LEU A O 1
ATOM 3334 N N . CYS A 1 421 ? 15.488 30.156 -26.190 1.00 77.88 421 CYS A N 1
ATOM 3335 C CA . CYS A 1 421 ? 14.790 31.003 -27.149 1.00 77.88 421 CYS A CA 1
ATOM 3336 C C . CYS A 1 421 ? 15.417 32.410 -27.171 1.00 77.88 421 CYS A C 1
ATOM 3338 O O . CYS A 1 421 ? 16.285 32.735 -26.350 1.00 77.88 421 CYS A O 1
ATOM 3340 N N . GLU A 1 422 ? 15.015 33.253 -28.121 1.00 76.88 422 GLU A N 1
ATOM 3341 C CA . GLU A 1 422 ? 15.546 34.614 -28.277 1.00 76.88 422 GLU A CA 1
ATOM 3342 C C . GLU A 1 422 ? 15.394 35.441 -26.984 1.00 76.88 422 GLU A C 1
ATOM 3344 O O . GLU A 1 422 ? 16.367 36.044 -26.521 1.00 76.88 422 GLU A O 1
ATOM 3349 N N . ASP A 1 423 ? 14.237 35.362 -26.320 1.00 68.44 423 ASP A N 1
ATOM 3350 C CA . ASP A 1 423 ? 13.965 36.047 -25.050 1.00 68.44 423 ASP A CA 1
ATOM 3351 C C . ASP A 1 423 ? 14.877 35.597 -23.888 1.00 68.44 423 ASP A C 1
ATOM 3353 O O . ASP A 1 423 ? 15.221 36.401 -23.014 1.00 68.44 423 ASP A O 1
ATOM 3357 N N . THR A 1 424 ? 15.296 34.324 -23.847 1.00 65.81 424 THR A N 1
ATOM 3358 C CA . THR A 1 424 ? 16.143 33.791 -22.760 1.00 65.81 424 THR A CA 1
ATOM 3359 C C . THR A 1 424 ? 17.640 33.985 -23.008 1.00 65.81 424 THR A C 1
ATOM 3361 O O . THR A 1 424 ? 18.425 34.034 -22.053 1.00 65.81 424 THR A O 1
ATOM 3364 N N . VAL A 1 425 ? 18.053 34.147 -24.270 1.00 67.00 425 VAL A N 1
ATOM 3365 C CA . VAL A 1 425 ? 19.464 34.065 -24.685 1.00 67.00 425 VAL A CA 1
ATOM 3366 C C . VAL A 1 425 ? 19.989 35.329 -25.383 1.00 67.00 425 VAL A C 1
ATOM 3368 O O . VAL A 1 425 ? 21.202 35.541 -25.394 1.00 67.00 425 VAL A O 1
ATOM 3371 N N . GLY A 1 426 ? 19.125 36.202 -25.912 1.00 58.91 426 GLY A N 1
ATOM 3372 C CA . GLY A 1 426 ? 19.437 37.177 -26.973 1.00 58.91 426 GLY A CA 1
ATOM 3373 C C . GLY A 1 426 ? 20.733 38.000 -26.850 1.00 58.91 426 GLY A C 1
ATOM 3374 O O . GLY A 1 426 ? 21.433 38.184 -27.841 1.00 58.91 426 GLY A O 1
ATOM 3375 N N . ALA A 1 427 ? 21.133 38.452 -25.655 1.00 56.16 427 ALA A N 1
ATOM 3376 C CA . ALA A 1 427 ? 22.360 39.249 -25.462 1.00 56.16 427 ALA A CA 1
ATOM 3377 C C . ALA A 1 427 ? 23.635 38.432 -25.136 1.00 56.16 427 ALA A C 1
ATOM 3379 O O . ALA A 1 427 ? 24.689 39.020 -24.890 1.00 56.16 427 ALA A O 1
ATOM 3380 N N . LYS A 1 428 ? 23.551 37.096 -25.072 1.00 68.75 428 LYS A N 1
ATOM 3381 C CA . LYS A 1 428 ? 24.617 36.199 -24.576 1.00 68.75 428 LYS A CA 1
ATOM 3382 C C . LYS A 1 428 ? 25.209 35.265 -25.641 1.00 68.75 428 LYS A C 1
ATOM 3384 O O . LYS A 1 428 ? 25.997 34.392 -25.291 1.00 68.75 428 LYS A O 1
ATOM 3389 N N . LEU A 1 429 ? 24.855 35.431 -26.916 1.00 78.62 429 LEU A N 1
ATOM 3390 C CA . LEU A 1 429 ? 25.423 34.631 -28.007 1.00 78.62 429 LEU A CA 1
ATOM 3391 C C . LEU A 1 429 ? 26.870 35.071 -28.343 1.00 78.62 429 LEU A C 1
ATOM 3393 O O . LEU A 1 429 ? 27.161 36.269 -28.307 1.00 78.62 429 LEU A O 1
ATOM 3397 N N . PRO A 1 430 ? 27.774 34.141 -28.714 1.00 83.31 430 PRO A N 1
ATOM 3398 C CA . PRO A 1 430 ? 27.528 32.709 -28.858 1.00 83.31 430 PRO A CA 1
ATOM 3399 C C . PRO A 1 430 ? 27.524 31.972 -27.512 1.00 83.31 430 PRO A C 1
ATOM 3401 O O . PRO A 1 430 ? 28.345 32.247 -26.637 1.00 83.31 430 PRO A O 1
ATOM 3404 N N . LEU A 1 431 ? 26.626 30.996 -27.369 1.00 85.19 431 LEU A N 1
ATOM 3405 C CA . LEU A 1 431 ? 26.670 30.054 -26.249 1.00 85.19 431 LEU A CA 1
ATOM 3406 C C . LEU A 1 431 ? 27.529 28.853 -26.629 1.00 85.19 431 LEU A C 1
ATOM 3408 O O . LEU A 1 431 ? 27.388 28.320 -27.730 1.00 85.19 431 LEU A O 1
ATOM 3412 N N . VAL A 1 432 ? 28.390 28.423 -25.709 1.00 87.88 432 VAL A N 1
ATOM 3413 C CA . VAL A 1 432 ? 29.281 27.275 -25.899 1.00 87.88 432 VAL A CA 1
ATOM 3414 C C . VAL A 1 432 ? 28.941 26.209 -24.868 1.00 87.88 432 VAL A C 1
ATOM 3416 O O . VAL A 1 432 ? 28.964 26.473 -23.666 1.00 87.88 432 VAL A O 1
ATOM 3419 N N . TYR A 1 433 ? 28.638 25.008 -25.351 1.00 86.44 433 TYR A N 1
ATOM 3420 C CA . TYR A 1 433 ? 28.360 23.831 -24.536 1.00 86.44 433 TYR A CA 1
ATOM 3421 C C . TYR A 1 433 ? 29.321 22.705 -24.887 1.00 86.44 433 TYR A C 1
ATOM 3423 O O . TYR A 1 433 ? 29.742 22.563 -26.034 1.00 86.44 433 TYR A O 1
ATOM 3431 N N . HIS A 1 434 ? 29.626 21.877 -23.896 1.00 85.19 434 HIS A N 1
ATOM 3432 C CA . HIS A 1 434 ? 30.485 20.714 -24.053 1.00 85.19 434 HIS A CA 1
ATOM 3433 C C . HIS A 1 434 ? 29.761 19.475 -23.537 1.00 85.19 434 HIS A C 1
ATOM 3435 O O . HIS A 1 434 ? 29.180 19.518 -22.452 1.00 85.19 434 HIS A O 1
ATOM 3441 N N . THR A 1 435 ? 29.819 18.377 -24.287 1.00 81.62 435 THR A N 1
ATOM 3442 C CA . THR A 1 435 ? 29.353 17.075 -23.791 1.00 81.62 435 THR A CA 1
ATOM 3443 C C . THR A 1 435 ? 30.306 16.536 -22.729 1.00 81.62 435 THR A C 1
ATOM 3445 O O . THR A 1 435 ? 31.513 16.803 -22.762 1.00 81.62 435 THR A O 1
ATOM 3448 N N . SER A 1 436 ? 29.785 15.740 -21.801 1.00 73.31 436 SER A N 1
ATOM 3449 C CA . SER A 1 436 ? 30.599 15.025 -20.823 1.00 73.31 436 SER A CA 1
ATOM 3450 C C . SER A 1 436 ? 31.521 14.015 -21.508 1.00 73.31 436 SER A C 1
ATOM 3452 O O . SER A 1 436 ? 31.240 13.481 -22.584 1.00 73.31 436 SER A O 1
ATOM 3454 N N . HIS A 1 437 ? 32.676 13.777 -20.888 1.00 56.09 437 HIS A N 1
ATOM 3455 C CA . HIS A 1 437 ? 33.629 12.783 -21.364 1.00 56.09 437 HIS A CA 1
ATOM 3456 C C . HIS A 1 437 ? 33.042 11.389 -21.108 1.00 56.09 437 HIS A C 1
ATOM 3458 O O . HIS A 1 437 ? 32.808 11.032 -19.952 1.00 56.09 437 HIS A O 1
ATOM 3464 N N . ARG A 1 438 ? 32.808 10.610 -22.168 1.00 51.50 438 ARG A N 1
ATOM 3465 C CA . ARG A 1 438 ? 32.590 9.160 -22.060 1.00 51.50 438 ARG A CA 1
ATOM 3466 C C . ARG A 1 438 ? 33.881 8.394 -22.304 1.00 51.50 438 ARG A C 1
ATOM 3468 O O . ARG A 1 438 ? 34.698 8.849 -23.144 1.00 51.50 438 ARG A O 1
#

Solvent-accessible surface area (backbone atoms only — not comparable to full-atom values): 26735 Å² total; per-residue (Å²): 64,34,59,79,46,80,38,51,37,76,30,95,80,49,78,37,33,22,44,35,37,18,40,41,94,85,48,49,65,66,45,76,52,47,39,86,76,82,84,83,73,89,77,59,82,73,72,75,56,50,70,84,74,29,52,53,43,66,87,54,98,37,76,35,82,46,80,40,68,71,96,66,77,89,61,88,39,75,40,73,50,74,74,88,77,57,93,78,74,67,60,53,31,45,46,49,59,64,56,53,74,50,62,40,52,65,57,85,40,54,30,65,59,65,40,77,29,49,35,39,46,35,39,57,47,35,24,14,42,39,37,38,62,79,44,40,27,34,39,70,48,78,88,22,74,54,26,24,41,30,47,28,37,40,59,60,60,50,49,41,65,51,98,82,56,102,49,70,51,79,94,78,60,71,48,71,49,79,56,40,44,26,64,67,72,64,75,69,44,69,37,66,16,32,38,40,36,38,41,36,39,33,35,91,60,78,66,31,52,25,38,31,32,41,37,32,55,37,57,40,37,60,41,56,60,94,68,76,63,87,58,58,43,45,48,95,49,79,57,75,97,60,100,74,86,64,62,70,43,81,47,49,80,90,42,92,81,51,65,50,72,46,66,80,87,78,90,87,52,63,66,62,77,57,61,90,88,75,47,91,58,76,50,59,64,50,75,46,63,44,72,91,77,72,36,79,75,48,76,49,40,33,87,60,82,81,64,94,64,63,51,71,48,67,74,79,82,80,84,86,92,74,83,58,83,66,36,51,94,54,49,33,30,48,78,42,75,53,81,86,67,94,76,92,84,67,75,42,56,46,99,86,71,45,69,57,80,70,62,87,63,57,72,40,76,43,63,56,89,77,50,62,53,76,47,73,46,73,79,70,90,45,61,71,69,94,59,68,97,87,64,61,52,102,80,70,59,71,60,77,40,68,48,70,43,52,45,58,91,48,101,75,32,57,72,78,44,67,70,44,21,31,86,76,43,65,93,59,66,64,42,79,48,69,42,70,82,102

Secondary structure (DSSP, 8-state):
-EEEEEE----TTSSSSEEEEEETTTTEEEEEE-------SS--TTTSS-HHHHB---SSS-EEEEEE--SS----EEEEE---PPTTTS--EEE--SEEEEE-TTTTSPPPTT-EEEEEEE--TTEEEEEEEEEEEB---GGG-SSEEEEEEEPPGGGT--SSSS-------EEEPPPB-BSSPPPPEE-SSSEEEEEEE--SS----EEEEEEEEEE-EEE-SSS-----TTTTSPPPSS-----EEE--TT-TT-EEEE--S---------STTS-TTSSSEEEEEETTTTEEEEEEETTPPPPSSPEEEE------S------GGGTS-EEEE--SS-------B-TTSPBPSS----EEEEPPTT---EEEE------B----TT---TT---BSS-EEEESSSSTTSPEEEEEE-HHHHTTSPSEEEEPPP-

Nearest PDB structures (foldseek):
  6v55-assembly1_A  TM=9.046E-01  e=4.702E-09  Danio rerio
  6fzw-assembly1_D  TM=7.317E-01  e=3.199E-10  Homo sapiens
  6fzv-assembly1_D  TM=5.499E-01  e=3.005E-11  Homo sapiens
  9en2-assembly1_A  TM=5.127E-01  e=5.381E-12  Homo sapiens
  6f39-assembly1_A  TM=4.738E-01  e=1.708E-08  Homo sapiens

InterPro domains:
  IPR000859 CUB domain [PF00431] (2-82)
  IPR000859 CUB domain [PF00431] (91-214)
  IPR000859 CUB domain [PF00431] (219-312)
  IPR000859 CUB domain [PS01180] (1-85)
  IPR000859 CUB domain [PS01180] (91-218)
  IPR000859 CUB domain [PS01180] (219-303)
  IPR000859 CUB domain [PS01180] (332-438)
  IPR000859 CUB domain [SM00042] (91-218)
  IPR000859 CUB domain [SM00042] (219-331)
  IPR000859 CUB domain [SM00042] (332-438)
  IPR000859 CUB domain [cd00041] (1-84)
  IPR000859 CUB domain [cd00041] (91-217)
  IPR000859 CUB domain [cd00041] (219-302)
  IPR000859 CUB domain [cd00041] (332-436)
  IPR035914 Spermadhesin, CUB domain superfamily [G3DSA:2.60.120.290] (1-87)
  IPR035914 Spermadhesin, CUB domain superfamily [G3DSA:2.60.120.290] (91-217)
  IPR035914 Spermadhesin, CUB domain superfamily [G3DSA:2.60.120.290] (218-319)
  IPR035914 Spermadhesin, CUB domain superfamily [G3DSA:2.60.120.290] (324-438)
  IPR035914 Spermadhesin, CUB domain superfamily [SSF49854] (2-85)
  IPR035914 Spermadhesin, CUB domain superfamily [SSF49854] (90-216)

Sequence (438 aa):
MTVTDMDIEYNLSCESDVLIVGEGPENDVIHRYCNRERRFGNESEVELLKERFKVIKSRSRYLTLTWKTDDTEEHRGWRIDYEFIPEGAECGFSTHAMSGVVHSPKWPEDYGNDEECIWDIQVPLGYHVHLQFTHFDIAPSEDCAKDSLTVISQEHSSRAEAPIGDYFFLFEDEEAHAPLCGITLPKSFRSESNRIRLNFTSDESTTAAGFRAEWKAECGAVFRLTRGVISSPNYPDHYPNVNQRCDYMIAAENEPNAVIALKLLDFDLSDSKMDYSRSPCASDYLEVRDVNNNRVVMTYCGGDPMDEEPIAIKRDNLIPPLETYLGEKSGCGGTLKATGDWKTLEPPLDDKGEYIHNLHCGWNIIGPEKTMLEIHITKLDTENLSAPPGVTDALGSRCVDVLTIYDGYKSFSPILASDLCEDTVGAKLPLVYHTSHR

Foldseek 3Di:
DFWPDADFDADLVLPARWKFKAADPVRHTQDIDHFDDDPPDDDDPVVRQDPVNRDAFAPHPDMDIDHGHDPDDDDPGTDDDDDDQPVLNAAEHGDADQKDKHWARPPQAWHAAFHKHKYKYFYAAQWWKKKFWPFAAAADDVQCPAKWKKKKAFPAQQQADDPPDSGGDDRDDIDIDRTDHHGDGDDIDIGPYRIMMIITGHHNDDIDSTTMMIMGIDGEDEAQDLGGDHDHGNPVDDHDPDPDDHYYHYCVPVCLWDKDWAFDSDDAADPPPPDDPPDDPPDDKDWDADVQVRDTPDIDHHPDDGDPGIDIDTDDDDDDDDEDCPDVVQLFEDEAEDPPDDDDRDARADPVRHHDPRYDGYYHYHYDAQDKDKDWDADAAADFDPDDPPDDPPVNAGGPDWDWDAQHRDPPHHTQDTRDHCVVCVVPPTDITMHDGD

Radius of gyration: 29.62 Å; Cα contacts (8 Å, |Δi|>4): 829; chains: 1; bounding box: 62×70×78 Å